Protein AF-0000000066910713 (afdb_homodimer)

Secondary structure (DSSP, 8-state):
---SS---HHHHHHHHHHHHHHHT--HHHHHHHHT--HHHHHHHHTTSSPPPHHHHHHHHHHH---HHHHHH-SHHHHHHHHHHHTT-HHHHHH-THHHHHHHHHHHHSSS--GGGB-TTSSB-HHHHHHHHHHHHHHHHHHHHHHHHHHHHHH-STTTTS-HHHHHHHHHHHHHHHHHHHHHH----TT-HHHHHHHHHHHHHHHHHH-------SSHHHHHHHHTTSHHHHHHHHHHHHHHHHS----STTS-HHHHHHHHTTHHHHHHHHHHS-HHHHHHHHS-TT---/---SS---HHHHHHHHHHHHHHHT--HHHHHHHHT--HHHHHHHHTTSSPPPHHHHHHHHHHH---HHHHHH-SHHHHHHHHHHHTT-HHHHHH-THHHHHHHHHHHHSS---GGGB-TTSSB-HHHHHHHHHHHHHHHHHHHHHHHHHHHHHH-STTTTS-HHHHHHHHHHHHHHHHHHHHHH----TT-HHHHHHHHHHHHHHHHHH-------SSHHHHHHHHTT-HHHHHHHHHHHHHHHHS----STTS-HHHHHHHHTTHHHHHHHHHHS-HHHHHHHHSGGG---

InterPro domains:
  IPR001387 Cro/C1-type, helix-turn-helix domain [PF01381] (16-70)
  IPR001387 Cro/C1-type, helix-turn-helix domain [PS50943] (16-70)
  IPR001387 Cro/C1-type, helix-turn-helix domain [SM00530] (15-70)
  IPR001387 Cro/C1-type, helix-turn-helix domain [cd00093] (13-70)
  IPR010982 Lambda repressor-like, DNA-binding domain superfamily [G3DSA:1.10.260.40] (12-111)
  IPR010982 Lambda repressor-like, DNA-binding domain superfamily [SSF47413] (9-76)

Organism: Trichuris trichiura (NCBI:txid36087)

Sequence (584 aa):
MFGLLQPNKEKVGARLKQIKDEMNISFTEFGSRLGLKKPTISSYVQGYNLAPIEVIEKIAKISGRSVGWFYFGDIEEYITDYLKLKGQGELIKAYPEVVNQIKEEFFTGDFKNPGWENEVGYPMEEFIDDYFADILPEIMIRYVSDIVDEQVASSAKLKELTDKEKEEAAVIITSDTNDFIEMSGEIKFGEKEKIVKMVDAEIDNLERKGTIEFSEEYLIGKLINVLDDDEATEKMISILSQGMTDKSFSTSFGGKELVEIFQTMRPALMKLYAEKTPDEIYEWFGSYEGGIMFGLLQPNKEKVGARLKQIKDEMNISFTEFGSRLGLKKPTISSYVQGYNLAPIEVIEKIAKISGRSVGWFYFGDIEEYITDYLKLKGQGELIKAYPEVVNQIKEEFFTGDFKNPGWENEVGYPMEEFIDDYFADILPEIMIRYVSDIVDEQVASSAKLKELTDKEKEEAAVIITSDTNDFIEMSGEIKFGEKEKIVKMVDAEIDNLERKGTIEFSEEYLIGKLINVLDDDEATEKMISILSQGMTDKSFSTSFGGKELVEIFQTMRPALMKLYAEKTPDEIYEWFGSYEGGI

Nearest PDB structures (foldseek):
  3jxc-assembly1_L  TM=9.144E-01  e=2.468E-02  Lederbergvirus P22
  2b5a-assembly1_A  TM=8.335E-01  e=2.834E-02  [Bacillus] caldolyticus
  3f52-assembly1_A  TM=8.575E-01  e=4.929E-02  Corynebacterium glutamicum
  1y7y-assembly1_B  TM=8.617E-01  e=1.031E-01  Aeromonas hydrophila
  3f51-assembly1_A  TM=6.652E-01  e=5.162E-02  Corynebacterium glutamicum

Foldseek 3Di:
DDDPDFFQQQQLLCVLVVLCVVVPHDLCVLQVQQVHHSVVSVCSNRSVDPDDLSSLVSVCVVRVHFSCCSRQNDLLRVLQVLCVVVVCNVVCVVVVCLSVVLVCCCPPPDDVPVVQADPRGHGDPVSSVVVCVVCVLQSVLVVLLVLLLVCLVPPPLNVPPDPVLSLLLSLQLLQVLSQVCVVVVPDDPPVSVVSNVSSVVSSVVCSVVVDRAFDVPDPLRVLLRQLVDLVSLQQVVQVVCCVPPVGGGDCPVHDSVVSVVSSVCNVVSSVVSSSDHPVRRCVVPPPPPDDD/DDDPDFFQQQQLLCVLVVLCVVVPHDLCVLQVQQVHHSVVSVCSNRSVDPDDLSSLVSVCVVRVHFSCCSRQNDLLRVLQVLCVVVVCNVVCVVVVCLSVVLVCCCPPPPPVPCVQADPRGHGDPVSSVVVCVVCVLQSVLVVLLVLLLVCLVPPPLNVPPDPVLSVLLSLQLLQVLSQVCVVVVPDDPPVSVVSNVSSVVSSVVCSVVVDRAFDVPDPLRVLLRQLVDLVSLQQVVQVVCCVPPVGGGDCPVHDSVVSVVSSVCNVVSSVVSSSDHPVRRCVVPPPPVDDD

pLDDT: mean 92.23, std 10.09, range [21.88, 98.69]

Radius of gyration: 36.47 Å; Cα contacts (8 Å, |Δi|>4): 644; chains: 2; bounding box: 65×105×93 Å

Structure (mmCIF, N/CA/C/O backbone):
data_AF-0000000066910713-model_v1
#
loop_
_entity.id
_entity.type
_entity.pdbx_description
1 polymer 'HTH 3 domain containing protein'
#
loop_
_atom_site.group_PDB
_atom_site.id
_atom_site.type_symbol
_atom_site.label_atom_id
_atom_site.label_alt_id
_atom_site.label_comp_id
_atom_site.label_asym_id
_atom_site.label_entity_id
_atom_site.label_seq_id
_atom_site.pdbx_PDB_ins_code
_atom_site.Cartn_x
_atom_site.Cartn_y
_atom_site.Cartn_z
_atom_site.occupancy
_atom_site.B_iso_or_equiv
_atom_site.auth_seq_id
_atom_site.auth_comp_id
_atom_site.auth_asym_id
_atom_site.auth_atom_id
_atom_site.pdbx_PDB_model_num
ATOM 1 N N . MET A 1 1 ? 8.828 41.094 27.734 1 75.12 1 MET A N 1
ATOM 2 C CA . MET A 1 1 ? 9.555 39.812 27.719 1 75.12 1 MET A CA 1
ATOM 3 C C . MET A 1 1 ? 8.625 38.656 27.422 1 75.12 1 MET A C 1
ATOM 5 O O . MET A 1 1 ? 8.945 37.812 26.594 1 75.12 1 MET A O 1
ATOM 9 N N . PHE A 1 2 ? 7.492 38.781 27.906 1 87.62 2 PHE A N 1
ATOM 10 C CA . PHE A 1 2 ? 6.523 37.688 27.75 1 87.62 2 PHE A CA 1
ATOM 11 C C . PHE A 1 2 ? 5.371 38.125 26.859 1 87.62 2 PHE A C 1
ATOM 13 O O . PHE A 1 2 ? 5.074 39.312 26.75 1 87.62 2 PHE A O 1
ATOM 20 N N . GLY A 1 3 ? 4.883 37.219 26.141 1 92.31 3 GLY A N 1
ATOM 21 C CA . GLY A 1 3 ? 3.725 37.5 25.297 1 92.31 3 GLY A CA 1
ATOM 22 C C . GLY A 1 3 ? 2.41 37.375 26.047 1 92.31 3 GLY A C 1
ATOM 23 O O . GLY A 1 3 ? 2.295 37.812 27.188 1 92.31 3 GLY A O 1
ATOM 24 N N . LEU A 1 4 ? 1.439 36.938 25.438 1 94.69 4 LEU A N 1
ATOM 25 C CA . LEU A 1 4 ? 0.118 36.75 26.031 1 94.69 4 LEU A CA 1
ATOM 26 C C . LEU A 1 4 ? 0.181 35.75 27.203 1 94.69 4 LEU A C 1
ATOM 28 O O . LEU A 1 4 ? -0.438 35.969 28.234 1 94.69 4 LEU A O 1
ATOM 32 N N . LEU A 1 5 ? 0.938 34.688 26.938 1 96.19 5 LEU A N 1
ATOM 33 C CA . LEU A 1 5 ? 1.109 33.719 28 1 96.19 5 LEU A CA 1
ATOM 34 C C . LEU A 1 5 ? 2.119 34.188 29.031 1 96.19 5 LEU A C 1
ATOM 36 O O . LEU A 1 5 ? 3.262 34.5 28.688 1 96.19 5 LEU A O 1
ATOM 40 N N . GLN A 1 6 ? 1.661 34.219 30.234 1 96.5 6 GLN A N 1
ATOM 41 C CA . GLN A 1 6 ? 2.516 34.688 31.344 1 96.5 6 GLN A CA 1
ATOM 42 C C . GLN A 1 6 ? 2.951 33.5 32.188 1 96.5 6 GLN A C 1
ATOM 44 O O . GLN A 1 6 ? 2.199 32.531 32.375 1 96.5 6 GLN A O 1
ATOM 49 N N . PRO A 1 7 ? 4.133 33.656 32.719 1 97 7 PRO A N 1
ATOM 50 C CA . PRO A 1 7 ? 4.566 32.562 33.625 1 97 7 PRO A CA 1
ATOM 51 C C . PRO A 1 7 ? 3.748 32.531 34.906 1 97 7 PRO A C 1
ATOM 53 O O . PRO A 1 7 ? 3.305 33.562 35.406 1 97 7 PRO A O 1
ATOM 56 N N . ASN A 1 8 ? 3.557 31.312 35.406 1 96.56 8 ASN A N 1
ATOM 57 C CA . ASN A 1 8 ? 2.914 31.094 36.688 1 96.56 8 ASN A CA 1
ATOM 58 C C . ASN A 1 8 ? 3.934 31.016 37.812 1 96.56 8 ASN A C 1
ATOM 60 O O . ASN A 1 8 ? 4.789 30.141 37.844 1 96.56 8 ASN A O 1
ATOM 64 N N . LYS A 1 9 ? 3.805 31.906 38.75 1 96.88 9 LYS A N 1
ATOM 65 C CA . LYS A 1 9 ? 4.824 32.031 39.781 1 96.88 9 LYS A CA 1
ATOM 66 C C . LYS A 1 9 ? 4.93 30.766 40.594 1 96.88 9 LYS A C 1
ATOM 68 O O . LYS A 1 9 ? 6.023 30.391 41.031 1 96.88 9 LYS A O 1
ATOM 73 N N . GLU A 1 10 ? 3.803 30.141 40.844 1 97.19 10 GLU A N 1
ATOM 74 C CA . GLU A 1 10 ? 3.824 28.906 41.625 1 97.19 10 GLU A CA 1
ATOM 75 C C . GLU A 1 10 ? 4.52 27.781 40.875 1 97.19 10 GLU A C 1
ATOM 77 O O . GLU A 1 10 ? 5.297 27.016 41.469 1 97.19 10 GLU A O 1
ATOM 82 N N . LYS A 1 11 ? 4.246 27.688 39.594 1 97.62 11 LYS A N 1
ATOM 83 C CA . LYS A 1 11 ? 4.883 26.656 38.812 1 97.62 11 LYS A CA 1
ATOM 84 C C . LYS A 1 11 ? 6.379 26.922 38.656 1 97.62 11 LYS A C 1
ATOM 86 O O . LYS A 1 11 ? 7.184 25.984 38.688 1 97.62 11 LYS A O 1
ATOM 91 N N . VAL A 1 12 ? 6.73 28.156 38.438 1 97.69 12 VAL A N 1
ATOM 92 C CA . VAL A 1 12 ? 8.141 28.531 38.375 1 97.69 12 VAL A CA 1
ATOM 93 C C . VAL A 1 12 ? 8.844 28.172 39.688 1 97.69 12 VAL A C 1
ATOM 95 O O . VAL A 1 12 ? 9.93 27.594 39.656 1 97.69 12 VAL A O 1
ATOM 98 N N . GLY A 1 13 ? 8.188 28.516 40.75 1 97.75 13 GLY A N 1
ATOM 99 C CA . GLY A 1 13 ? 8.734 28.172 42.062 1 97.75 13 GLY A CA 1
ATOM 100 C C . GLY A 1 13 ? 8.961 26.688 42.25 1 97.75 13 GLY A C 1
ATOM 101 O O . GLY A 1 13 ? 9.992 26.266 42.781 1 97.75 13 GLY A O 1
ATOM 102 N N . ALA A 1 14 ? 8.023 25.938 41.812 1 97.38 14 ALA A N 1
ATOM 103 C CA . ALA A 1 14 ? 8.117 24.484 41.938 1 97.38 14 ALA A CA 1
ATOM 104 C C . ALA A 1 14 ? 9.32 23.953 41.156 1 97.38 14 ALA A C 1
ATOM 106 O O . ALA A 1 14 ? 10 23.031 41.625 1 97.38 14 ALA A O 1
ATOM 107 N N . ARG A 1 15 ? 9.602 24.516 39.969 1 97.31 15 ARG A N 1
ATOM 108 C CA . ARG A 1 15 ? 10.742 24.062 39.188 1 97.31 15 ARG A CA 1
ATOM 109 C C . ARG A 1 15 ? 12.055 24.516 39.812 1 97.31 15 ARG A C 1
ATOM 111 O O . ARG A 1 15 ? 13.062 23.797 39.719 1 97.31 15 ARG A O 1
ATOM 118 N N . LEU A 1 16 ? 12.062 25.641 40.469 1 96.44 16 LEU A N 1
ATOM 119 C CA . LEU A 1 16 ? 13.227 26.094 41.219 1 96.44 16 LEU A CA 1
ATOM 120 C C . LEU A 1 16 ? 13.5 25.141 42.406 1 96.44 16 LEU A C 1
ATOM 122 O O . LEU A 1 16 ? 14.648 24.766 42.656 1 96.44 16 LEU A O 1
ATOM 126 N N . LYS A 1 17 ? 12.445 24.766 43.031 1 96.19 17 LYS A N 1
ATOM 127 C CA . LYS A 1 17 ? 12.578 23.828 44.125 1 96.19 17 LYS A CA 1
ATOM 128 C C . LYS A 1 17 ? 13.141 22.5 43.656 1 96.19 17 LYS A C 1
ATOM 130 O O . LYS A 1 17 ? 13.969 21.891 44.344 1 96.19 17 LYS A O 1
ATOM 135 N N . GLN A 1 18 ? 12.648 22.078 42.594 1 96.44 18 GLN A N 1
ATOM 136 C CA . GLN A 1 18 ? 13.125 20.828 42 1 96.44 18 GLN A CA 1
ATOM 137 C C . GLN A 1 18 ? 14.641 20.859 41.781 1 96.44 18 GLN A C 1
ATOM 139 O O . GLN A 1 18 ? 15.336 19.906 42.125 1 96.44 18 GLN A O 1
ATOM 144 N N . ILE A 1 19 ? 15.125 21.922 41.188 1 95.06 19 ILE A N 1
ATOM 145 C CA . ILE A 1 19 ? 16.547 22.062 40.938 1 95.06 19 ILE A CA 1
ATOM 146 C C . ILE A 1 19 ? 17.312 22.109 42.25 1 95.06 19 ILE A C 1
ATOM 148 O O . ILE A 1 19 ? 18.344 21.453 42.406 1 95.06 19 ILE A O 1
ATOM 152 N N . LYS A 1 20 ? 16.812 22.922 43.188 1 93.69 20 LYS A N 1
ATOM 153 C CA . LYS A 1 20 ? 17.438 23 44.531 1 93.69 20 LYS A CA 1
ATOM 154 C C . LYS A 1 20 ? 17.562 21.625 45.156 1 93.69 20 LYS A C 1
ATOM 156 O O . LYS A 1 20 ? 18.625 21.266 45.688 1 93.69 20 LYS A O 1
ATOM 161 N N . ASP A 1 21 ? 16.5 20.859 45.062 1 94.94 21 ASP A N 1
ATOM 162 C CA . ASP A 1 21 ? 16.484 19.531 45.656 1 94.94 21 ASP A CA 1
ATOM 163 C C . ASP A 1 21 ? 17.422 18.578 44.906 1 94.94 21 ASP A C 1
ATOM 165 O O . ASP A 1 21 ? 18.094 17.75 45.531 1 94.94 21 ASP A O 1
ATOM 169 N N . GLU A 1 22 ? 17.484 18.688 43.656 1 93.94 22 GLU A N 1
ATOM 170 C CA . GLU A 1 22 ? 18.391 17.875 42.844 1 93.94 22 GLU A CA 1
ATOM 171 C C . GLU A 1 22 ? 19.844 18.156 43.188 1 93.94 22 GLU A C 1
ATOM 173 O O . GLU A 1 22 ? 20.672 17.25 43.156 1 93.94 22 GLU A O 1
ATOM 178 N N . MET A 1 23 ? 20.109 19.391 43.5 1 90.94 23 MET A N 1
ATOM 179 C CA . MET A 1 23 ? 21.469 19.781 43.844 1 90.94 23 MET A CA 1
ATOM 180 C C . MET A 1 23 ? 21.766 19.453 45.312 1 90.94 23 MET A C 1
ATOM 182 O O . MET A 1 23 ? 22.906 19.562 45.75 1 90.94 23 MET A O 1
ATOM 186 N N . ASN A 1 24 ? 20.734 19.125 46.031 1 93.5 24 ASN A N 1
ATOM 187 C CA . ASN A 1 24 ? 20.828 18.75 47.438 1 93.5 24 ASN A CA 1
ATOM 188 C C . ASN A 1 24 ? 21.422 19.859 48.281 1 93.5 24 ASN A C 1
ATOM 190 O O . ASN A 1 24 ? 22.359 19.641 49.062 1 93.5 24 ASN A O 1
ATOM 194 N N . ILE A 1 25 ? 20.922 21.031 48.156 1 91.81 25 ILE A N 1
ATOM 195 C CA . ILE A 1 25 ? 21.438 22.172 48.906 1 91.81 25 ILE A CA 1
ATOM 196 C C . ILE A 1 25 ? 20.281 22.844 49.656 1 91.81 25 ILE A C 1
ATOM 198 O O . ILE A 1 25 ? 19.109 22.609 49.344 1 91.81 25 ILE A O 1
ATOM 202 N N . SER A 1 26 ? 20.672 23.672 50.625 1 91.94 26 SER A N 1
ATOM 203 C CA . SER A 1 26 ? 19.688 24.422 51.406 1 91.94 26 SER A CA 1
ATOM 204 C C . SER A 1 26 ? 19.266 25.703 50.688 1 91.94 26 SER A C 1
ATOM 206 O O . SER A 1 26 ? 19.875 26.094 49.688 1 91.94 26 SER A O 1
ATOM 208 N N . PHE A 1 27 ? 18.219 26.297 51.25 1 92.06 27 PHE A N 1
ATOM 209 C CA . PHE A 1 27 ? 17.781 27.578 50.688 1 92.06 27 PHE A CA 1
ATOM 210 C C . PHE A 1 27 ? 18.875 28.625 50.844 1 92.06 27 PHE A C 1
ATOM 212 O O . PHE A 1 27 ? 19.078 29.438 49.938 1 92.06 27 PHE A O 1
ATOM 219 N N . THR A 1 28 ? 19.562 28.547 51.938 1 92.94 28 THR A N 1
ATOM 220 C CA . THR A 1 28 ? 20.625 29.484 52.219 1 92.94 28 THR A CA 1
ATOM 221 C C . THR A 1 28 ? 21.766 29.328 51.188 1 92.94 28 THR A C 1
ATOM 223 O O . THR A 1 28 ? 22.234 30.312 50.625 1 92.94 28 THR A O 1
ATOM 226 N N . GLU A 1 29 ? 22.078 28.109 50.938 1 93.56 29 GLU A N 1
ATOM 227 C CA . GLU A 1 29 ? 23.141 27.828 49.969 1 93.56 29 GLU A CA 1
ATOM 228 C C 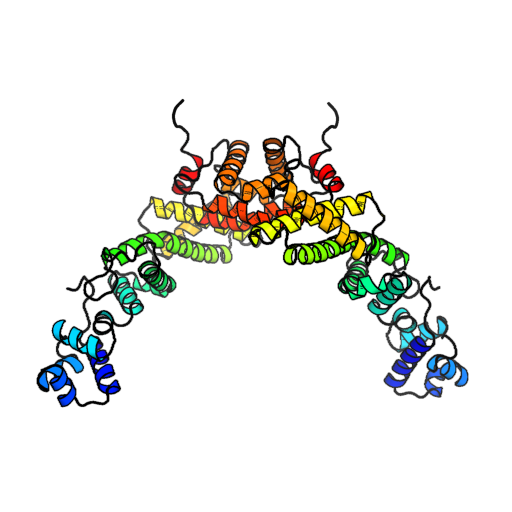. GLU A 1 29 ? 22.703 28.203 48.562 1 93.56 29 GLU A C 1
ATOM 230 O O . GLU A 1 29 ? 23.5 28.734 47.781 1 93.56 29 GLU A O 1
ATOM 235 N N . PHE A 1 30 ? 21.5 27.875 48.281 1 93.38 30 PHE A N 1
ATOM 236 C CA . PHE A 1 30 ? 20.938 28.188 46.969 1 93.38 30 PHE A CA 1
ATOM 237 C C . PHE A 1 30 ? 20.969 29.688 46.719 1 93.38 30 PHE A C 1
ATOM 239 O O . PHE A 1 30 ? 21.391 30.125 45.656 1 93.38 30 PHE A O 1
ATOM 246 N N . GLY A 1 31 ? 20.547 30.469 47.625 1 93.56 31 GLY A N 1
ATOM 247 C CA . GLY A 1 31 ? 20.578 31.922 47.562 1 93.56 31 GLY A CA 1
ATOM 248 C C . GLY A 1 31 ? 21.984 32.5 47.406 1 93.56 31 GLY A C 1
ATOM 249 O O . GLY A 1 31 ? 22.219 33.375 46.594 1 93.56 31 GLY A O 1
ATOM 250 N N . SER A 1 32 ? 22.891 31.891 48.219 1 92.5 32 SER A N 1
ATOM 251 C CA . SER A 1 32 ? 24.281 32.344 48.188 1 92.5 32 SER A CA 1
ATOM 252 C C . SER A 1 32 ? 24.906 32.188 46.812 1 92.5 32 SER A C 1
ATOM 254 O O . SER A 1 32 ? 25.625 33.062 46.312 1 92.5 32 SER A O 1
ATOM 256 N N . ARG A 1 33 ? 24.547 31.156 46.188 1 90 33 ARG A N 1
ATOM 257 C CA . ARG A 1 33 ? 25.078 30.859 44.875 1 90 33 ARG A CA 1
ATOM 258 C C . ARG A 1 33 ? 24.547 31.844 43.844 1 90 33 ARG A C 1
ATOM 260 O O . ARG A 1 33 ? 25.203 32.094 42.812 1 90 33 ARG A O 1
ATOM 267 N N . LEU A 1 34 ? 23.406 32.469 44.125 1 92.25 34 LEU A N 1
ATOM 268 C CA . LEU A 1 34 ? 22.75 33.375 43.188 1 92.25 34 LEU A CA 1
ATOM 269 C C . LEU A 1 34 ? 22.938 34.812 43.594 1 92.25 34 LEU A C 1
ATOM 271 O O . LEU A 1 34 ? 22.453 35.719 42.938 1 92.25 34 LEU A O 1
ATOM 275 N N . GLY A 1 35 ? 23.594 34.938 44.75 1 92.69 35 GLY A N 1
ATOM 276 C CA . GLY A 1 35 ? 23.812 36.281 45.312 1 92.69 35 GLY A CA 1
ATOM 277 C C . GLY A 1 35 ? 22.562 36.875 45.938 1 92.69 35 GLY A C 1
ATOM 278 O O . GLY A 1 35 ? 22.359 38.094 45.906 1 92.69 35 GLY A O 1
ATOM 279 N N . LEU A 1 36 ? 21.75 36.031 46.406 1 94.25 36 LEU A N 1
ATOM 280 C CA . LEU A 1 36 ? 20.484 36.469 47 1 94.25 36 LEU A CA 1
ATOM 281 C C . LEU A 1 36 ? 20.422 36.125 48.469 1 94.25 36 LEU A C 1
ATOM 283 O O . LEU A 1 36 ? 21.062 35.156 48.906 1 94.25 36 LEU A O 1
ATOM 287 N N . LYS A 1 37 ? 19.641 36.875 49.156 1 93.81 37 LYS A N 1
ATOM 288 C CA . LYS A 1 37 ? 19.375 36.562 50.562 1 93.81 37 LYS A CA 1
ATOM 289 C C . LYS A 1 37 ? 18.344 35.438 50.688 1 93.81 37 LYS A C 1
ATOM 291 O O . LYS A 1 37 ? 17.531 35.25 49.781 1 93.81 37 LYS A O 1
ATOM 296 N N . LYS A 1 38 ? 18.375 34.781 51.719 1 92.12 38 LYS A N 1
ATOM 297 C CA . LYS A 1 38 ? 17.531 33.625 52 1 92.12 38 LYS A CA 1
ATOM 298 C C . LYS A 1 38 ? 16.062 33.969 51.812 1 92.12 38 LYS A C 1
ATOM 300 O O . LYS A 1 38 ? 15.312 33.25 51.156 1 92.12 38 LYS A O 1
ATOM 305 N N . PRO A 1 39 ? 15.586 35.125 52.312 1 93.62 39 PRO A N 1
ATOM 306 C CA . PRO A 1 39 ? 14.164 35.438 52.188 1 93.62 39 PRO A CA 1
ATOM 307 C C . PRO A 1 39 ? 13.75 35.625 50.719 1 93.62 39 PRO A C 1
ATOM 309 O O . PRO A 1 39 ? 12.633 35.25 50.344 1 93.62 39 PRO A O 1
ATOM 312 N N . THR A 1 40 ? 14.633 36.156 49.938 1 95.56 40 THR A N 1
ATOM 313 C CA . THR A 1 40 ? 14.344 36.406 48.531 1 95.56 40 THR A CA 1
ATOM 314 C C . THR A 1 40 ? 14.211 35.094 47.781 1 95.56 40 THR A C 1
ATOM 316 O O . THR A 1 40 ? 13.227 34.875 47.062 1 95.56 40 THR A O 1
ATOM 319 N N . ILE A 1 41 ? 15.172 34.219 47.938 1 95.31 41 ILE A N 1
ATOM 320 C CA . ILE A 1 41 ? 15.133 32.938 47.25 1 95.31 41 ILE A CA 1
ATOM 321 C C . ILE A 1 41 ? 13.953 32.094 47.75 1 95.31 41 ILE A C 1
ATOM 323 O O . ILE A 1 41 ? 13.305 31.391 46.969 1 95.31 41 ILE A O 1
ATOM 327 N N . SER A 1 42 ? 13.695 32.156 48.969 1 94.5 42 SER A N 1
ATOM 328 C CA . SER A 1 42 ? 12.547 31.453 49.531 1 94.5 42 SER A CA 1
ATOM 329 C C . SER A 1 42 ? 11.242 31.953 48.938 1 94.5 42 SER A C 1
ATOM 331 O O . SER A 1 42 ? 10.359 31.156 48.594 1 94.5 42 SER A O 1
ATOM 333 N N . SER A 1 43 ? 11.109 33.219 48.719 1 96.44 43 SER A N 1
ATOM 334 C CA . SER A 1 43 ? 9.922 33.812 48.125 1 96.44 43 SER A CA 1
ATOM 335 C C . SER A 1 43 ? 9.719 33.312 46.688 1 96.44 43 SER A C 1
ATOM 337 O O . SER A 1 43 ? 8.586 33.094 46.25 1 96.44 43 SER A O 1
ATOM 339 N N . TYR A 1 44 ? 10.742 33.25 45.969 1 96.81 44 TYR A N 1
ATOM 340 C CA . TYR A 1 44 ? 10.664 32.75 44.594 1 96.81 44 TYR A CA 1
ATOM 341 C C . TYR A 1 44 ? 10.273 31.281 44.562 1 96.81 44 TYR A C 1
ATOM 343 O O . TYR A 1 44 ? 9.367 30.891 43.844 1 96.81 44 TYR A O 1
ATOM 351 N N . VAL A 1 45 ? 10.883 30.422 45.406 1 95.88 45 VAL A N 1
ATOM 352 C CA . VAL A 1 45 ? 10.719 28.984 45.438 1 95.88 45 VAL A CA 1
ATOM 353 C C . VAL A 1 45 ? 9.312 28.625 45.906 1 95.88 45 VAL A C 1
ATOM 355 O O . VAL A 1 45 ? 8.703 27.672 45.406 1 95.88 45 VAL A O 1
ATOM 358 N N . GLN A 1 46 ? 8.789 29.375 46.75 1 94.25 46 GLN A N 1
ATOM 359 C CA . GLN A 1 46 ? 7.457 29.125 47.312 1 94.25 46 GLN A CA 1
ATOM 360 C C . GLN A 1 46 ? 6.375 29.719 46.406 1 94.25 46 GLN A C 1
ATOM 362 O O . GLN A 1 46 ? 5.184 29.516 46.656 1 94.25 46 GLN A O 1
ATOM 367 N N . GLY A 1 47 ? 6.719 30.547 45.406 1 95.25 47 GLY A N 1
ATOM 368 C CA . GLY A 1 47 ? 5.773 31.094 44.469 1 95.25 47 GLY A CA 1
ATOM 369 C C . GLY A 1 47 ? 5.105 32.375 44.938 1 95.25 47 GLY A C 1
ATOM 370 O O . GLY A 1 47 ? 4.023 32.719 44.469 1 95.25 47 GLY A O 1
ATOM 371 N N . TYR A 1 48 ? 5.68 32.969 45.906 1 96.06 48 TYR A N 1
ATOM 372 C CA . TYR A 1 48 ? 5.133 34.25 46.375 1 96.06 48 TYR A CA 1
ATOM 373 C C . TYR A 1 48 ? 5.422 35.344 45.406 1 96.06 48 TYR A C 1
ATOM 375 O O . TYR A 1 48 ? 4.582 36.219 45.188 1 96.06 48 TYR A O 1
ATOM 383 N N . ASN A 1 49 ? 6.578 35.375 44.844 1 96.38 49 ASN A N 1
ATOM 384 C CA . ASN A 1 49 ? 6.984 36.281 43.781 1 96.38 49 ASN A CA 1
ATOM 385 C C . ASN A 1 49 ? 7.586 35.531 42.594 1 96.38 49 ASN A C 1
ATOM 387 O O . ASN A 1 49 ? 8.211 34.5 42.781 1 96.38 49 ASN A O 1
ATOM 391 N N . LEU A 1 50 ? 7.371 36.094 41.438 1 96.88 50 LEU A N 1
ATOM 392 C CA . LEU A 1 50 ? 7.965 35.531 40.25 1 96.88 50 LEU A CA 1
ATOM 393 C C . LEU A 1 50 ? 9.453 35.844 40.156 1 96.88 50 LEU A C 1
ATOM 395 O O . LEU A 1 50 ? 9.844 37 40.281 1 96.88 50 LEU A O 1
ATOM 399 N N . ALA A 1 51 ? 10.273 34.844 40 1 96.12 51 ALA A N 1
ATOM 400 C CA . ALA A 1 51 ? 11.711 35.094 39.844 1 96.12 51 ALA A CA 1
ATOM 401 C C . ALA A 1 51 ? 12 35.844 38.562 1 96.12 51 ALA A C 1
ATOM 403 O O . ALA A 1 51 ? 11.5 35.5 37.469 1 96.12 51 ALA A O 1
ATOM 404 N N . PRO A 1 52 ? 12.758 36.906 38.656 1 94.62 52 PRO A N 1
ATOM 405 C CA . PRO A 1 52 ? 13.062 37.688 37.469 1 94.62 52 PRO A CA 1
ATOM 406 C C . PRO A 1 52 ? 14.062 37 36.531 1 94.62 52 PRO A C 1
ATOM 408 O O . PRO A 1 52 ? 14.68 36 36.938 1 94.62 52 PRO A O 1
ATOM 411 N N . ILE A 1 53 ? 14.188 37.469 35.344 1 94.94 53 ILE A N 1
ATOM 412 C CA . ILE A 1 53 ? 14.945 36.844 34.281 1 94.94 53 ILE A CA 1
ATOM 413 C C . ILE A 1 53 ? 16.406 36.688 34.719 1 94.94 53 ILE A C 1
ATOM 415 O O . ILE A 1 53 ? 17.062 35.719 34.375 1 94.94 53 ILE A O 1
ATOM 419 N N . GLU A 1 54 ? 16.938 37.688 35.438 1 93.75 54 GLU A N 1
ATOM 420 C CA . GLU A 1 54 ? 18.328 37.656 35.875 1 93.75 54 GLU A CA 1
ATOM 421 C C . GLU A 1 54 ? 18.625 36.469 36.781 1 93.75 54 GLU A C 1
ATOM 423 O O . GLU A 1 54 ? 19.688 35.844 36.656 1 93.75 54 GLU A O 1
ATOM 428 N N . VAL A 1 55 ? 17.719 36.25 37.625 1 95 55 VAL A N 1
ATOM 429 C CA . VAL A 1 55 ? 17.859 35.125 38.562 1 95 55 VAL A CA 1
ATOM 430 C C . VAL A 1 55 ? 17.734 33.812 37.812 1 95 55 VAL A C 1
ATOM 432 O O . VAL A 1 55 ? 18.531 32.875 38 1 95 55 VAL A O 1
ATOM 435 N N . ILE A 1 56 ? 16.828 33.75 36.875 1 96.44 56 ILE A N 1
ATOM 436 C CA . ILE A 1 56 ? 16.547 32.531 36.125 1 96.44 56 ILE A CA 1
ATOM 437 C C . ILE A 1 56 ? 17.719 32.188 35.219 1 96.44 56 ILE A C 1
ATOM 439 O O . ILE A 1 56 ? 18.094 31.031 35.062 1 96.44 56 ILE A O 1
ATOM 443 N N . GLU A 1 57 ? 18.312 33.156 34.625 1 95.25 57 GLU A N 1
ATOM 444 C CA . GLU A 1 57 ? 19.469 32.938 33.781 1 95.25 57 GLU A CA 1
ATOM 445 C C . GLU A 1 57 ? 20.625 32.312 34.562 1 95.25 57 GLU A C 1
ATOM 447 O O . GLU A 1 57 ? 21.312 31.422 34.031 1 95.25 57 GLU A O 1
ATOM 452 N N . LYS A 1 58 ? 20.844 32.781 35.719 1 94.25 58 LYS A N 1
ATOM 453 C CA . LYS A 1 58 ? 21.906 32.25 36.562 1 94.25 58 LYS A CA 1
ATOM 454 C C . LYS A 1 58 ? 21.656 30.781 36.906 1 94.25 58 LYS A C 1
ATOM 456 O O . LYS A 1 58 ? 22.547 29.938 36.781 1 94.25 58 LYS A O 1
ATOM 461 N N . ILE A 1 59 ? 20.5 30.531 37.219 1 95 59 ILE A N 1
ATOM 462 C CA . ILE A 1 59 ? 20.156 29.188 37.625 1 95 59 ILE A CA 1
ATOM 463 C C . ILE A 1 59 ? 20.203 28.25 36.438 1 95 59 ILE A C 1
ATOM 465 O O . ILE A 1 59 ? 20.594 27.078 36.562 1 95 59 ILE A O 1
ATOM 469 N N . ALA A 1 60 ? 19.734 28.703 35.281 1 95.12 60 ALA A N 1
ATOM 470 C CA . ALA A 1 60 ? 19.781 27.938 34.031 1 95.12 60 ALA A CA 1
ATOM 471 C C . ALA A 1 60 ? 21.219 27.5 33.719 1 95.12 60 ALA A C 1
ATOM 473 O O . ALA A 1 60 ? 21.438 26.344 33.344 1 95.12 60 ALA A O 1
ATOM 474 N N . LYS A 1 61 ? 22.109 28.297 33.938 1 92.88 61 LYS A N 1
ATOM 475 C CA . LYS A 1 61 ? 23.516 28 33.688 1 92.88 61 LYS A CA 1
ATOM 476 C C . LYS A 1 61 ? 24.031 26.922 34.656 1 92.88 61 LYS A C 1
ATOM 478 O O . LYS A 1 61 ? 24.766 26.031 34.25 1 92.88 61 LYS A O 1
ATOM 483 N N . ILE A 1 62 ? 23.547 27.016 35.844 1 88.44 62 ILE A N 1
ATOM 484 C CA . ILE A 1 62 ? 24 26.109 36.875 1 88.44 62 ILE A CA 1
ATOM 485 C C . ILE A 1 62 ? 23.375 24.734 36.688 1 88.44 62 ILE A C 1
ATOM 487 O O . ILE A 1 62 ? 24.047 23.703 36.875 1 88.44 62 ILE A O 1
ATOM 491 N N . SER A 1 63 ? 22.188 24.734 36.344 1 92 63 SER A N 1
ATOM 492 C CA . SER A 1 63 ? 21.422 23.484 36.344 1 92 63 SER A CA 1
ATOM 493 C C . SER A 1 63 ? 21.484 22.812 34.969 1 92 63 SER A C 1
ATOM 495 O O . SER A 1 63 ? 21.172 21.641 34.844 1 92 63 SER A O 1
ATOM 497 N N . GLY A 1 64 ? 21.688 23.609 33.906 1 91.94 64 GLY A N 1
ATOM 498 C CA . GLY A 1 64 ? 21.719 23.078 32.531 1 91.94 64 GLY A CA 1
ATOM 499 C C . GLY A 1 64 ? 20.359 23.062 31.875 1 91.94 64 GLY A C 1
ATOM 500 O O . GLY A 1 64 ? 20.219 22.594 30.75 1 91.94 64 GLY A O 1
ATOM 501 N N . ARG A 1 65 ? 19.438 23.594 32.5 1 93.69 65 ARG A N 1
ATOM 502 C CA . ARG A 1 65 ? 18.109 23.703 31.938 1 93.69 65 ARG A CA 1
ATOM 503 C C . ARG A 1 65 ? 17.922 25.047 31.219 1 93.69 65 ARG A C 1
ATOM 505 O O . ARG A 1 65 ? 18.641 26 31.5 1 93.69 65 ARG A O 1
ATOM 512 N N . SER A 1 66 ? 17.062 25.109 30.359 1 93.62 66 SER A N 1
ATOM 513 C CA . SER A 1 66 ? 16.859 26.344 29.609 1 93.62 66 SER A CA 1
ATOM 514 C C . SER A 1 66 ? 16.016 27.328 30.391 1 93.62 66 SER A C 1
ATOM 516 O O . SER A 1 66 ? 15.258 26.938 31.297 1 93.62 66 SER A O 1
ATOM 518 N N . VAL A 1 67 ? 16.141 28.594 30.078 1 96.06 67 VAL A N 1
ATOM 519 C CA . VAL A 1 67 ? 15.344 29.656 30.688 1 96.06 67 VAL A CA 1
ATOM 520 C C . VAL A 1 67 ? 13.859 29.391 30.469 1 96.06 67 VAL A C 1
ATOM 522 O O . VAL A 1 67 ? 13.047 29.547 31.375 1 96.06 67 VAL A O 1
ATOM 525 N N . GLY A 1 68 ? 13.5 28.922 29.297 1 96.31 68 GLY A N 1
ATOM 526 C CA . GLY A 1 68 ? 12.125 28.609 28.953 1 96.31 68 GLY A CA 1
ATOM 527 C C . GLY A 1 68 ? 11.523 27.531 29.828 1 96.31 68 GLY A C 1
ATOM 528 O O . GLY A 1 68 ? 10.352 27.609 30.219 1 96.31 68 GLY A O 1
ATOM 529 N N . TRP A 1 69 ? 12.367 26.641 30.141 1 97.06 69 TRP A N 1
ATOM 530 C CA . TRP A 1 69 ? 11.898 25.531 30.969 1 97.06 69 TRP A CA 1
ATOM 531 C C . TRP A 1 69 ? 11.484 26.031 32.344 1 97.06 69 TRP A C 1
ATOM 533 O O . TRP A 1 69 ? 10.492 25.578 32.906 1 97.06 69 TRP A O 1
ATOM 543 N N . PHE A 1 70 ? 12.242 26.906 32.844 1 97.38 70 PHE A N 1
ATOM 544 C CA . PHE A 1 70 ? 11.938 27.422 34.188 1 97.38 70 PHE A CA 1
ATOM 545 C C . PHE A 1 70 ? 10.625 28.203 34.188 1 97.38 70 PHE A C 1
ATOM 547 O O . PHE A 1 70 ? 9.797 28.016 35.094 1 97.38 70 PHE A O 1
ATOM 554 N N . TYR A 1 71 ? 10.422 28.969 33.188 1 97.5 71 TYR A N 1
ATOM 555 C CA . TYR A 1 71 ? 9.25 29.828 33.188 1 97.5 71 TYR A CA 1
ATOM 556 C C . TYR A 1 71 ? 8 29.062 32.75 1 97.5 71 TYR A C 1
ATOM 558 O O . TYR A 1 71 ? 6.91 29.297 33.281 1 97.5 71 TYR A O 1
ATOM 566 N N . PHE A 1 72 ? 8.148 28.094 31.844 1 97.5 72 PHE A N 1
ATOM 567 C CA . PHE A 1 72 ? 6.941 27.562 31.234 1 97.5 72 PHE A CA 1
ATOM 568 C C . PHE A 1 72 ? 6.961 26.031 31.203 1 97.5 72 PHE A C 1
ATOM 570 O O . PHE A 1 72 ? 5.988 25.406 30.797 1 97.5 72 PHE A O 1
ATOM 577 N N . GLY A 1 73 ? 8.008 25.422 31.641 1 96.75 73 GLY A N 1
ATOM 578 C CA . GLY A 1 73 ? 8.141 23.969 31.547 1 96.75 73 GLY A CA 1
ATOM 579 C C . GLY A 1 73 ? 8.578 23.5 30.172 1 96.75 73 GLY A C 1
ATOM 580 O O . GLY A 1 73 ? 9.266 24.234 29.453 1 96.75 73 GLY A O 1
ATOM 581 N N . ASP A 1 74 ? 8.242 22.297 29.828 1 96.19 74 ASP A N 1
ATOM 582 C CA . ASP A 1 74 ? 8.641 21.766 28.516 1 96.19 74 ASP A CA 1
ATOM 583 C C . ASP A 1 74 ? 7.941 22.5 27.391 1 96.19 74 ASP A C 1
ATOM 585 O O . ASP A 1 74 ? 6.883 23.109 27.594 1 96.19 74 ASP A O 1
ATOM 589 N N . ILE A 1 75 ? 8.547 22.453 26.312 1 95.5 75 ILE A N 1
ATOM 590 C CA . ILE A 1 75 ? 8.055 23.203 25.156 1 95.5 75 ILE A CA 1
ATOM 591 C C . ILE A 1 75 ? 6.633 22.766 24.828 1 95.5 75 ILE A C 1
ATOM 593 O O . ILE A 1 75 ? 5.805 23.578 24.422 1 95.5 75 ILE A O 1
ATOM 597 N N . GLU A 1 76 ? 6.309 21.5 25.031 1 96.69 76 GLU A N 1
ATOM 598 C CA . GLU A 1 76 ? 4.961 21 24.797 1 96.69 76 GLU A CA 1
ATOM 599 C C . GLU A 1 76 ? 3.949 21.672 25.719 1 96.69 76 GLU A C 1
ATOM 601 O O . GLU A 1 76 ? 2.844 22.016 25.297 1 96.69 76 GLU A O 1
ATOM 606 N N . GLU A 1 77 ? 4.402 21.812 26.922 1 96.5 77 GLU A N 1
ATOM 607 C CA . GLU A 1 77 ? 3.545 22.469 27.906 1 96.5 77 GLU A CA 1
ATOM 608 C C . GLU A 1 77 ? 3.299 23.938 27.516 1 96.5 77 GLU A C 1
ATOM 610 O O . GLU A 1 77 ? 2.174 24.422 27.625 1 96.5 77 GLU A O 1
ATOM 615 N N . TYR A 1 78 ? 4.328 24.531 27.109 1 96.94 78 TYR A N 1
ATOM 616 C CA . TYR A 1 78 ? 4.254 25.922 26.688 1 96.94 78 TYR A CA 1
ATOM 617 C C . TYR A 1 78 ? 3.258 26.094 25.547 1 96.94 78 TYR A C 1
ATOM 619 O O . TYR A 1 78 ? 2.357 26.938 25.625 1 96.94 78 TYR A O 1
ATOM 627 N N . ILE A 1 79 ? 3.34 25.25 24.547 1 97.62 79 ILE A N 1
ATOM 628 C CA . ILE A 1 79 ? 2.484 25.312 23.359 1 97.62 79 ILE A CA 1
ATOM 629 C C . ILE A 1 79 ? 1.041 25 23.75 1 97.62 79 ILE A C 1
ATOM 631 O O . ILE A 1 79 ? 0.117 25.719 23.344 1 97.62 79 ILE A O 1
ATOM 635 N N . THR A 1 80 ? 0.929 24 24.562 1 9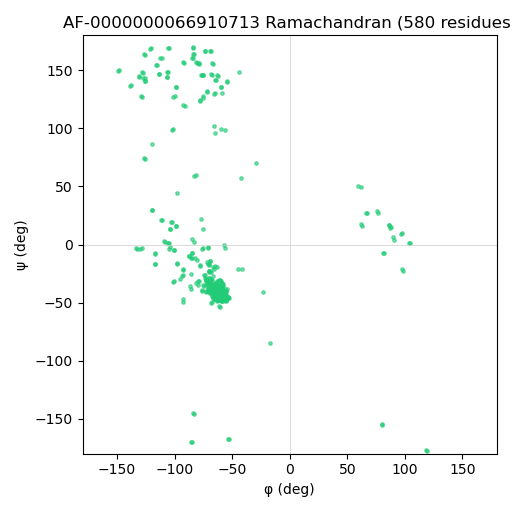7.75 80 THR A N 1
ATOM 636 C CA . THR A 1 80 ? -0.395 23.594 25.016 1 97.75 80 THR A CA 1
ATOM 637 C C . THR A 1 80 ? -1.073 24.719 25.797 1 97.75 80 THR A C 1
ATOM 639 O O . THR A 1 80 ? -2.223 25.062 25.516 1 97.75 80 THR A O 1
ATOM 642 N N . ASP A 1 81 ? -0.359 25.281 26.688 1 97.38 81 ASP A N 1
ATOM 643 C CA . ASP A 1 81 ? -0.917 26.344 27.531 1 97.38 81 ASP A CA 1
ATOM 644 C C . ASP A 1 81 ? -1.3 27.562 26.688 1 97.38 81 ASP A C 1
ATOM 646 O O . ASP A 1 81 ? -2.342 28.172 26.922 1 97.38 81 ASP A O 1
ATOM 650 N N . TYR A 1 82 ? -0.506 27.875 25.734 1 97.75 82 TYR A N 1
ATOM 651 C CA . TYR A 1 82 ? -0.791 29.016 24.875 1 97.75 82 TYR A CA 1
ATOM 652 C C . TYR A 1 82 ? -2.055 28.781 24.047 1 97.75 82 TYR A C 1
ATOM 654 O O . TYR A 1 82 ? -2.934 29.641 24 1 97.75 82 TYR A O 1
ATOM 662 N N . LEU A 1 83 ? -2.135 27.625 23.484 1 97.5 83 LEU A N 1
ATOM 663 C CA . LEU A 1 83 ? -3.285 27.297 22.656 1 97.5 83 LEU A CA 1
ATOM 664 C C . LEU A 1 83 ? -4.559 27.203 23.484 1 97.5 83 LEU A C 1
ATOM 666 O O . LEU A 1 83 ? -5.637 27.578 23.016 1 97.5 83 LEU A O 1
ATOM 670 N N . LYS A 1 84 ? -4.449 26.734 24.719 1 96.75 84 LYS A N 1
ATOM 671 C CA . LYS A 1 84 ? -5.594 26.734 25.625 1 96.75 84 LYS A CA 1
ATOM 672 C C . LYS A 1 84 ? -6.059 28.156 25.922 1 96.75 84 LYS A C 1
ATOM 674 O O . LYS A 1 84 ? -7.258 28.438 25.906 1 96.75 84 LYS A O 1
ATOM 679 N N . LEU A 1 85 ? -5.066 28.953 26.125 1 96.81 85 LEU A N 1
ATOM 680 C CA . LEU A 1 85 ? -5.355 30.359 26.375 1 96.81 85 LEU A CA 1
ATOM 681 C C . LEU A 1 85 ? -6.074 30.984 25.188 1 96.81 85 LEU A C 1
ATOM 683 O O . LEU A 1 85 ? -6.93 31.844 25.344 1 96.81 85 LEU A O 1
ATOM 687 N N . LYS A 1 86 ? -5.781 30.516 24.031 1 96.44 86 LYS A N 1
ATOM 688 C CA . LYS A 1 86 ? -6.355 31.016 22.781 1 96.44 86 LYS A CA 1
ATOM 689 C C . LYS A 1 86 ? -7.715 30.375 22.516 1 96.44 86 LYS A C 1
ATOM 691 O O . LYS A 1 86 ? -8.312 30.594 21.453 1 96.44 86 LYS A O 1
ATOM 696 N N . GLY A 1 87 ? -8.164 29.547 23.438 1 94.75 87 GLY A N 1
ATOM 697 C CA . GLY A 1 87 ? -9.492 28.969 23.328 1 94.75 87 GLY A CA 1
ATOM 698 C C . GLY A 1 87 ? -9.516 27.672 22.531 1 94.75 87 GLY A C 1
ATOM 699 O O . GLY A 1 87 ? -10.578 27.219 22.109 1 94.75 87 GLY A O 1
ATOM 700 N N . GLN A 1 88 ? -8.32 27.047 22.297 1 95.44 88 GLN A N 1
ATOM 701 C CA . GLN A 1 88 ? -8.234 25.844 21.469 1 95.44 88 GLN A CA 1
ATOM 702 C C . GLN A 1 88 ? -8.07 24.609 22.344 1 95.44 88 GLN A C 1
ATOM 704 O O . GLN A 1 88 ? -7.555 23.578 21.891 1 95.44 88 GLN A O 1
ATOM 709 N N . GLY A 1 89 ? -8.422 24.719 23.625 1 95.12 89 GLY A N 1
ATOM 710 C CA . GLY A 1 89 ? -8.219 23.625 24.578 1 95.12 89 GLY A CA 1
ATOM 711 C C . GLY A 1 89 ? -8.875 22.328 24.141 1 95.12 89 GLY A C 1
ATOM 712 O O . GLY A 1 89 ? -8.234 21.266 2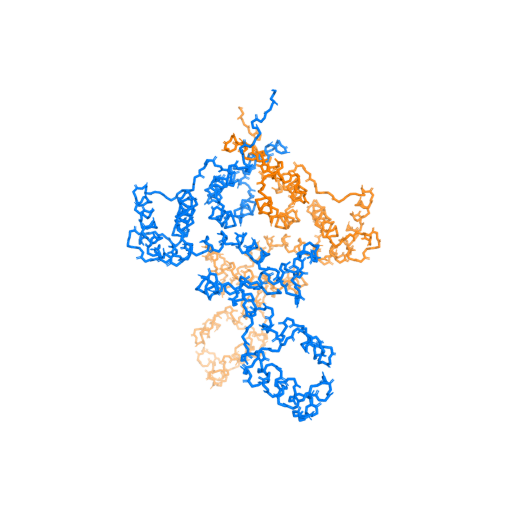4.172 1 95.12 89 GLY A O 1
ATOM 713 N N . GLU A 1 90 ? -10.078 22.344 23.703 1 94.38 90 GLU A N 1
ATOM 714 C CA . GLU A 1 90 ? -10.812 21.156 23.297 1 94.38 90 GLU A CA 1
ATOM 715 C C . GLU A 1 90 ? -10.203 20.531 22.047 1 94.38 90 GLU A C 1
ATOM 717 O O . GLU A 1 90 ? -10.156 19.297 21.906 1 94.38 90 GLU A O 1
ATOM 722 N N . LEU A 1 91 ? -9.758 21.359 21.156 1 95 91 LEU A N 1
ATOM 723 C CA . LEU A 1 91 ? -9.156 20.891 19.922 1 95 91 LEU A CA 1
ATOM 724 C C . LEU A 1 91 ? -7.859 20.125 20.188 1 95 91 LEU A C 1
ATOM 726 O O . LEU A 1 91 ? -7.648 19.031 19.656 1 95 91 LEU A O 1
ATOM 730 N N . ILE A 1 92 ? -7.043 20.625 21.016 1 95.06 92 ILE A N 1
ATOM 731 C CA . ILE A 1 92 ? -5.746 20.016 21.266 1 95.06 92 ILE A CA 1
ATOM 732 C C . ILE A 1 92 ? -5.934 18.734 22.078 1 95.06 92 ILE A C 1
ATOM 734 O O . ILE A 1 92 ? -5.109 17.828 22.016 1 95.06 92 ILE A O 1
ATOM 738 N N . LYS A 1 93 ? -7.012 18.75 22.906 1 94.56 93 LYS A N 1
ATOM 739 C CA . LYS A 1 93 ? -7.336 17.516 23.625 1 94.56 93 LYS A CA 1
ATOM 740 C C . LYS A 1 93 ? -7.73 16.406 22.656 1 94.56 93 LYS A C 1
ATOM 742 O O . LYS A 1 93 ? -7.289 15.258 22.797 1 94.56 93 LYS A O 1
ATOM 747 N N . ALA A 1 94 ? -8.469 16.75 21.703 1 93.56 94 ALA A N 1
ATOM 748 C CA . ALA A 1 94 ? -8.945 15.781 20.719 1 93.56 94 ALA A CA 1
ATOM 749 C C . ALA A 1 94 ? -7.832 15.391 19.75 1 93.56 94 ALA A C 1
ATOM 751 O O . ALA A 1 94 ? -7.781 14.258 19.281 1 93.56 94 ALA A O 1
ATOM 752 N N . TYR A 1 95 ? -6.992 16.328 19.438 1 94.5 95 TYR A N 1
ATOM 753 C CA . TYR A 1 95 ? -5.91 16.109 18.484 1 94.5 95 TYR A CA 1
ATOM 754 C C . TYR A 1 95 ? -4.566 16.5 19.094 1 94.5 95 TYR A C 1
ATOM 756 O O . TYR A 1 95 ? -3.941 17.469 18.672 1 94.5 95 TYR A O 1
ATOM 764 N N . PRO A 1 96 ? -4.102 15.695 19.938 1 94.44 96 PRO A N 1
ATOM 765 C CA . PRO A 1 96 ? -2.891 16.047 20.688 1 94.44 96 PRO A CA 1
ATOM 766 C C . PRO A 1 96 ? -1.652 16.125 19.797 1 94.44 96 PRO A C 1
ATOM 768 O O . PRO A 1 96 ? -0.654 16.734 20.188 1 94.44 96 PRO A O 1
ATOM 771 N N . GLU A 1 97 ? -1.721 15.5 18.625 1 95.06 97 GLU A N 1
ATOM 772 C CA . GLU A 1 97 ? -0.574 15.508 17.734 1 95.06 97 GLU A CA 1
ATOM 773 C C . GLU A 1 97 ? -0.261 16.922 17.25 1 95.06 97 GLU A C 1
ATOM 775 O O . GLU A 1 97 ? 0.836 17.188 16.766 1 95.06 97 GLU A O 1
ATOM 780 N N . VAL A 1 98 ? -1.191 17.859 17.344 1 95.62 98 VAL A N 1
ATOM 781 C CA . VAL A 1 98 ? -1.031 19.234 16.906 1 95.62 98 VAL A CA 1
ATOM 782 C C . VAL A 1 98 ? 0.159 19.875 17.625 1 95.62 98 VAL A C 1
ATOM 784 O O . VAL A 1 98 ? 0.997 20.516 16.984 1 95.62 98 VAL A O 1
ATOM 787 N N . VAL A 1 99 ? 0.229 19.625 18.859 1 96.44 99 VAL A N 1
ATOM 788 C CA . VAL A 1 99 ? 1.297 20.203 19.672 1 96.44 99 VAL A CA 1
ATOM 789 C C . VAL A 1 99 ? 2.65 19.688 19.172 1 96.44 99 VAL A C 1
ATOM 791 O O . VAL A 1 99 ? 3.584 20.484 18.984 1 96.44 99 VAL A O 1
ATOM 794 N N . ASN A 1 100 ? 2.672 18.484 18.953 1 95.38 100 ASN A N 1
ATOM 795 C CA . ASN A 1 100 ? 3.91 17.891 18.469 1 95.38 100 ASN A CA 1
ATOM 796 C C . ASN A 1 100 ? 4.273 18.406 17.078 1 95.38 100 ASN A C 1
ATOM 798 O O . ASN A 1 100 ? 5.453 18.578 16.766 1 95.38 100 ASN A O 1
ATOM 802 N N . GLN A 1 101 ? 3.338 18.578 16.281 1 93.94 101 GLN A N 1
ATOM 803 C CA . GLN A 1 101 ? 3.588 19.109 14.938 1 93.94 101 GLN A CA 1
ATOM 804 C C . GLN A 1 101 ? 4.195 20.516 15 1 93.94 101 GLN A C 1
ATOM 806 O O . GLN A 1 101 ? 5.152 20.812 14.281 1 93.94 101 GLN A O 1
ATOM 811 N N . ILE A 1 102 ? 3.717 21.266 15.867 1 94.56 102 ILE A N 1
ATOM 812 C CA . ILE A 1 102 ? 4.227 22.625 16.031 1 94.56 102 ILE A CA 1
ATOM 813 C C . ILE A 1 102 ? 5.66 22.578 16.562 1 94.56 102 ILE A C 1
ATOM 815 O O . ILE A 1 102 ? 6.535 23.266 16.047 1 94.56 102 ILE A O 1
ATOM 819 N N . LYS A 1 103 ? 5.852 21.734 17.516 1 93.5 103 LYS A N 1
ATOM 820 C CA . LYS A 1 103 ? 7.184 21.547 18.078 1 93.5 103 LYS A CA 1
ATOM 821 C C . LYS A 1 103 ? 8.18 21.109 17.016 1 93.5 103 LYS A C 1
ATOM 823 O O . LYS A 1 103 ? 9.266 21.672 16.891 1 93.5 103 LYS A O 1
ATOM 828 N N . GLU A 1 104 ? 7.754 20.141 16.266 1 91.94 104 GLU A N 1
ATOM 829 C CA . GLU A 1 104 ? 8.633 19.594 15.234 1 91.94 104 GLU A CA 1
ATOM 830 C C . GLU A 1 104 ? 8.945 20.656 14.172 1 91.94 104 GLU A C 1
ATOM 832 O O . GLU A 1 104 ? 10.086 20.75 13.711 1 91.94 104 GLU A O 1
ATOM 837 N N . GLU A 1 105 ? 7.914 21.359 13.766 1 90.75 105 GLU A N 1
ATOM 838 C CA . GLU A 1 105 ? 8.141 22.422 12.789 1 90.75 105 GLU A CA 1
ATOM 839 C C . GLU A 1 105 ? 9.125 23.469 13.32 1 90.75 105 GLU A C 1
ATOM 841 O O . GLU A 1 105 ? 9.969 23.969 12.578 1 90.75 105 GLU A O 1
ATOM 846 N N . PHE A 1 106 ? 9.078 23.766 14.539 1 90.56 106 PHE A N 1
ATOM 847 C CA . PHE A 1 106 ? 9.969 24.719 15.18 1 90.56 106 PHE A CA 1
ATOM 848 C C . PHE A 1 106 ? 11.414 24.234 15.141 1 90.56 106 PHE A C 1
ATOM 850 O O . PHE A 1 106 ? 12.336 25.016 14.898 1 90.56 106 PHE A O 1
ATOM 857 N N . PHE A 1 107 ? 11.586 22.906 15.242 1 86.06 107 PHE A N 1
ATOM 858 C CA . PHE A 1 107 ? 12.938 22.375 15.32 1 86.06 107 PHE A CA 1
ATOM 859 C C . PHE A 1 107 ? 13.461 22 13.938 1 86.06 107 PHE A C 1
ATOM 861 O O . PHE A 1 107 ? 14.672 21.984 13.711 1 86.06 107 PHE A O 1
ATOM 868 N N . THR A 1 108 ? 12.633 21.234 13.055 1 74.69 108 THR A N 1
ATOM 869 C CA . THR A 1 108 ? 13.109 20.641 11.812 1 74.69 108 THR A CA 1
ATOM 870 C C . THR A 1 108 ? 12.82 21.547 10.625 1 74.69 108 THR A C 1
ATOM 872 O O . THR A 1 108 ? 13.375 21.359 9.539 1 74.69 108 THR A O 1
ATOM 875 N N . GLY A 1 109 ? 11.812 22.312 10.648 1 57.69 109 GLY A N 1
ATOM 876 C CA . GLY A 1 109 ? 11.469 23.094 9.477 1 57.69 109 GLY A CA 1
ATOM 877 C C . GLY A 1 109 ? 12.664 23.766 8.828 1 57.69 109 GLY A C 1
ATOM 878 O O . GLY A 1 109 ? 13.789 23.641 9.328 1 57.69 109 GLY A O 1
ATOM 879 N N . ASP A 1 110 ? 12.57 23.922 7.492 1 55.72 110 ASP A N 1
ATOM 880 C CA . ASP A 1 110 ? 13.688 24.469 6.715 1 55.72 110 ASP A CA 1
ATOM 881 C C . ASP A 1 110 ? 14.688 25.172 7.621 1 55.72 110 ASP A C 1
ATOM 883 O O . ASP A 1 110 ? 15.891 25.156 7.355 1 55.72 110 ASP A O 1
ATOM 887 N N . PHE A 1 111 ? 14.883 26.359 8.188 1 52.97 111 PHE A N 1
ATOM 888 C CA . PHE A 1 111 ? 15.805 27.281 8.82 1 52.97 111 PHE A CA 1
ATOM 889 C C . PHE A 1 111 ? 15.359 27.609 10.242 1 52.97 111 PHE A C 1
ATOM 891 O O . PHE A 1 111 ? 14.273 28.156 10.445 1 52.97 111 PHE A O 1
ATOM 898 N N . LYS A 1 112 ? 15.773 26.734 11.273 1 61.53 112 LYS A N 1
ATOM 899 C CA . LYS A 1 112 ? 15.609 27.344 12.594 1 61.53 112 LYS A CA 1
ATOM 900 C C . LYS A 1 112 ? 15.758 28.859 12.523 1 61.53 112 LYS A C 1
ATOM 902 O O . LYS A 1 112 ? 16.859 29.375 12.305 1 61.53 112 LYS A O 1
ATOM 907 N N . ASN A 1 113 ? 14.727 29.312 11.914 1 66 113 ASN A N 1
ATOM 908 C CA . ASN A 1 113 ? 14.711 30.766 11.836 1 66 113 ASN A CA 1
ATOM 909 C C . ASN A 1 113 ? 14.797 31.406 13.219 1 66 113 ASN A C 1
ATOM 911 O O . ASN A 1 113 ? 13.867 31.297 14.016 1 66 113 ASN A O 1
ATOM 915 N N . PRO A 1 114 ? 15.961 31.781 13.539 1 73.88 114 PRO A N 1
ATOM 916 C CA . PRO A 1 114 ? 16.125 32.406 14.852 1 73.88 114 PRO A CA 1
ATOM 917 C C . PRO A 1 114 ? 15.047 33.438 15.148 1 73.88 114 PRO A C 1
ATOM 919 O O . PRO A 1 114 ? 14.758 33.719 16.312 1 73.88 114 PRO A O 1
ATOM 922 N N . GLY A 1 115 ? 14.453 33.906 14 1 81 115 GLY A N 1
ATOM 923 C CA . GLY A 1 115 ? 13.406 34.906 14.164 1 81 115 GLY A CA 1
ATOM 924 C C . GLY A 1 115 ? 12.133 34.344 14.766 1 81 115 GLY A C 1
ATOM 925 O O . GLY A 1 115 ? 11.258 35.094 15.195 1 81 115 GLY A O 1
ATOM 926 N N . TRP A 1 116 ? 12.188 33.031 14.992 1 86.19 116 TRP A N 1
ATOM 927 C CA . TRP A 1 116 ? 10.977 32.406 15.508 1 86.19 116 TRP A CA 1
ATOM 928 C C . TRP A 1 116 ? 11.125 32.062 16.984 1 86.19 116 TRP A C 1
ATOM 930 O O . TRP A 1 116 ? 10.203 31.516 17.594 1 86.19 116 TRP A O 1
ATOM 940 N N . GLU A 1 117 ? 12.18 32.375 17.516 1 89.62 117 GLU A N 1
ATOM 941 C CA . GLU A 1 117 ? 12.43 32.125 18.938 1 89.62 117 GLU A CA 1
ATOM 942 C C . GLU A 1 117 ? 12.188 33.375 19.781 1 89.62 117 GLU A C 1
ATOM 944 O O . GLU A 1 117 ? 12.562 34.469 19.391 1 89.62 117 GLU A O 1
ATOM 949 N N . ASN A 1 118 ? 11.562 33.188 20.812 1 92.12 118 ASN A N 1
ATOM 950 C CA . ASN A 1 118 ? 11.375 34.312 21.719 1 92.12 118 ASN A CA 1
ATOM 951 C C . ASN A 1 118 ? 12.562 34.469 22.672 1 92.12 118 ASN A C 1
ATOM 953 O O . ASN A 1 118 ? 13.578 33.781 22.531 1 92.12 118 ASN A O 1
ATOM 957 N N . GLU A 1 119 ? 12.461 35.281 23.641 1 89.69 119 GLU A N 1
ATOM 958 C CA . GLU A 1 119 ? 13.578 35.656 24.5 1 89.69 119 GLU A CA 1
ATOM 959 C C . GLU A 1 119 ? 13.992 34.5 25.422 1 89.69 119 GLU A C 1
ATOM 961 O O . GLU A 1 119 ? 15.109 34.5 25.938 1 89.69 119 GLU A O 1
ATOM 966 N N . VAL A 1 120 ? 13.109 33.531 25.547 1 92.75 120 VAL A N 1
ATOM 967 C CA . VAL A 1 120 ? 13.438 32.469 26.484 1 92.75 120 VAL A CA 1
ATOM 968 C C . VAL A 1 120 ? 13.781 31.188 25.703 1 92.75 120 VAL A C 1
ATOM 970 O O . VAL A 1 120 ? 13.859 30.094 26.297 1 92.75 120 VAL A O 1
ATOM 973 N N . GLY A 1 121 ? 13.773 31.25 24.406 1 90 121 GLY A N 1
ATOM 974 C CA . GLY A 1 121 ? 14.219 30.125 23.594 1 90 121 GLY A CA 1
ATOM 975 C C . GLY A 1 121 ? 13.078 29.266 23.109 1 90 121 GLY A C 1
ATOM 976 O O . GLY A 1 121 ? 13.305 28.156 22.594 1 90 121 GLY A O 1
ATOM 977 N N . TYR A 1 122 ? 11.93 29.688 23.281 1 93.62 122 TYR A N 1
ATOM 978 C CA . TYR A 1 122 ? 10.742 28.969 22.828 1 93.62 122 TYR A CA 1
ATOM 979 C C . TYR A 1 122 ? 10.133 29.625 21.594 1 93.62 122 TYR A C 1
ATOM 981 O O . TYR A 1 122 ? 10.539 30.734 21.203 1 93.62 122 TYR A O 1
ATOM 989 N N . PRO A 1 123 ? 9.211 28.984 20.969 1 93.62 123 PRO A N 1
ATOM 990 C CA . PRO A 1 123 ? 8.609 29.594 19.781 1 93.62 123 PRO A CA 1
ATOM 991 C C . PRO A 1 123 ? 7.84 30.875 20.125 1 93.62 123 PRO A C 1
ATOM 993 O O . PRO A 1 123 ? 7.137 30.938 21.125 1 93.62 123 PRO A O 1
ATOM 996 N N . MET A 1 124 ? 7.961 31.812 19.25 1 94.5 124 MET A N 1
ATOM 997 C CA . MET A 1 124 ? 7.129 33 19.359 1 94.5 124 MET A CA 1
ATOM 998 C C . MET A 1 124 ? 5.652 32.656 19.234 1 94.5 124 MET A C 1
ATOM 1000 O O . MET A 1 124 ? 5.293 31.766 18.469 1 94.5 124 MET A O 1
ATOM 1004 N N . GLU A 1 125 ? 4.906 33.375 19.953 1 95.88 125 GLU A N 1
ATOM 1005 C CA . GLU A 1 125 ? 3.465 33.125 19.906 1 95.88 125 GLU A CA 1
ATOM 1006 C C . GLU A 1 125 ? 2.926 33.312 18.484 1 95.88 125 GLU A C 1
ATOM 1008 O O . GLU A 1 125 ? 2.041 32.594 18.047 1 95.88 125 GLU A O 1
ATOM 1013 N N . GLU A 1 126 ? 3.502 34.281 17.781 1 93.81 126 GLU A N 1
ATOM 1014 C CA . GLU A 1 126 ? 3.09 34.5 16.406 1 93.81 126 GLU A CA 1
ATOM 1015 C C . GLU A 1 126 ? 3.383 33.281 15.523 1 93.81 126 GLU A C 1
ATOM 1017 O O . GLU A 1 126 ? 2.607 32.969 14.625 1 93.81 126 GLU A O 1
ATOM 1022 N N . PHE A 1 127 ? 4.5 32.719 15.789 1 93.81 127 PHE A N 1
ATOM 1023 C CA . PHE A 1 127 ? 4.852 31.484 15.07 1 93.81 127 PHE A CA 1
ATOM 1024 C C . PHE A 1 127 ? 3.828 30.391 15.336 1 93.81 127 PHE A C 1
ATOM 1026 O O . PHE A 1 127 ? 3.375 29.719 14.406 1 93.81 127 PHE A O 1
ATOM 1033 N N . ILE A 1 128 ? 3.49 30.203 16.594 1 96.12 128 ILE A N 1
ATOM 1034 C CA . ILE A 1 128 ? 2.52 29.188 16.969 1 96.12 128 ILE A CA 1
ATOM 1035 C C . ILE A 1 128 ? 1.186 29.453 16.281 1 96.12 128 ILE A C 1
ATOM 1037 O O . ILE A 1 128 ? 0.581 28.547 15.711 1 96.12 128 ILE A O 1
ATOM 1041 N N . ASP A 1 129 ? 0.799 30.703 16.297 1 95.88 129 ASP A N 1
ATOM 1042 C CA . ASP A 1 129 ? -0.459 31.094 15.672 1 95.88 129 ASP A CA 1
ATOM 1043 C C . ASP A 1 129 ? -0.452 30.781 14.18 1 95.88 129 ASP A C 1
ATOM 1045 O O . ASP A 1 129 ? -1.414 30.203 13.656 1 95.88 129 ASP A O 1
ATOM 1049 N N . ASP A 1 130 ? 0.631 31.188 13.586 1 93.94 130 ASP A N 1
ATOM 1050 C CA . ASP A 1 130 ? 0.74 31.031 12.141 1 93.94 130 ASP A CA 1
ATOM 1051 C C . ASP A 1 130 ? 0.712 29.562 11.742 1 93.94 130 ASP A C 1
ATOM 1053 O O . ASP A 1 130 ? -0.031 29.156 10.844 1 93.94 130 ASP A O 1
ATOM 1057 N N . TYR A 1 131 ? 1.479 28.781 12.445 1 93.75 131 TYR A N 1
ATOM 1058 C CA . TYR A 1 131 ? 1.546 27.375 12.094 1 93.75 131 TYR A CA 1
ATOM 1059 C C . TYR A 1 131 ? 0.236 26.656 12.43 1 93.75 131 TYR A C 1
ATOM 1061 O O . TYR A 1 131 ? -0.217 25.797 11.68 1 93.75 131 TYR A O 1
ATOM 1069 N N . PHE A 1 132 ? -0.321 26.984 13.508 1 95.19 132 PHE A N 1
ATOM 1070 C CA . PHE A 1 132 ? -1.614 26.422 13.875 1 95.19 132 PHE A CA 1
ATOM 1071 C C . PHE A 1 132 ? -2.658 26.719 12.805 1 95.19 132 PHE A C 1
ATOM 1073 O O . PHE A 1 132 ? -3.443 25.844 12.438 1 95.19 132 PHE A O 1
ATOM 1080 N N . ALA A 1 133 ? -2.662 27.953 12.359 1 92.5 133 ALA A N 1
ATOM 1081 C CA . ALA A 1 133 ? -3.6 28.344 11.312 1 92.5 133 ALA A CA 1
ATOM 1082 C C . ALA A 1 133 ? -3.393 27.5 10.055 1 92.5 133 ALA A C 1
ATOM 1084 O O . ALA A 1 133 ? -4.355 27.141 9.367 1 92.5 133 ALA A O 1
ATOM 1085 N N . ASP A 1 134 ? -2.162 27.172 9.844 1 90.94 134 ASP A N 1
ATOM 1086 C CA . ASP A 1 134 ? -1.806 26.406 8.656 1 90.94 134 ASP A CA 1
ATOM 1087 C C . ASP A 1 134 ? -2.316 24.969 8.758 1 90.94 134 ASP A C 1
ATOM 1089 O O . ASP A 1 134 ? -2.691 24.359 7.746 1 90.94 134 ASP A O 1
ATOM 1093 N N . ILE A 1 135 ? -2.355 24.406 9.93 1 92.12 135 ILE A N 1
ATOM 1094 C CA . ILE A 1 135 ? -2.686 22.984 10.047 1 92.12 135 ILE A CA 1
ATOM 1095 C C . ILE A 1 135 ? -4.164 22.828 10.391 1 92.12 135 ILE A C 1
ATOM 1097 O O . ILE A 1 135 ? -4.719 21.734 10.289 1 92.12 135 ILE A O 1
ATOM 1101 N N . LEU A 1 136 ? -4.785 23.906 10.844 1 91.19 136 LEU A N 1
ATOM 1102 C CA . LEU A 1 136 ? -6.168 23.875 11.312 1 91.19 136 LEU A CA 1
ATOM 1103 C C . LEU A 1 136 ? -7.098 23.328 10.242 1 91.19 136 LEU A C 1
ATOM 1105 O O . LEU A 1 136 ? -7.961 22.5 10.531 1 91.19 136 LEU A O 1
ATOM 1109 N N . PRO A 1 137 ? -6.934 23.719 8.945 1 87.06 137 PRO A N 1
ATOM 1110 C CA . PRO A 1 137 ? -7.836 23.188 7.918 1 87.06 137 PRO A CA 1
ATOM 1111 C C . PRO A 1 137 ? -7.816 21.656 7.852 1 87.06 137 PRO A C 1
ATOM 1113 O O . PRO A 1 137 ? -8.867 21.031 7.742 1 87.06 137 PRO A O 1
ATOM 1116 N N . GLU A 1 138 ? -6.656 21.125 7.945 1 88.62 138 GLU A N 1
ATOM 1117 C CA . GLU A 1 138 ? -6.531 19.672 7.906 1 88.62 138 GLU A CA 1
ATOM 1118 C C . GLU A 1 138 ? -7.207 19.016 9.117 1 88.62 138 GLU A C 1
ATOM 1120 O O . GLU A 1 138 ? -7.84 17.969 8.992 1 88.62 138 GLU A O 1
ATOM 1125 N N . ILE A 1 139 ? -7.059 19.578 10.203 1 92.19 139 ILE A N 1
ATOM 1126 C CA . ILE A 1 139 ? -7.676 19.078 11.43 1 92.19 139 ILE A CA 1
ATOM 1127 C C . ILE A 1 139 ? -9.195 19.141 11.305 1 92.19 139 ILE A C 1
ATOM 1129 O O . ILE A 1 139 ? -9.898 18.203 11.688 1 92.19 139 ILE A O 1
ATOM 1133 N N . MET A 1 140 ? -9.672 20.25 10.797 1 91.69 140 MET A N 1
ATOM 1134 C CA . MET A 1 140 ? -11.109 20.422 10.625 1 91.69 140 MET A CA 1
ATOM 1135 C C . MET A 1 140 ? -11.68 19.375 9.672 1 91.69 140 MET A C 1
ATOM 1137 O O . MET A 1 140 ? -12.789 18.875 9.875 1 91.69 140 MET A O 1
ATOM 1141 N N . ILE A 1 141 ? -10.977 19.078 8.648 1 92.19 141 ILE A N 1
ATOM 1142 C CA . ILE A 1 141 ? -11.414 18.062 7.691 1 92.19 141 ILE A CA 1
ATOM 1143 C C . ILE A 1 141 ? -11.57 16.719 8.398 1 92.19 141 ILE A C 1
ATOM 1145 O O . ILE A 1 141 ? -12.57 16.031 8.211 1 92.19 141 ILE A O 1
ATOM 1149 N N . ARG A 1 142 ? -10.633 16.422 9.18 1 91.69 142 ARG A N 1
ATOM 1150 C CA . ARG A 1 142 ? -10.703 15.172 9.938 1 91.69 142 ARG A CA 1
ATOM 1151 C C . ARG A 1 142 ? -11.883 15.172 10.898 1 91.69 142 ARG A C 1
ATOM 1153 O O . ARG A 1 142 ? -12.578 14.164 11.039 1 91.69 142 ARG A O 1
ATOM 1160 N N . TYR A 1 143 ? -11.984 16.297 11.562 1 94.38 143 TYR A N 1
ATOM 1161 C CA . TYR A 1 143 ? -13.086 16.484 12.492 1 94.38 143 TYR A CA 1
ATOM 1162 C C . TYR A 1 143 ? -14.43 16.266 11.805 1 94.38 143 TYR A C 1
ATOM 1164 O O . TYR A 1 143 ? -15.273 15.508 12.297 1 94.38 143 TYR A O 1
ATOM 1172 N N . VAL A 1 144 ? -14.602 16.844 10.711 1 95.69 144 VAL A N 1
ATOM 1173 C CA . VAL A 1 144 ? -15.828 16.703 9.93 1 95.69 144 VAL A CA 1
ATOM 1174 C C . VAL A 1 144 ? -15.992 15.266 9.461 1 95.69 144 VAL A C 1
ATOM 1176 O O . VAL A 1 144 ? -17.094 14.703 9.539 1 95.69 144 VAL A O 1
ATOM 1179 N N . SER A 1 145 ? -14.945 14.664 8.969 1 96 145 SER A N 1
ATOM 1180 C CA . SER A 1 145 ? -14.977 13.281 8.508 1 96 145 SER A CA 1
ATOM 1181 C C . SER A 1 145 ? -15.469 12.344 9.602 1 96 145 SER A C 1
ATOM 1183 O O . SER A 1 145 ? -16.281 11.453 9.352 1 96 145 SER A O 1
ATOM 1185 N N . ASP A 1 146 ? -14.961 12.555 10.797 1 94.81 146 ASP A N 1
ATOM 1186 C CA . ASP A 1 146 ? -15.367 11.734 11.93 1 94.81 146 ASP A CA 1
ATOM 1187 C C . ASP A 1 146 ? -16.875 11.836 12.172 1 94.81 146 ASP A C 1
ATOM 1189 O O . ASP A 1 146 ? -17.547 10.828 12.398 1 94.81 146 ASP A O 1
ATOM 1193 N N . ILE A 1 147 ? -17.297 13.008 12.156 1 96.5 147 ILE A N 1
ATOM 1194 C CA . ILE A 1 147 ? -18.719 13.258 12.375 1 96.5 147 ILE A CA 1
ATOM 1195 C C . ILE A 1 147 ? -19.531 12.609 11.258 1 96.5 147 ILE A C 1
ATOM 1197 O O . ILE A 1 147 ? -20.562 11.969 11.516 1 96.5 147 ILE A O 1
ATOM 1201 N N . VAL A 1 148 ? -19.094 12.758 10.047 1 97.88 148 VAL A N 1
ATOM 1202 C CA . VAL A 1 148 ? -19.766 12.18 8.891 1 97.88 148 VAL A CA 1
ATOM 1203 C C . VAL A 1 148 ? -19.844 10.664 9.031 1 97.88 148 VAL A C 1
ATOM 1205 O O . VAL A 1 148 ? -20.891 10.062 8.82 1 97.88 148 VAL A O 1
ATOM 1208 N N . ASP A 1 149 ? -18.766 10.062 9.367 1 97 149 ASP A N 1
ATOM 1209 C CA . ASP A 1 149 ? -18.719 8.609 9.516 1 97 149 ASP A CA 1
ATOM 1210 C C . ASP A 1 149 ? -19.734 8.133 10.539 1 97 149 ASP A C 1
ATOM 1212 O O . ASP A 1 149 ? -20.453 7.148 10.305 1 97 149 ASP A O 1
ATOM 1216 N N . GLU A 1 150 ? -19.797 8.836 11.594 1 96.69 150 GLU A N 1
ATOM 1217 C CA . GLU A 1 150 ? -20.75 8.5 12.641 1 96.69 150 GLU A CA 1
ATOM 1218 C C . GLU A 1 150 ? -22.188 8.617 12.133 1 96.69 150 GLU A C 1
ATOM 1220 O O . GLU A 1 150 ? -23 7.723 12.352 1 96.69 150 GLU A O 1
ATOM 1225 N N . GLN A 1 151 ? -22.469 9.703 11.5 1 97.12 151 GLN A N 1
ATOM 1226 C CA . GLN A 1 151 ? -23.828 9.969 11.008 1 97.12 151 GLN A CA 1
ATOM 1227 C C . GLN A 1 151 ? -24.203 8.977 9.914 1 97.12 151 GLN A C 1
ATOM 1229 O O . GLN A 1 151 ? -25.344 8.516 9.867 1 97.12 151 GLN A O 1
ATOM 1234 N N . VAL A 1 152 ? -23.297 8.648 9.07 1 97.12 152 VAL A N 1
ATOM 1235 C CA . VAL A 1 152 ? -23.562 7.711 7.98 1 97.12 152 VAL A CA 1
ATOM 1236 C C . VAL A 1 152 ? -23.828 6.32 8.539 1 97.12 152 VAL A C 1
ATOM 1238 O O . VAL A 1 152 ? -24.75 5.637 8.109 1 97.12 152 VAL A O 1
ATOM 1241 N N . ALA A 1 153 ? -23.047 5.898 9.477 1 95.25 153 ALA A N 1
ATOM 1242 C CA . ALA A 1 153 ? -23.172 4.578 10.086 1 95.25 153 ALA A CA 1
ATOM 1243 C C . ALA A 1 153 ? -24.516 4.434 10.805 1 95.25 153 ALA A C 1
ATOM 1245 O O . ALA A 1 153 ? -25.109 3.352 10.812 1 95.25 153 ALA A O 1
ATOM 1246 N N . SER A 1 154 ? -25.016 5.504 11.32 1 94.5 154 SER A N 1
ATOM 1247 C CA . SER A 1 154 ? -26.219 5.422 12.148 1 94.5 154 SER A CA 1
ATOM 1248 C C . SER A 1 154 ? -27.453 5.832 11.367 1 94.5 154 SER A C 1
ATOM 1250 O O . SER A 1 154 ? -28.578 5.746 11.875 1 94.5 154 SER A O 1
ATOM 1252 N N . SER A 1 155 ? -27.266 6.266 10.195 1 94.62 155 SER A N 1
ATOM 1253 C CA . SER A 1 155 ? -28.391 6.824 9.438 1 94.62 155 SER A CA 1
ATOM 1254 C C . SER A 1 155 ? -29.359 5.734 8.984 1 94.62 155 SER A C 1
ATOM 1256 O O . SER A 1 155 ? -28.938 4.758 8.359 1 94.62 155 SER A O 1
ATOM 1258 N N . ALA A 1 156 ? -30.609 5.922 9.188 1 93.69 156 ALA A N 1
ATOM 1259 C CA . ALA A 1 156 ? -31.656 5.02 8.719 1 93.69 156 ALA A CA 1
ATOM 1260 C C . ALA A 1 156 ? -31.844 5.141 7.207 1 93.69 156 ALA A C 1
ATOM 1262 O O . ALA A 1 156 ? -32.188 4.168 6.539 1 93.69 156 ALA A O 1
ATOM 1263 N N . LYS A 1 157 ? -31.609 6.293 6.711 1 93.62 157 LYS A N 1
ATOM 1264 C CA . LYS A 1 157 ? -31.812 6.578 5.293 1 93.62 157 LYS A CA 1
ATOM 1265 C C . LYS A 1 157 ? -30.781 5.852 4.434 1 93.62 157 LYS A C 1
ATOM 1267 O O . LYS A 1 157 ? -31.016 5.613 3.244 1 93.62 157 LYS A O 1
ATOM 1272 N N . LEU A 1 158 ? -29.656 5.512 5.047 1 93.75 158 LEU A N 1
ATOM 1273 C CA . LEU A 1 158 ? -28.578 4.879 4.293 1 93.75 158 LEU A CA 1
ATOM 1274 C C . LEU A 1 158 ? -28.391 3.428 4.719 1 93.75 158 LEU A C 1
ATOM 1276 O O . LEU A 1 158 ? -27.375 2.811 4.418 1 93.75 158 LEU A O 1
ATOM 1280 N N . LYS A 1 159 ? -29.359 2.848 5.297 1 92.06 159 LYS A N 1
ATOM 1281 C CA . LYS A 1 159 ? -29.266 1.519 5.891 1 92.06 159 LYS A CA 1
ATOM 1282 C C . LYS A 1 159 ? -29.125 0.443 4.816 1 92.06 159 LYS A C 1
ATOM 1284 O O . LYS A 1 159 ? -28.484 -0.589 5.047 1 92.06 159 LYS A O 1
ATOM 1289 N N . GLU A 1 160 ? -29.656 0.681 3.658 1 92.56 160 GLU A N 1
ATOM 1290 C CA . GLU A 1 160 ? -29.703 -0.33 2.605 1 92.56 160 GLU A CA 1
ATOM 1291 C C . GLU A 1 160 ? -28.391 -0.337 1.806 1 92.56 160 GLU A C 1
ATOM 1293 O O . GLU A 1 160 ? -28.172 -1.228 0.983 1 92.56 160 GLU A O 1
ATOM 1298 N N . LEU A 1 161 ? -27.531 0.649 2.094 1 94.19 161 LEU A N 1
ATOM 1299 C CA . LEU A 1 161 ? -26.266 0.736 1.359 1 94.19 161 LEU A CA 1
ATOM 1300 C C . LEU A 1 161 ? -25.281 -0.327 1.839 1 94.19 161 LEU A C 1
ATOM 1302 O O . LEU A 1 161 ? -25.281 -0.686 3.018 1 94.19 161 LEU A O 1
ATOM 1306 N N . THR A 1 162 ? -24.484 -0.815 0.874 1 94.94 162 THR A N 1
ATOM 1307 C CA . THR A 1 162 ? -23.391 -1.711 1.233 1 94.94 162 THR A CA 1
ATOM 1308 C C . THR A 1 162 ? -22.312 -0.96 2 1 94.94 162 THR A C 1
ATOM 1310 O O . THR A 1 162 ? -22.297 0.272 2.027 1 94.94 162 THR A O 1
ATOM 1313 N N . ASP A 1 163 ? -21.375 -1.619 2.646 1 95.19 163 ASP A N 1
ATOM 1314 C CA . ASP A 1 163 ? -20.266 -0.983 3.354 1 95.19 163 ASP A CA 1
ATOM 1315 C C . ASP A 1 163 ? -19.422 -0.129 2.406 1 95.19 163 ASP A C 1
ATOM 1317 O O . ASP A 1 163 ? -19 0.973 2.766 1 95.19 163 ASP A O 1
ATOM 1321 N N . LYS A 1 164 ? -19.234 -0.668 1.238 1 95.56 164 LYS A N 1
ATOM 1322 C CA . LYS A 1 164 ? -18.484 0.079 0.231 1 95.56 164 LYS A CA 1
ATOM 1323 C C . LYS A 1 164 ? -19.203 1.371 -0.142 1 95.56 164 LYS A C 1
ATOM 1325 O O . LYS A 1 164 ? -18.594 2.436 -0.215 1 95.56 164 LYS A O 1
ATOM 1330 N N . GLU A 1 165 ? -20.469 1.281 -0.369 1 95.5 165 GLU A N 1
ATOM 1331 C CA . GLU A 1 165 ? -21.266 2.447 -0.735 1 95.5 165 GLU A CA 1
ATOM 1332 C C . GLU A 1 165 ? -21.281 3.48 0.389 1 95.5 165 GLU A C 1
ATOM 1334 O O . GLU A 1 165 ? -21.25 4.684 0.133 1 95.5 165 GLU A O 1
ATOM 1339 N N . LYS A 1 166 ? -21.359 3.039 1.568 1 96.25 166 LYS A N 1
ATOM 1340 C CA . LYS A 1 166 ? -21.344 3.938 2.719 1 96.25 166 LYS A CA 1
ATOM 1341 C C . LYS A 1 166 ? -20.016 4.688 2.807 1 96.25 166 LYS A C 1
ATOM 1343 O O . LYS A 1 166 ? -19.984 5.879 3.123 1 96.25 166 LYS A O 1
ATOM 1348 N N . GLU A 1 167 ? -18.969 4 2.564 1 96.94 167 GLU A N 1
ATOM 1349 C CA . GLU A 1 167 ? -17.656 4.641 2.545 1 96.94 167 GLU A CA 1
ATOM 1350 C C . GLU A 1 167 ? -17.594 5.734 1.48 1 96.94 167 GLU A C 1
ATOM 1352 O O . GLU A 1 167 ? -17.094 6.828 1.738 1 96.94 167 GLU A O 1
ATOM 1357 N N . GLU A 1 168 ? -18.094 5.41 0.321 1 97.56 168 GLU A N 1
ATOM 1358 C CA . GLU A 1 168 ? -18.109 6.379 -0.771 1 97.56 168 GLU A CA 1
ATOM 1359 C C . GLU A 1 168 ? -18.984 7.578 -0.429 1 97.56 168 GLU A C 1
ATOM 1361 O O . GLU A 1 168 ? -18.594 8.727 -0.658 1 97.56 168 GLU A O 1
ATOM 1366 N N . ALA A 1 169 ? -20.156 7.27 0.118 1 97 169 ALA A N 1
ATOM 1367 C CA . ALA A 1 169 ? -21.062 8.336 0.553 1 97 169 ALA A CA 1
ATOM 1368 C C . ALA A 1 169 ? -20.391 9.242 1.572 1 97 169 ALA A C 1
ATOM 1370 O O . ALA A 1 169 ? -20.484 10.469 1.484 1 97 169 ALA A O 1
ATOM 1371 N N . ALA A 1 170 ? -19.703 8.617 2.475 1 97.44 170 ALA A N 1
ATOM 1372 C CA . ALA A 1 170 ? -19.016 9.383 3.514 1 97.44 170 ALA A CA 1
ATOM 1373 C C . ALA A 1 170 ? -17.984 10.328 2.908 1 97.44 170 ALA A C 1
ATOM 1375 O O . ALA A 1 170 ? -17.859 11.477 3.346 1 97.44 170 ALA A O 1
ATOM 1376 N N . VAL A 1 171 ? -17.281 9.914 1.914 1 97.56 171 VAL A N 1
ATOM 1377 C CA . VAL A 1 171 ? -16.266 10.734 1.252 1 97.56 171 VAL A CA 1
ATOM 1378 C C . VAL A 1 171 ? -16.938 11.922 0.568 1 97.56 171 VAL A C 1
ATOM 1380 O O . VAL A 1 171 ? -16.5 13.062 0.724 1 97.56 171 VAL A O 1
ATOM 1383 N N . ILE A 1 172 ? -17.969 11.68 -0.133 1 96.88 172 ILE A N 1
ATOM 1384 C CA . ILE A 1 172 ? -18.688 12.711 -0.865 1 96.88 172 ILE A CA 1
ATOM 1385 C C . ILE A 1 172 ? -19.25 13.734 0.115 1 96.88 172 ILE A C 1
ATOM 1387 O O . ILE A 1 172 ? -19.078 14.945 -0.063 1 96.88 172 ILE A O 1
ATOM 1391 N N . ILE A 1 173 ? -19.906 13.266 1.174 1 96.94 173 ILE A N 1
ATOM 1392 C CA . ILE A 1 173 ? -20.531 14.125 2.168 1 96.94 173 ILE A CA 1
ATOM 1393 C C . ILE A 1 173 ? -19.469 14.961 2.877 1 96.94 173 ILE A C 1
ATOM 1395 O O . ILE A 1 173 ? -19.672 16.141 3.135 1 96.94 173 ILE A O 1
ATOM 1399 N N . THR A 1 174 ? -18.375 14.336 3.203 1 96.81 174 THR A N 1
ATOM 1400 C CA . THR A 1 174 ? -17.281 15.07 3.822 1 96.81 174 THR A CA 1
ATOM 1401 C C . THR A 1 174 ? -16.797 16.203 2.92 1 96.81 174 THR A C 1
ATOM 1403 O O . THR A 1 174 ? -16.656 17.344 3.373 1 96.81 174 THR A O 1
ATOM 1406 N N . SER A 1 175 ? -16.594 15.898 1.689 1 95.19 175 SER A N 1
ATOM 1407 C CA . SER A 1 175 ? -16.141 16.906 0.729 1 95.19 175 SER A CA 1
ATOM 1408 C C . SER A 1 175 ? -17.125 18.062 0.63 1 95.19 175 SER A C 1
ATOM 1410 O O . SER A 1 175 ? -16.75 19.219 0.738 1 95.19 175 SER A O 1
ATOM 1412 N N . ASP A 1 176 ? -18.375 17.766 0.503 1 93.56 176 ASP A N 1
ATOM 1413 C CA . ASP A 1 176 ? -19.406 18.781 0.351 1 93.56 176 ASP A CA 1
ATOM 1414 C C . ASP A 1 176 ? -19.547 19.625 1.617 1 93.56 176 ASP A C 1
ATOM 1416 O O . ASP A 1 176 ? -19.672 20.844 1.544 1 93.56 176 ASP A O 1
ATOM 1420 N N . THR A 1 177 ? -19.531 18.938 2.719 1 94.38 177 THR A N 1
ATOM 1421 C CA . THR A 1 177 ? -19.641 19.641 3.992 1 94.38 177 THR A CA 1
ATOM 1422 C C . THR A 1 177 ? -18.469 20.594 4.195 1 94.38 177 THR A C 1
ATOM 1424 O O . THR A 1 177 ? -18.656 21.75 4.59 1 94.38 177 THR A O 1
ATOM 1427 N N . ASN A 1 178 ? -17.312 20.109 3.895 1 92.5 178 ASN A N 1
ATOM 1428 C CA . ASN A 1 178 ? -16.125 20.953 4.023 1 92.5 178 ASN A CA 1
ATOM 1429 C C . ASN A 1 178 ? -16.188 22.141 3.084 1 92.5 178 ASN A C 1
ATOM 1431 O O . ASN A 1 178 ? -15.727 23.234 3.434 1 92.5 178 ASN A O 1
ATOM 1435 N N . ASP A 1 179 ? -16.656 21.984 1.927 1 90.19 179 ASP A N 1
ATOM 1436 C CA . ASP A 1 179 ? -16.844 23.078 0.988 1 90.19 179 ASP A CA 1
ATOM 1437 C C . ASP A 1 179 ? -17.75 24.156 1.577 1 90.19 179 ASP A C 1
ATOM 1439 O O . ASP A 1 179 ? -17.438 25.344 1.496 1 90.19 179 ASP A O 1
ATOM 1443 N N . PHE A 1 180 ? -18.781 23.703 2.182 1 89.06 180 PHE A N 1
ATOM 1444 C CA . PHE A 1 180 ? -19.719 24.625 2.805 1 89.06 180 PHE A CA 1
ATOM 1445 C C . PHE A 1 180 ? -19.062 25.375 3.965 1 89.06 180 PHE A C 1
ATOM 1447 O O . PHE A 1 180 ? -19.25 26.578 4.125 1 89.06 180 PHE A O 1
ATOM 1454 N N . ILE A 1 181 ? -18.328 24.672 4.727 1 89.5 181 ILE A N 1
ATOM 1455 C CA . ILE A 1 181 ? -17.656 25.266 5.879 1 89.5 181 ILE A CA 1
ATOM 1456 C C . ILE A 1 181 ? -16.656 26.312 5.41 1 89.5 181 ILE A C 1
ATOM 1458 O O . ILE A 1 181 ? -16.594 27.406 5.973 1 89.5 181 ILE A O 1
ATOM 1462 N N . GLU A 1 182 ? -15.93 26.047 4.438 1 84.56 182 GLU A N 1
ATOM 1463 C CA . GLU A 1 182 ? -14.945 26.984 3.902 1 84.56 182 GLU A CA 1
ATOM 1464 C C . GLU A 1 182 ? -15.625 28.234 3.348 1 84.56 182 GLU A C 1
ATOM 1466 O O . GLU A 1 182 ? -15.164 29.359 3.58 1 84.56 182 GLU A O 1
ATOM 1471 N N . MET A 1 183 ? -16.688 28.078 2.686 1 84.44 183 MET A N 1
ATOM 1472 C CA . MET A 1 183 ? -17.391 29.188 2.053 1 84.44 183 MET A CA 1
ATOM 1473 C C . MET A 1 183 ? -18.062 30.078 3.098 1 84.44 183 MET A C 1
ATOM 1475 O O . MET A 1 183 ? -18.094 31.297 2.951 1 84.44 183 MET A O 1
ATOM 1479 N N . SER A 1 184 ? -18.562 29.375 4.129 1 82.31 184 SER A N 1
ATOM 1480 C CA . SER A 1 184 ? -19.266 30.141 5.152 1 82.31 184 SER A CA 1
ATOM 1481 C C . SER A 1 184 ? -18.297 30.828 6.098 1 82.31 184 SER A C 1
ATOM 1483 O O . SER A 1 184 ? -18.578 31.922 6.602 1 82.31 184 SER A O 1
ATOM 1485 N N . GLY A 1 185 ? -17.141 30.234 6.344 1 75.44 185 GLY A N 1
ATOM 1486 C CA . GLY A 1 185 ? -16.141 30.766 7.258 1 75.44 185 GLY A CA 1
ATOM 1487 C C . GLY A 1 185 ? -16.641 30.844 8.695 1 75.44 185 GLY A C 1
ATOM 1488 O O . GLY A 1 185 ? -16.016 31.531 9.523 1 75.44 185 GLY A O 1
ATOM 1489 N N . GLU A 1 186 ? -17.688 30.203 9.094 1 79.94 186 GLU A N 1
ATOM 1490 C CA . GLU A 1 186 ? -18.359 30.484 10.352 1 79.94 186 GLU A CA 1
ATOM 1491 C C . GLU A 1 186 ? -18.312 29.281 11.289 1 79.94 186 GLU A C 1
ATOM 1493 O O . GLU A 1 186 ? -18.656 29.391 12.469 1 79.94 186 GLU A O 1
ATOM 1498 N N . ILE A 1 187 ? -17.844 28.203 10.727 1 88.38 187 ILE A N 1
ATOM 1499 C CA . ILE A 1 187 ? -17.938 27.031 11.586 1 88.38 187 ILE A CA 1
ATOM 1500 C C . ILE A 1 187 ? -16.594 26.766 12.25 1 88.38 187 ILE A C 1
ATOM 1502 O O . ILE A 1 187 ? -15.562 26.672 11.57 1 88.38 187 ILE A O 1
ATOM 1506 N N . LYS A 1 188 ? -16.609 26.641 13.516 1 88.19 188 LYS A N 1
ATOM 1507 C CA . LYS A 1 188 ? -15.406 26.406 14.297 1 88.19 188 LYS A CA 1
ATOM 1508 C C . LYS A 1 188 ? -15.422 25.016 14.922 1 88.19 188 LYS A C 1
ATOM 1510 O O . LYS A 1 188 ? -16.469 24.375 14.992 1 88.19 188 LYS A O 1
ATOM 1515 N N . PHE A 1 189 ? -14.266 24.609 15.281 1 91.62 189 PHE A N 1
ATOM 1516 C CA . PHE A 1 189 ? -14.172 23.344 16.016 1 91.62 189 PHE A CA 1
ATOM 1517 C C . PHE A 1 189 ? -15.07 23.391 17.25 1 91.62 189 PHE A C 1
ATOM 1519 O O . PHE A 1 189 ? -15.141 24.406 17.953 1 91.62 189 PHE A O 1
ATOM 1526 N N . GLY A 1 190 ? -15.758 22.281 17.578 1 91.31 190 GLY A N 1
ATOM 1527 C CA . GLY A 1 190 ? -16.641 22.219 18.734 1 91.31 190 GLY A CA 1
ATOM 1528 C C . GLY A 1 190 ? -18.094 22.438 18.391 1 91.31 190 GLY A C 1
ATOM 1529 O O . GLY A 1 190 ? -18.984 22.109 19.172 1 91.31 190 GLY A O 1
ATOM 1530 N N . GLU A 1 191 ? -18.359 23.047 17.297 1 92.94 191 GLU A N 1
ATOM 1531 C CA . GLU A 1 191 ? -19.734 23.266 16.859 1 92.94 191 GLU A CA 1
ATOM 1532 C C . GLU A 1 191 ? -20.281 22.047 16.156 1 92.94 191 GLU A C 1
ATOM 1534 O O . GLU A 1 191 ? -20.766 22.141 15.023 1 92.94 191 GLU A O 1
ATOM 1539 N N . LYS A 1 192 ? -20.281 21.016 16.859 1 94.69 192 LYS A N 1
ATOM 1540 C CA . LYS A 1 192 ? -20.625 19.703 16.297 1 94.69 192 LYS A CA 1
ATOM 1541 C C . LYS A 1 192 ? -22.062 19.688 15.805 1 94.69 192 LYS A C 1
ATOM 1543 O O . LYS A 1 192 ? -22.359 19.109 14.758 1 94.69 192 LYS A O 1
ATOM 1548 N N . GLU A 1 193 ? -22.922 20.281 16.578 1 95.31 193 GLU A N 1
ATOM 1549 C CA . GLU A 1 193 ? -24.344 20.266 16.234 1 95.31 193 GLU A CA 1
ATOM 1550 C C . GLU A 1 193 ? -24.594 20.922 14.875 1 95.31 193 GLU A C 1
ATOM 1552 O O . GLU A 1 193 ? -25.422 20.438 14.102 1 95.31 193 GLU A O 1
ATOM 1557 N N . LYS A 1 194 ? -23.953 21.984 14.609 1 95.25 194 LYS A N 1
ATOM 1558 C CA . LYS A 1 194 ? -24.078 22.641 13.32 1 95.25 194 LYS A CA 1
ATOM 1559 C C . LYS A 1 194 ? -23.609 21.75 12.188 1 95.25 194 LYS A C 1
ATOM 1561 O O . LYS A 1 194 ? -24.234 21.672 11.133 1 95.25 194 LYS A O 1
ATOM 1566 N N . ILE A 1 195 ? -22.547 21.047 12.406 1 96.12 195 ILE A N 1
ATOM 1567 C CA . ILE A 1 195 ? -21.969 20.141 11.406 1 96.12 195 ILE A CA 1
ATOM 1568 C C . ILE A 1 195 ? -22.922 18.984 11.164 1 96.12 195 ILE A C 1
ATOM 1570 O O . ILE A 1 195 ? -23.172 18.594 10.016 1 96.12 195 ILE A O 1
ATOM 1574 N N . VAL A 1 196 ? -23.469 18.469 12.227 1 97 196 VAL A N 1
ATOM 1575 C CA . VAL A 1 196 ? -24.406 17.344 12.125 1 97 196 VAL A CA 1
ATOM 1576 C C . VAL A 1 196 ? -25.594 17.75 11.266 1 97 196 VAL A C 1
ATOM 1578 O O . VAL A 1 196 ? -26.047 16.984 10.414 1 97 196 VAL A O 1
ATOM 1581 N N . LYS A 1 197 ? -26.047 18.938 11.477 1 95.5 197 LYS A N 1
ATOM 1582 C CA . LYS A 1 197 ? -27.172 19.422 10.68 1 95.5 197 LYS A CA 1
ATOM 1583 C C . LYS A 1 197 ? -26.797 19.484 9.195 1 95.5 197 LYS A C 1
ATOM 1585 O O . LYS A 1 197 ? -27.594 19.078 8.336 1 95.5 197 LYS A O 1
ATOM 1590 N N . MET A 1 198 ? -25.641 20 8.914 1 95.31 198 MET A N 1
ATOM 1591 C CA . MET A 1 198 ? -25.156 20.062 7.535 1 95.31 198 MET A CA 1
ATOM 1592 C C . MET A 1 198 ? -25.047 18.672 6.934 1 95.31 198 MET A C 1
ATOM 1594 O O . MET A 1 198 ? -25.453 18.453 5.789 1 95.31 198 MET A O 1
ATOM 1598 N N . VAL A 1 199 ? -24.516 17.719 7.695 1 97 199 VAL A N 1
ATOM 1599 C CA . VAL A 1 199 ? -24.312 16.344 7.258 1 97 199 VAL A CA 1
ATOM 1600 C C . VAL A 1 199 ? -25.672 15.703 6.969 1 97 199 VAL A C 1
ATOM 1602 O O . VAL A 1 199 ? -25.828 15.023 5.953 1 97 199 VAL A O 1
ATOM 1605 N N . ASP A 1 200 ? -26.594 15.984 7.82 1 96.06 200 ASP A N 1
ATOM 1606 C CA . ASP A 1 200 ? -27.922 15.43 7.621 1 96.06 200 ASP A CA 1
ATOM 1607 C C . ASP A 1 200 ? -28.547 15.953 6.328 1 96.06 200 ASP A C 1
ATOM 1609 O O . ASP A 1 200 ? -29.219 15.203 5.609 1 96.06 200 ASP A O 1
ATOM 1613 N N . ALA A 1 201 ? -28.359 17.188 6.117 1 95.44 201 ALA A N 1
ATOM 1614 C CA . ALA A 1 201 ? -28.859 17.781 4.875 1 95.44 201 ALA A CA 1
ATOM 1615 C C . ALA A 1 201 ? -28.219 17.109 3.662 1 95.44 201 ALA A C 1
ATOM 1617 O O . ALA A 1 201 ? -28.906 16.844 2.664 1 95.44 201 ALA A O 1
ATOM 1618 N N . GLU A 1 202 ? -26.938 16.828 3.721 1 95.31 202 GLU A N 1
ATOM 1619 C CA . GLU A 1 202 ? -26.234 16.156 2.633 1 95.31 202 GLU A CA 1
ATOM 1620 C C . GLU A 1 202 ? -26.719 14.719 2.455 1 95.31 202 GLU A C 1
ATOM 1622 O O . GLU A 1 202 ? -26.797 14.219 1.331 1 95.31 202 GLU A O 1
ATOM 1627 N N . ILE A 1 203 ? -27.016 14.055 3.551 1 96.38 203 ILE A N 1
ATOM 1628 C CA . ILE A 1 203 ? -27.547 12.695 3.496 1 96.38 203 ILE A CA 1
ATOM 1629 C C . ILE A 1 203 ? -28.906 12.711 2.787 1 96.38 203 ILE A C 1
ATOM 1631 O O . ILE A 1 203 ? -29.172 11.852 1.944 1 96.38 203 ILE A O 1
ATOM 1635 N N . ASP A 1 204 ? -29.703 13.711 3.107 1 95.31 204 ASP A N 1
ATOM 1636 C CA . ASP A 1 204 ? -30.984 13.875 2.439 1 95.31 204 ASP A CA 1
ATOM 1637 C C . ASP A 1 204 ? -30.812 14.062 0.936 1 95.31 204 ASP A C 1
ATOM 1639 O O . ASP A 1 204 ? -31.547 13.477 0.136 1 95.31 204 ASP A O 1
ATOM 1643 N N . ASN A 1 205 ? -29.859 14.898 0.59 1 93.5 205 ASN A N 1
ATOM 1644 C CA . ASN A 1 205 ? -29.578 15.156 -0.815 1 93.5 205 ASN A CA 1
ATOM 1645 C C . ASN A 1 205 ? -29.141 13.891 -1.545 1 93.5 205 ASN A C 1
ATOM 1647 O O . ASN A 1 205 ? -29.562 13.641 -2.674 1 93.5 205 ASN A O 1
ATOM 1651 N N . LEU A 1 206 ? -28.266 13.102 -0.9 1 91.88 206 LEU A N 1
ATOM 1652 C CA . LEU A 1 206 ? -27.766 11.867 -1.495 1 91.88 206 LEU A CA 1
ATOM 1653 C C . LEU A 1 206 ? -28.891 10.852 -1.677 1 91.88 206 LEU A C 1
ATOM 1655 O O . LEU A 1 206 ? -28.938 10.156 -2.689 1 91.88 206 LEU A O 1
ATOM 1659 N N . GLU A 1 207 ? -29.734 10.797 -0.699 1 90 207 GLU A N 1
ATOM 1660 C CA . GLU A 1 207 ? -30.891 9.898 -0.785 1 90 207 GLU A CA 1
ATOM 1661 C C . GLU A 1 207 ? -31.797 10.273 -1.951 1 90 207 GLU A C 1
ATOM 1663 O O . GLU A 1 207 ? -32.25 9.398 -2.691 1 90 207 GLU A O 1
ATOM 1668 N N . ARG A 1 208 ? -31.984 11.555 -2.148 1 90.75 208 ARG A N 1
ATOM 1669 C CA . ARG A 1 208 ? -32.844 12.039 -3.227 1 90.75 208 ARG A CA 1
ATOM 1670 C C . ARG A 1 208 ? -32.219 11.742 -4.59 1 90.75 208 ARG A C 1
ATOM 1672 O O . ARG A 1 208 ? -32.938 11.375 -5.527 1 90.75 208 ARG A O 1
ATOM 1679 N N . LYS A 1 209 ? -30.875 11.883 -4.703 1 89.19 209 LYS A N 1
ATOM 1680 C CA . LYS A 1 209 ? -30.172 11.625 -5.953 1 89.19 209 LYS A CA 1
ATOM 1681 C C . LYS A 1 209 ? -30.25 10.148 -6.332 1 89.19 209 LYS A C 1
ATOM 1683 O O . LYS A 1 209 ? -30.344 9.812 -7.512 1 89.19 209 LYS A O 1
ATOM 1688 N N . GLY A 1 210 ? -30.188 9.281 -5.344 1 87.25 210 GLY A N 1
ATOM 1689 C CA . GLY A 1 210 ? -30.391 7.852 -5.559 1 87.25 210 GLY A CA 1
ATOM 1690 C C . GLY A 1 210 ? -29.141 7.152 -6.062 1 87.25 210 GLY A C 1
ATOM 1691 O O . GLY A 1 210 ? -29.172 5.961 -6.379 1 87.25 210 GLY A O 1
ATOM 1692 N N . THR A 1 211 ? -28.094 7.961 -6.379 1 89.69 211 THR A N 1
ATOM 1693 C CA . THR A 1 211 ? -26.844 7.352 -6.816 1 89.69 211 THR A CA 1
ATOM 1694 C C . THR A 1 211 ? -25.656 7.934 -6.051 1 89.69 211 THR A C 1
ATOM 1696 O O . THR A 1 211 ? -25.672 9.094 -5.645 1 89.69 211 THR A O 1
ATOM 1699 N N . ILE A 1 212 ? -24.734 7.109 -5.82 1 93.62 212 ILE A N 1
ATOM 1700 C CA . ILE A 1 212 ? -23.469 7.527 -5.195 1 93.62 212 ILE A CA 1
ATOM 1701 C C . ILE A 1 212 ? -22.375 7.637 -6.254 1 93.62 212 ILE A C 1
ATOM 1703 O O . ILE A 1 212 ? -21.812 6.625 -6.68 1 93.62 212 ILE A O 1
ATOM 1707 N N . GLU A 1 213 ? -22.172 8.859 -6.668 1 94.69 213 GLU A N 1
ATOM 1708 C CA . GLU A 1 213 ? -21.188 9.117 -7.723 1 94.69 213 GLU A CA 1
ATOM 1709 C C . GLU A 1 213 ? -20.359 10.359 -7.41 1 94.69 213 GLU A C 1
ATOM 1711 O O . GLU A 1 213 ? -20.891 11.375 -6.957 1 94.69 213 GLU A O 1
ATOM 1716 N N . PHE A 1 214 ? -19.109 10.281 -7.625 1 96.94 214 PHE A N 1
ATOM 1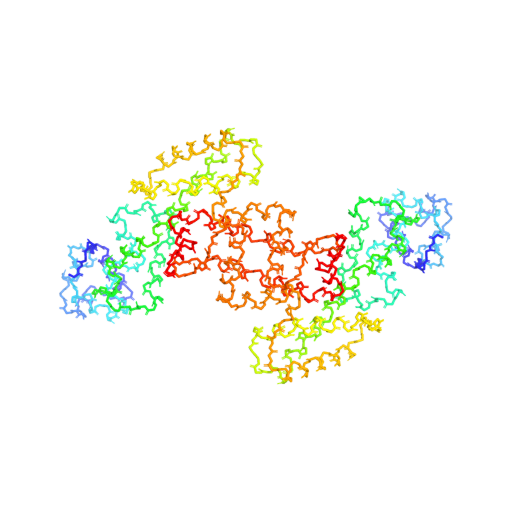717 C CA . PHE A 1 214 ? -18.219 11.43 -7.449 1 96.94 214 PHE A CA 1
ATOM 1718 C C . PHE A 1 214 ? -18.344 12.398 -8.617 1 96.94 214 PHE A C 1
ATOM 1720 O O . PHE A 1 214 ? -18.609 11.984 -9.75 1 96.94 214 PHE A O 1
ATOM 1727 N N . SER A 1 215 ? -18.203 13.688 -8.312 1 94.81 215 SER A N 1
ATOM 1728 C CA . SER A 1 215 ? -18.266 14.688 -9.375 1 94.81 215 SER A CA 1
ATOM 1729 C C . SER A 1 215 ? -17.188 14.453 -10.422 1 94.81 215 SER A C 1
ATOM 1731 O O . SER A 1 215 ? -16 14.312 -10.078 1 94.81 215 SER A O 1
ATOM 1733 N N . GLU A 1 216 ? -17.516 14.531 -11.68 1 95.56 216 GLU A N 1
ATOM 1734 C CA . GLU A 1 216 ? -16.578 14.25 -12.758 1 95.56 216 GLU A CA 1
ATOM 1735 C C . GLU A 1 216 ? -16.094 15.539 -13.414 1 95.56 216 GLU A C 1
ATOM 1737 O O . GLU A 1 216 ? -15.508 15.516 -14.5 1 95.56 216 GLU A O 1
ATOM 1742 N N . GLU A 1 217 ? -16.375 16.609 -12.727 1 94.25 217 GLU A N 1
ATOM 1743 C CA . GLU A 1 217 ? -15.93 17.891 -13.25 1 94.25 217 GLU A CA 1
ATOM 1744 C C . GLU A 1 217 ? -14.414 17.922 -13.422 1 94.25 217 GLU A C 1
ATOM 1746 O O . GLU A 1 217 ? -13.906 18.5 -14.391 1 94.25 217 GLU A O 1
ATOM 1751 N N . TYR A 1 218 ? -13.742 17.359 -12.5 1 95.31 218 TYR A N 1
ATOM 1752 C CA . TYR A 1 218 ? -12.289 17.266 -12.57 1 95.31 218 TYR A CA 1
ATOM 1753 C C . TYR A 1 218 ? -11.836 15.805 -12.547 1 95.31 218 TYR A C 1
ATOM 1755 O O . TYR A 1 218 ? -12.617 14.914 -12.227 1 95.31 218 TYR A O 1
ATOM 1763 N N . LEU A 1 219 ? -10.594 15.586 -12.828 1 96.44 219 LEU A N 1
ATOM 1764 C CA . LEU A 1 219 ? -10.047 14.258 -13.086 1 96.44 219 LEU A CA 1
ATOM 1765 C C . LEU A 1 219 ? -10.211 13.359 -11.867 1 96.44 219 LEU A C 1
ATOM 1767 O O . LEU A 1 219 ? -10.516 12.172 -12 1 96.44 219 LEU A O 1
ATOM 1771 N N . ILE A 1 220 ? -10.047 13.898 -10.672 1 97.88 220 ILE A N 1
ATOM 1772 C CA . ILE A 1 220 ? -9.992 13.094 -9.461 1 97.88 220 ILE A CA 1
ATOM 1773 C C . ILE A 1 220 ? -11.297 12.328 -9.281 1 97.88 220 ILE A C 1
ATOM 1775 O O . ILE A 1 220 ? -11.297 11.102 -9.148 1 97.88 220 ILE A O 1
ATOM 1779 N N . GLY A 1 221 ? -12.438 13.062 -9.305 1 97.62 221 GLY A N 1
ATOM 1780 C CA . GLY A 1 221 ? -13.719 12.391 -9.172 1 97.62 221 GLY A CA 1
ATOM 1781 C C . GLY A 1 221 ? -14 11.398 -10.289 1 97.62 221 GLY A C 1
ATOM 1782 O O . GLY A 1 221 ? -14.531 10.312 -10.047 1 97.62 221 GLY A O 1
ATOM 1783 N N . LYS A 1 222 ? -13.602 11.797 -11.492 1 97.5 222 LYS A N 1
ATOM 1784 C CA . LYS A 1 222 ? -13.766 10.914 -12.641 1 97.5 222 LYS A CA 1
ATOM 1785 C C . LYS A 1 222 ? -12.969 9.625 -12.461 1 97.5 222 LYS A C 1
ATOM 1787 O O . LYS A 1 222 ? -13.492 8.531 -12.703 1 97.5 222 LYS A O 1
ATOM 1792 N N . LEU A 1 223 ? -11.742 9.703 -12.023 1 98.38 223 LEU A N 1
ATOM 1793 C CA . LEU A 1 223 ? -10.898 8.531 -11.805 1 98.38 223 LEU A CA 1
ATOM 1794 C C . LEU A 1 223 ? -11.508 7.613 -10.75 1 98.38 223 LEU A C 1
ATOM 1796 O O . LEU A 1 223 ? -11.516 6.391 -10.914 1 98.38 223 LEU A O 1
ATOM 1800 N N . ILE A 1 224 ? -11.984 8.211 -9.641 1 98.44 224 ILE A N 1
ATOM 1801 C CA . ILE A 1 224 ? -12.562 7.398 -8.578 1 98.44 224 ILE A CA 1
ATOM 1802 C C . ILE A 1 224 ? -13.703 6.551 -9.141 1 98.44 224 ILE A C 1
ATOM 1804 O O . ILE A 1 224 ? -13.797 5.355 -8.844 1 98.44 224 ILE A O 1
ATOM 1808 N N . ASN A 1 225 ? -14.523 7.18 -9.945 1 98.19 225 ASN A N 1
ATOM 1809 C CA . ASN A 1 225 ? -15.633 6.457 -10.555 1 98.19 225 ASN A CA 1
ATOM 1810 C C . ASN A 1 225 ? -15.141 5.379 -11.516 1 98.19 225 ASN A C 1
ATOM 1812 O O . ASN A 1 225 ? -15.594 4.238 -11.469 1 98.19 225 ASN A O 1
ATOM 1816 N N . VAL A 1 226 ? -14.203 5.699 -12.367 1 98.38 226 VAL A N 1
ATOM 1817 C CA . VAL A 1 226 ? -13.695 4.816 -13.414 1 98.38 226 VAL A CA 1
ATOM 1818 C C . VAL A 1 226 ? -12.992 3.619 -12.781 1 98.38 226 VAL A C 1
ATOM 1820 O O . VAL A 1 226 ? -13.195 2.479 -13.203 1 98.38 226 VAL A O 1
ATOM 1823 N N . LEU A 1 227 ? -12.211 3.783 -11.75 1 98.44 227 LEU A N 1
ATOM 1824 C CA . LEU A 1 227 ? -11.367 2.752 -11.156 1 98.44 227 LEU A CA 1
ATOM 1825 C C . LEU A 1 227 ? -12.203 1.78 -10.328 1 98.44 227 LEU A C 1
ATOM 1827 O O . LEU A 1 227 ? -11.68 0.788 -9.812 1 98.44 227 LEU A O 1
ATOM 1831 N N . ASP A 1 228 ? -13.5 2.1 -10.25 1 97.44 228 ASP A N 1
ATOM 1832 C CA . ASP A 1 228 ? -14.406 1.202 -9.539 1 97.44 228 ASP A CA 1
ATOM 1833 C C . ASP A 1 228 ? -14.938 0.113 -10.477 1 97.44 228 ASP A C 1
ATOM 1835 O O . ASP A 1 228 ? -15.602 -0.821 -10.023 1 97.44 228 ASP A O 1
ATOM 1839 N N . ASP A 1 229 ? -14.672 0.282 -11.742 1 97.5 229 ASP A N 1
ATOM 1840 C CA . ASP A 1 229 ? -15.227 -0.588 -12.773 1 97.5 229 ASP A CA 1
ATOM 1841 C C . ASP A 1 229 ? -14.133 -1.118 -13.695 1 97.5 229 ASP A C 1
ATOM 1843 O O . ASP A 1 229 ? -13.367 -0.341 -14.266 1 97.5 229 ASP A O 1
ATOM 1847 N N . ASP A 1 230 ? -14.055 -2.443 -13.898 1 97.94 230 ASP A N 1
ATOM 1848 C CA . ASP A 1 230 ? -13 -3.078 -14.688 1 97.94 230 ASP A CA 1
ATOM 1849 C C . ASP A 1 230 ? -13.023 -2.586 -16.125 1 97.94 230 ASP A C 1
ATOM 1851 O O . ASP A 1 230 ? -11.977 -2.271 -16.703 1 97.94 230 ASP A O 1
ATOM 1855 N N . GLU A 1 231 ? -14.164 -2.557 -16.688 1 97.56 231 GLU A N 1
ATOM 1856 C CA . GLU A 1 231 ? -14.297 -2.17 -18.094 1 97.56 231 GLU A CA 1
ATOM 1857 C C . GLU A 1 231 ? -13.914 -0.707 -18.297 1 97.56 231 GLU A C 1
ATOM 1859 O O . GLU A 1 231 ? -13.203 -0.374 -19.25 1 97.56 231 GLU A O 1
ATOM 1864 N N . ALA A 1 232 ? -14.414 0.141 -17.391 1 97.69 232 ALA A N 1
ATOM 1865 C CA . ALA A 1 232 ? -14.078 1.559 -17.484 1 97.69 232 ALA A CA 1
ATOM 1866 C C . ALA A 1 232 ? -12.578 1.782 -17.297 1 97.69 232 ALA A C 1
ATOM 1868 O O . ALA A 1 232 ? -11.977 2.621 -17.969 1 97.69 232 ALA A O 1
ATOM 1869 N N . THR A 1 233 ? -12.008 1.066 -16.359 1 98.31 233 THR A N 1
ATOM 1870 C CA . THR A 1 233 ? -10.578 1.166 -16.109 1 98.31 233 THR A CA 1
ATOM 1871 C C . THR A 1 233 ? -9.789 0.738 -17.344 1 98.31 233 THR A C 1
ATOM 1873 O O . THR A 1 233 ? -8.82 1.396 -17.734 1 98.31 233 THR A O 1
ATOM 1876 N N . GLU A 1 234 ? -10.203 -0.361 -17.938 1 97.75 234 GLU A N 1
ATOM 1877 C CA . GLU A 1 234 ? -9.57 -0.833 -19.172 1 97.75 234 GLU A CA 1
ATOM 1878 C C . GLU A 1 234 ? -9.586 0.248 -20.25 1 97.75 234 GLU A C 1
ATOM 1880 O O . GLU A 1 234 ? -8.562 0.502 -20.891 1 97.75 234 GLU A O 1
ATOM 1885 N N . LYS A 1 235 ? -10.734 0.872 -20.453 1 96.06 235 LYS A N 1
ATOM 1886 C CA . LYS A 1 235 ? -10.875 1.921 -21.453 1 96.06 235 LYS A CA 1
ATOM 1887 C C . LYS A 1 235 ? -9.945 3.094 -21.156 1 96.06 235 LYS A C 1
ATOM 1889 O O . LYS A 1 235 ? -9.32 3.643 -22.062 1 96.06 235 LYS A O 1
ATOM 1894 N N . MET A 1 236 ? -9.883 3.439 -19.906 1 96.44 236 MET A N 1
ATOM 1895 C CA . MET A 1 236 ? -8.984 4.523 -19.516 1 96.44 236 MET A CA 1
ATOM 1896 C C . MET A 1 236 ? -7.535 4.184 -19.828 1 96.44 236 MET A C 1
ATOM 1898 O O . MET A 1 236 ? -6.805 5.012 -20.391 1 96.44 236 MET A O 1
ATOM 1902 N N . ILE A 1 237 ? -7.109 2.963 -19.453 1 97.12 237 ILE A N 1
ATOM 1903 C CA . ILE A 1 237 ? -5.746 2.52 -19.719 1 97.12 237 ILE A CA 1
ATOM 1904 C C . ILE A 1 237 ? -5.48 2.541 -21.219 1 97.12 237 ILE A C 1
ATOM 1906 O O . ILE A 1 237 ? -4.395 2.932 -21.672 1 97.12 237 ILE A O 1
ATOM 1910 N N . SER A 1 238 ? -6.434 2.17 -22 1 94.56 238 SER A N 1
ATOM 1911 C CA . SER A 1 238 ? -6.281 2.17 -23.453 1 94.56 238 SER A CA 1
ATOM 1912 C C . SER A 1 238 ? -6.102 3.584 -23.984 1 94.56 238 SER A C 1
ATOM 1914 O O . SER A 1 238 ? -5.293 3.812 -24.891 1 94.56 238 SER A O 1
ATOM 1916 N N . ILE A 1 239 ? -6.836 4.531 -23.469 1 91.25 239 ILE A N 1
ATOM 1917 C CA . ILE A 1 239 ? -6.688 5.934 -23.859 1 91.25 239 ILE A CA 1
ATOM 1918 C C . ILE A 1 239 ? -5.266 6.402 -23.547 1 91.25 239 ILE A C 1
ATOM 1920 O O . ILE A 1 239 ? -4.605 7.004 -24.391 1 91.25 239 ILE A O 1
ATOM 1924 N N . LEU A 1 240 ? -4.871 6.102 -22.391 1 93.5 240 LEU A N 1
ATOM 1925 C CA . LEU A 1 240 ? -3.525 6.48 -21.969 1 93.5 240 LEU A CA 1
ATOM 1926 C C . LEU A 1 240 ? -2.473 5.832 -22.859 1 93.5 240 LEU A C 1
ATOM 1928 O O . LEU A 1 240 ? -1.533 6.496 -23.297 1 93.5 240 LEU A O 1
ATOM 1932 N N . SER A 1 241 ? -2.6 4.516 -23.109 1 94.81 241 SER A N 1
ATOM 1933 C CA . SER A 1 241 ? -1.658 3.77 -23.938 1 94.81 241 SER A CA 1
ATOM 1934 C C . SER A 1 241 ? -1.611 4.324 -25.359 1 94.81 241 SER A C 1
ATOM 1936 O O . SER A 1 241 ? -0.531 4.492 -25.922 1 94.81 241 SER A O 1
ATOM 1938 N N . GLN A 1 242 ? -2.783 4.578 -25.891 1 91.31 242 GLN A N 1
ATOM 1939 C CA . GLN A 1 242 ? -2.852 5.156 -27.234 1 91.31 242 GLN A CA 1
ATOM 1940 C C . GLN A 1 242 ? -2.119 6.492 -27.297 1 91.31 242 GLN A C 1
ATOM 1942 O O . GLN A 1 242 ? -1.387 6.762 -28.25 1 91.31 242 GLN A O 1
ATOM 1947 N N . GLY A 1 243 ? -2.312 7.293 -26.344 1 89.44 243 GLY A N 1
ATOM 1948 C CA . GLY A 1 243 ? -1.695 8.609 -26.297 1 89.44 243 GLY A CA 1
ATOM 1949 C C . GLY A 1 243 ? -0.192 8.562 -26.109 1 89.44 243 GLY A C 1
ATOM 1950 O O . GLY A 1 243 ? 0.537 9.414 -26.609 1 89.44 243 GLY A O 1
ATOM 1951 N N . MET A 1 244 ? 0.226 7.539 -25.422 1 92.94 244 MET A N 1
ATOM 1952 C CA . MET A 1 244 ? 1.629 7.539 -25.016 1 92.94 244 MET A CA 1
ATOM 1953 C C . MET A 1 244 ? 2.457 6.641 -25.922 1 92.94 244 MET A C 1
ATOM 1955 O O . MET A 1 244 ? 3.652 6.875 -26.109 1 92.94 244 MET A O 1
ATOM 1959 N N . THR A 1 245 ? 1.905 5.492 -26.484 1 94.25 245 THR A N 1
ATOM 1960 C CA . THR A 1 245 ? 2.693 4.523 -27.25 1 94.25 245 THR A CA 1
ATOM 1961 C C . THR A 1 245 ? 2.047 4.234 -28.594 1 94.25 245 THR A C 1
ATOM 1963 O O . THR A 1 245 ? 2.578 3.455 -29.391 1 94.25 245 THR A O 1
ATOM 1966 N N . ASP A 1 246 ? 0.9 4.816 -28.859 1 93.12 246 ASP A N 1
ATOM 1967 C CA . ASP A 1 246 ? 0.157 4.621 -30.094 1 93.12 246 ASP A CA 1
ATOM 1968 C C . ASP A 1 246 ? -0.353 3.188 -30.219 1 93.12 246 ASP A C 1
ATOM 1970 O O . ASP A 1 246 ? -0.435 2.639 -31.312 1 93.12 246 ASP A O 1
ATOM 1974 N N . LYS A 1 247 ? -0.577 2.506 -29.094 1 94.69 247 LYS A N 1
ATOM 1975 C CA . LYS A 1 247 ? -1.121 1.15 -29.047 1 94.69 247 LYS A CA 1
ATOM 1976 C C . LYS A 1 247 ? -2.35 1.087 -28.141 1 94.69 247 LYS A C 1
ATOM 1978 O O . LYS A 1 247 ? -2.402 1.752 -27.109 1 94.69 247 LYS A O 1
ATOM 1983 N N . SER A 1 248 ? -3.309 0.288 -28.531 1 94.44 248 SER A N 1
ATOM 1984 C CA . SER A 1 248 ? -4.484 0.084 -27.688 1 94.44 248 SER A CA 1
ATOM 1985 C C . SER A 1 248 ? -4.234 -0.988 -26.625 1 94.44 248 SER A C 1
ATOM 1987 O O . SER A 1 248 ? -3.25 -1.726 -26.719 1 94.44 248 SER A O 1
ATOM 1989 N N . PHE A 1 249 ? -5.047 -1.012 -25.688 1 96.31 249 PHE A N 1
ATOM 1990 C CA . PHE A 1 249 ? -4.988 -1.999 -24.609 1 96.31 249 PHE A CA 1
ATOM 1991 C C . PHE A 1 249 ? -6.324 -2.723 -24.469 1 96.31 249 PHE A C 1
ATOM 1993 O O . PHE A 1 249 ? -7.387 -2.104 -24.578 1 96.31 249 PHE A O 1
ATOM 2000 N N . SER A 1 250 ? -6.25 -4 -24.219 1 95.69 250 SER A N 1
ATOM 2001 C CA . SER A 1 250 ? -7.434 -4.816 -23.969 1 95.69 250 SER A CA 1
ATOM 2002 C C . SER A 1 250 ? -7.125 -5.961 -23.016 1 95.69 250 SER A C 1
ATOM 2004 O O . SER A 1 250 ? -6.004 -6.477 -22.984 1 95.69 250 SER A O 1
ATOM 2006 N N . THR A 1 251 ? -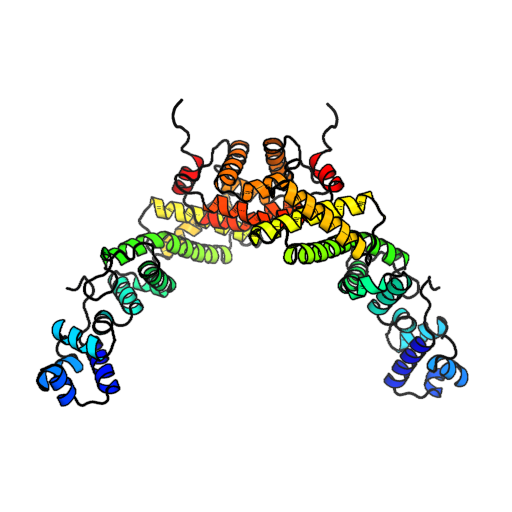8.109 -6.348 -22.266 1 95.69 251 THR A N 1
ATOM 2007 C CA . THR A 1 251 ? -7.926 -7.445 -21.328 1 95.69 251 THR A CA 1
ATOM 2008 C C . THR A 1 251 ? -8.461 -8.75 -21.906 1 95.69 251 THR A C 1
ATOM 2010 O O . THR A 1 251 ? -8.672 -9.727 -21.172 1 95.69 251 THR A O 1
ATOM 2013 N N . SER A 1 252 ? -8.688 -8.828 -23.156 1 92.56 252 SER A N 1
ATOM 2014 C CA . SER A 1 252 ? -9.258 -10 -23.812 1 92.56 252 SER A CA 1
ATOM 2015 C C . SER A 1 252 ? -8.328 -11.203 -23.688 1 92.56 252 SER A C 1
ATOM 2017 O O . SER A 1 252 ? -8.797 -12.344 -23.594 1 92.56 252 SER A O 1
ATOM 2019 N N . PHE A 1 253 ? -7.043 -11.016 -23.781 1 91 253 PHE A N 1
ATOM 2020 C CA . PHE A 1 253 ? -6.066 -12.102 -23.734 1 91 253 PHE A CA 1
ATOM 2021 C C . PHE A 1 253 ? -5.109 -11.914 -22.562 1 91 253 PHE A C 1
ATOM 2023 O O . PHE A 1 253 ? -3.922 -12.219 -22.656 1 91 253 PHE A O 1
ATOM 2030 N N . GLY A 1 254 ? -5.676 -11.266 -21.516 1 92.94 254 GLY A N 1
ATOM 2031 C CA . GLY A 1 254 ? -4.887 -10.953 -20.328 1 92.94 254 GLY A CA 1
ATOM 2032 C C . GLY A 1 254 ? -4.789 -9.461 -20.062 1 92.94 254 GLY A C 1
ATOM 2033 O O . GLY A 1 254 ? -5.527 -8.672 -20.641 1 92.94 254 GLY A O 1
ATOM 2034 N N . GLY A 1 255 ? -4.047 -9.141 -19.047 1 95.19 255 GLY A N 1
ATOM 2035 C CA . GLY A 1 255 ? -3.857 -7.727 -18.766 1 95.19 255 GLY A CA 1
ATOM 2036 C C . GLY A 1 255 ? -4.676 -7.246 -17.578 1 95.19 255 GLY A C 1
ATOM 2037 O O . GLY A 1 255 ? -4.586 -6.078 -17.188 1 95.19 255 GLY A O 1
ATOM 2038 N N . LYS A 1 256 ? -5.383 -8.172 -17 1 96.94 256 LYS A N 1
ATOM 2039 C CA . LYS A 1 256 ? -6.195 -7.812 -15.852 1 96.94 256 LYS A CA 1
ATOM 2040 C C . LYS A 1 256 ? -5.328 -7.293 -14.703 1 96.94 256 LYS A C 1
ATOM 2042 O O . LYS A 1 256 ? -5.762 -6.445 -13.922 1 96.94 256 LYS A O 1
ATOM 2047 N N . GLU A 1 257 ? -4.117 -7.801 -14.641 1 96.88 257 GLU A N 1
ATOM 2048 C CA . GLU A 1 257 ? -3.195 -7.363 -13.594 1 96.88 257 GLU A CA 1
ATOM 2049 C C . GLU A 1 257 ? -2.92 -5.867 -13.688 1 96.88 257 GLU A C 1
ATOM 2051 O O . GLU A 1 257 ? -2.801 -5.188 -12.664 1 96.88 257 GLU A O 1
ATOM 2056 N N . LEU A 1 258 ? -2.818 -5.395 -14.922 1 98.25 258 LEU A N 1
ATOM 2057 C CA . LEU A 1 258 ? -2.574 -3.971 -15.117 1 98.25 258 LEU A CA 1
ATOM 2058 C C . LEU A 1 258 ? -3.77 -3.145 -14.648 1 98.25 258 LEU A C 1
ATOM 2060 O O . LEU A 1 258 ? -3.6 -2.105 -14.008 1 98.25 258 LEU A O 1
ATOM 2064 N N . VAL A 1 259 ? -4.957 -3.602 -14.977 1 98.5 259 VAL A N 1
ATOM 2065 C CA . VAL A 1 259 ? -6.188 -2.961 -14.523 1 98.5 259 VAL A CA 1
ATOM 2066 C C . VAL A 1 259 ? -6.199 -2.879 -13 1 98.5 259 VAL A C 1
ATOM 2068 O O . VAL A 1 259 ? -6.453 -1.814 -12.43 1 98.5 259 VAL A O 1
ATOM 2071 N N . GLU A 1 260 ? -5.828 -3.961 -12.391 1 98.38 260 GLU A N 1
ATOM 2072 C CA . GLU A 1 260 ? -5.812 -4.023 -10.938 1 98.38 260 GLU A CA 1
ATOM 2073 C C . GLU A 1 260 ? -4.801 -3.045 -10.352 1 98.38 260 GLU A C 1
ATOM 2075 O O . GLU A 1 260 ? -5.055 -2.43 -9.312 1 98.38 260 GLU A O 1
ATOM 2080 N N . ILE A 1 261 ? -3.693 -2.93 -10.961 1 98.69 261 ILE A N 1
ATOM 2081 C CA . ILE A 1 261 ? -2.664 -2.012 -10.484 1 98.69 261 ILE A CA 1
ATOM 2082 C C . ILE A 1 261 ? -3.211 -0.586 -10.469 1 98.69 261 ILE A C 1
ATOM 2084 O O . ILE A 1 261 ? -3.061 0.132 -9.477 1 98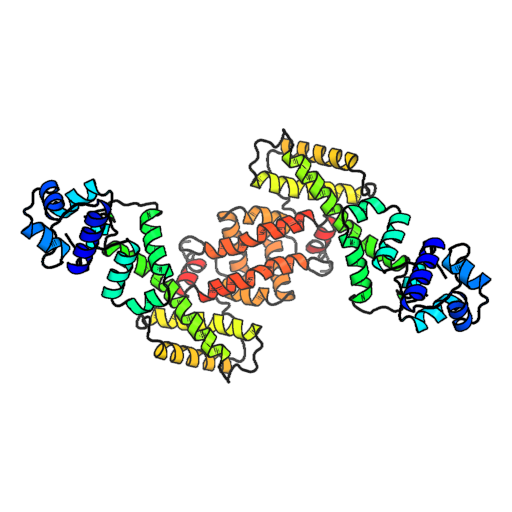.69 261 ILE A O 1
ATOM 2088 N N . PHE A 1 262 ? -3.893 -0.17 -11.5 1 98.69 262 PHE A N 1
ATOM 2089 C CA . PHE A 1 262 ? -4.469 1.168 -11.547 1 98.69 262 PHE A CA 1
ATOM 2090 C C . PHE A 1 262 ? -5.531 1.337 -10.469 1 98.69 262 PHE A C 1
ATOM 2092 O O . PHE A 1 262 ? -5.625 2.395 -9.844 1 98.69 262 PHE A O 1
ATOM 2099 N N . GLN A 1 263 ? -6.258 0.303 -10.273 1 98.62 263 GLN A N 1
ATOM 2100 C CA . GLN A 1 263 ? -7.398 0.381 -9.359 1 98.62 263 GLN A CA 1
ATOM 2101 C C . GLN A 1 263 ? -6.934 0.506 -7.914 1 98.62 263 GLN A C 1
ATOM 2103 O O . GLN A 1 263 ? -7.691 0.949 -7.051 1 98.62 263 GLN A O 1
ATOM 2108 N N . THR A 1 264 ? -5.691 0.195 -7.633 1 98.31 264 THR A N 1
ATOM 2109 C CA . THR A 1 264 ? -5.156 0.307 -6.281 1 98.31 264 THR A CA 1
ATOM 2110 C C . THR A 1 264 ? -5.039 1.771 -5.867 1 98.31 264 THR A C 1
ATOM 2112 O O . THR A 1 264 ? -4.871 2.074 -4.684 1 98.31 264 THR A O 1
ATOM 2115 N N . MET A 1 265 ? -5.125 2.682 -6.742 1 98.31 265 MET A N 1
ATOM 2116 C CA . MET A 1 265 ? -5.016 4.105 -6.445 1 98.31 265 MET A CA 1
ATOM 2117 C C . MET A 1 265 ? -6.312 4.637 -5.848 1 98.31 265 MET A C 1
ATOM 2119 O O . MET A 1 265 ? -6.336 5.719 -5.258 1 98.31 265 MET A O 1
ATOM 2123 N N . ARG A 1 266 ? -7.348 3.93 -6.02 1 98.44 266 ARG A N 1
ATOM 2124 C CA . ARG A 1 266 ? -8.688 4.457 -5.789 1 98.44 266 ARG A CA 1
ATOM 2125 C C . ARG A 1 266 ? -8.852 4.926 -4.348 1 98.44 266 ARG A C 1
ATOM 2127 O O . ARG A 1 266 ? -9.32 6.039 -4.098 1 98.44 266 ARG A O 1
ATOM 2134 N N . PRO A 1 267 ? -8.398 4.16 -3.318 1 97.88 267 PRO A N 1
ATOM 2135 C CA . PRO A 1 267 ? -8.555 4.633 -1.94 1 97.88 267 PRO A CA 1
ATOM 2136 C C . PRO A 1 267 ? -7.812 5.945 -1.68 1 97.88 267 PRO A C 1
ATOM 2138 O O . PRO A 1 267 ? -8.344 6.832 -1.008 1 97.88 267 PRO A O 1
ATOM 2141 N N . ALA A 1 268 ? -6.637 6.074 -2.211 1 98.38 268 ALA A N 1
ATOM 2142 C CA . ALA A 1 268 ? -5.863 7.301 -2.029 1 98.38 268 ALA A CA 1
ATOM 2143 C C . ALA A 1 268 ? -6.539 8.477 -2.723 1 98.38 268 ALA A C 1
ATOM 2145 O O . ALA A 1 268 ? -6.512 9.602 -2.217 1 98.38 268 ALA A O 1
ATOM 2146 N N . LEU A 1 269 ? -7.086 8.234 -3.865 1 98.38 269 LEU A N 1
ATOM 2147 C CA . LEU A 1 269 ? -7.812 9.273 -4.59 1 98.38 269 LEU A CA 1
ATOM 2148 C C . LEU A 1 269 ? -9.039 9.719 -3.809 1 98.38 269 LEU A C 1
ATOM 2150 O O . LEU A 1 269 ? -9.359 10.914 -3.773 1 98.38 269 LEU A O 1
ATOM 2154 N N . MET A 1 270 ? -9.734 8.773 -3.193 1 97.56 270 MET A N 1
ATOM 2155 C CA . MET A 1 270 ? -10.898 9.102 -2.375 1 97.56 270 MET A CA 1
ATOM 2156 C C . MET A 1 270 ? -10.5 9.969 -1.187 1 97.56 270 MET A C 1
ATOM 2158 O O . MET A 1 270 ? -11.188 10.945 -0.867 1 97.56 270 MET A O 1
ATOM 2162 N N . LYS A 1 271 ? -9.445 9.617 -0.607 1 96.56 271 LYS A N 1
ATOM 2163 C CA . LYS A 1 271 ? -8.938 10.43 0.497 1 96.56 271 LYS A CA 1
ATOM 2164 C C . LYS A 1 271 ? -8.609 11.844 0.032 1 96.56 271 LYS A C 1
ATOM 2166 O O . LYS A 1 271 ? -8.977 12.82 0.684 1 96.56 271 LYS A O 1
ATOM 2171 N N . LEU A 1 272 ? -7.934 11.938 -1.052 1 96.88 272 LEU A N 1
ATOM 2172 C CA . LEU A 1 272 ? -7.574 13.227 -1.628 1 96.88 272 LEU A CA 1
ATOM 2173 C C . LEU A 1 272 ? -8.82 14.055 -1.928 1 96.88 272 LEU A C 1
ATOM 2175 O O . LEU A 1 272 ? -8.844 15.258 -1.665 1 96.88 272 LEU A O 1
ATOM 2179 N N . TYR A 1 273 ? -9.805 13.422 -2.445 1 96.44 273 TYR A N 1
ATOM 2180 C CA . TYR A 1 273 ? -11.07 14.055 -2.793 1 96.44 273 TYR A CA 1
ATOM 2181 C C . TYR A 1 273 ? -11.719 14.688 -1.566 1 96.44 273 TYR A C 1
ATOM 2183 O O . TYR A 1 273 ? -12.25 15.797 -1.641 1 96.44 273 TYR A O 1
ATOM 2191 N N . ALA A 1 274 ? -11.672 14.023 -0.447 1 94 274 ALA A N 1
ATOM 2192 C CA . ALA A 1 274 ? -12.273 14.5 0.794 1 94 274 ALA A CA 1
ATOM 2193 C C . ALA A 1 274 ? -11.453 15.633 1.399 1 94 274 ALA A C 1
ATOM 2195 O O . ALA A 1 274 ? -11.992 16.516 2.064 1 94 274 ALA A O 1
ATOM 2196 N N . GLU A 1 275 ? -10.18 15.641 1.096 1 92.62 275 GLU A N 1
ATOM 2197 C CA . GLU A 1 275 ? -9.25 16.516 1.812 1 92.62 275 GLU A CA 1
ATOM 2198 C C . GLU A 1 275 ? -9.086 17.844 1.092 1 92.62 275 GLU A C 1
ATOM 2200 O O . GLU A 1 275 ? -8.633 18.828 1.688 1 92.62 275 GLU A O 1
ATOM 2205 N N . LYS A 1 276 ? -9.391 17.859 -0.167 1 91.38 276 LYS A N 1
ATOM 2206 C CA . LYS A 1 276 ? -9.117 19.078 -0.918 1 91.38 276 LYS A CA 1
ATOM 2207 C C . LYS A 1 276 ? -10.406 19.828 -1.238 1 91.38 276 LYS A C 1
ATOM 2209 O O . LYS A 1 276 ? -11.422 19.203 -1.56 1 91.38 276 LYS A O 1
ATOM 2214 N N . THR A 1 277 ? -10.305 21.109 -1.205 1 85.25 277 THR A N 1
ATOM 2215 C CA . THR A 1 277 ? -11.453 21.953 -1.495 1 85.25 277 THR A CA 1
ATOM 2216 C C . THR A 1 277 ? -11.602 22.172 -2.998 1 85.25 277 THR A C 1
ATOM 2218 O O . THR A 1 277 ? -10.641 22.016 -3.75 1 85.25 277 THR A O 1
ATOM 2221 N N . PRO A 1 278 ? -12.773 22.562 -3.395 1 83.25 278 PRO A N 1
ATOM 2222 C CA . PRO A 1 278 ? -12.992 22.859 -4.812 1 83.25 278 PRO A CA 1
ATOM 2223 C C . PRO A 1 278 ? -12.062 23.953 -5.336 1 83.25 278 PRO A C 1
ATOM 2225 O O . PRO A 1 278 ? -11.617 23.891 -6.484 1 83.25 278 PRO A O 1
ATOM 2228 N N . ASP A 1 279 ? -11.758 24.922 -4.504 1 84.88 279 ASP A N 1
ATOM 2229 C CA . ASP A 1 279 ? -10.867 26 -4.91 1 84.88 279 ASP A CA 1
ATOM 2230 C C . ASP A 1 279 ? -9.453 25.484 -5.168 1 84.88 279 ASP A C 1
ATOM 2232 O O . ASP A 1 279 ? -8.805 25.891 -6.137 1 84.88 279 ASP A O 1
ATOM 2236 N N . GLU A 1 280 ? -8.984 24.656 -4.293 1 88.5 280 GLU A N 1
ATOM 2237 C CA . GLU A 1 280 ? -7.672 24.047 -4.48 1 88.5 280 GLU A CA 1
ATOM 2238 C C . GLU A 1 280 ? -7.621 23.219 -5.766 1 88.5 280 GLU A C 1
ATOM 2240 O O . GLU A 1 280 ? -6.672 23.328 -6.543 1 88.5 280 GLU A O 1
ATOM 2245 N N . ILE A 1 281 ? -8.656 22.469 -5.969 1 92.44 281 ILE A N 1
ATOM 2246 C CA . ILE A 1 281 ? -8.719 21.594 -7.137 1 92.44 281 ILE A CA 1
ATOM 2247 C C . ILE A 1 281 ? -8.766 22.453 -8.406 1 92.44 281 ILE A C 1
ATOM 2249 O O . ILE A 1 281 ? -8.125 22.109 -9.414 1 92.44 281 ILE A O 1
ATOM 2253 N N . TYR A 1 282 ? -9.555 23.484 -8.297 1 90.69 282 TYR A N 1
ATOM 2254 C CA . TYR A 1 282 ? -9.625 24.406 -9.43 1 90.69 282 TYR A CA 1
ATOM 2255 C C . TYR A 1 282 ? -8.242 24.906 -9.812 1 90.69 282 TYR A C 1
ATOM 2257 O O . TYR A 1 282 ? -7.93 25.031 -11 1 90.69 282 TYR A O 1
ATOM 2265 N N . GLU A 1 283 ? -7.418 25.156 -8.883 1 92.12 283 GLU A N 1
ATOM 2266 C CA . GLU A 1 283 ? -6.074 25.672 -9.133 1 92.12 283 GLU A CA 1
ATOM 2267 C C . GLU A 1 283 ? -5.203 24.641 -9.836 1 92.12 283 GLU A C 1
ATOM 2269 O O . GLU A 1 283 ? -4.297 24.984 -10.586 1 92.12 283 GLU A O 1
ATOM 2274 N N . TRP A 1 284 ? -5.469 23.375 -9.57 1 95.5 284 TRP A N 1
ATOM 2275 C CA . TRP A 1 284 ? -4.691 22.297 -10.172 1 95.5 284 TRP A CA 1
ATOM 2276 C C . TRP A 1 284 ? -5.016 22.141 -11.656 1 95.5 284 TRP A C 1
ATOM 2278 O O . TRP A 1 284 ? -4.141 21.812 -12.453 1 95.5 284 TRP A O 1
ATOM 2288 N N . PHE A 1 285 ? -6.297 22.406 -12.023 1 93.38 285 PHE A N 1
ATOM 2289 C CA . PHE A 1 285 ? -6.781 22.016 -13.344 1 93.38 285 PHE A CA 1
ATOM 2290 C C . PHE A 1 285 ? -7.172 23.25 -14.156 1 93.38 285 PHE A C 1
ATOM 2292 O O . PHE A 1 285 ? -7.473 23.156 -15.344 1 93.38 285 PHE A O 1
ATOM 2299 N N . GLY A 1 286 ? -7.402 24.5 -13.672 1 72.88 286 GLY A N 1
ATOM 2300 C CA . GLY A 1 286 ? -7.973 25.688 -14.273 1 72.88 286 GLY A CA 1
ATOM 2301 C C . GLY A 1 286 ? -6.957 26.516 -15.031 1 72.88 286 GLY A C 1
ATOM 2302 O O . GLY A 1 286 ? -7.316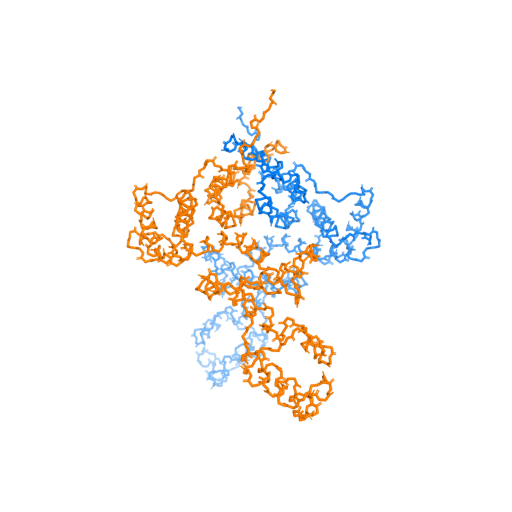 27.266 -15.938 1 72.88 286 GLY A O 1
ATOM 2303 N N . SER A 1 287 ? -5.594 26.734 -14.617 1 58.22 287 SER A N 1
ATOM 2304 C CA . SER A 1 287 ? -4.848 27.953 -14.938 1 58.22 287 SER A CA 1
ATOM 2305 C C . SER A 1 287 ? -4.582 28.062 -16.438 1 58.22 287 SER A C 1
ATOM 2307 O O . SER A 1 287 ? -4.02 29.047 -16.906 1 58.22 287 SER A O 1
ATOM 2309 N N . TYR A 1 288 ? -4.473 27.062 -17.297 1 50.84 288 TYR A N 1
ATOM 2310 C CA . TYR A 1 288 ? -3.795 27.516 -18.516 1 50.84 288 TYR A CA 1
ATOM 2311 C C . TYR A 1 288 ? -4.742 28.312 -19.406 1 50.84 288 TYR A C 1
ATOM 2313 O O . TYR A 1 288 ? -5.148 27.844 -20.469 1 50.84 288 TYR A O 1
ATOM 2321 N N . GLU A 1 289 ? -5.77 28.859 -18.891 1 40.34 289 GLU A N 1
ATOM 2322 C CA . GLU A 1 289 ? -6.312 29.734 -19.922 1 40.34 289 GLU A CA 1
ATOM 2323 C C . GLU A 1 289 ? -5.27 30.75 -20.406 1 40.34 289 GLU A C 1
ATOM 2325 O O . GLU A 1 289 ? -5.605 31.734 -21.062 1 40.34 289 GLU A O 1
ATOM 2330 N N . GLY A 1 290 ? -4.074 30.828 -19.891 1 33.81 290 GLY A N 1
ATOM 2331 C CA . GLY A 1 290 ? -3.363 31.938 -20.516 1 33.81 290 GLY A CA 1
ATOM 2332 C C . GLY A 1 290 ? -3.357 31.859 -22.031 1 33.81 290 GLY A C 1
ATOM 2333 O O . GLY A 1 290 ? -3.754 30.844 -22.609 1 33.81 290 GLY A O 1
ATOM 2334 N N . GLY A 1 291 ? -2.395 32.812 -22.703 1 27.59 291 GLY A N 1
ATOM 2335 C CA . GLY A 1 291 ? -2.166 33.531 -23.953 1 27.59 291 GLY A CA 1
ATOM 2336 C C . GLY A 1 291 ? -1.912 32.625 -25.141 1 27.59 291 GLY A C 1
ATOM 2337 O O . GLY A 1 291 ? -1.039 31.75 -25.078 1 27.59 291 GLY A O 1
ATOM 2338 N N . ILE A 1 292 ? -2.883 32.281 -25.969 1 22 292 ILE A N 1
ATOM 2339 C CA . ILE A 1 292 ? -2.428 32.656 -27.297 1 22 292 ILE A CA 1
ATOM 2340 C C . ILE A 1 292 ? -2.129 34.156 -27.344 1 22 292 ILE A C 1
ATOM 2342 O O . ILE A 1 292 ? -2.943 34.969 -26.906 1 22 292 ILE A O 1
ATOM 2346 N N . MET B 1 1 ? -4.543 -49.5 -11.078 1 75.06 1 MET B N 1
ATOM 2347 C CA . MET B 1 1 ? -5.012 -48.781 -9.891 1 75.06 1 MET B CA 1
ATOM 2348 C C . MET B 1 1 ? -4.082 -47.625 -9.547 1 75.06 1 MET B C 1
ATOM 2350 O O . MET B 1 1 ? -4.539 -46.5 -9.281 1 75.06 1 MET B O 1
ATOM 2354 N N . PHE B 1 2 ? -2.885 -47.844 -9.742 1 87.75 2 PHE B N 1
ATOM 2355 C CA . PHE B 1 2 ? -1.88 -46.844 -9.391 1 87.75 2 PHE B CA 1
ATOM 2356 C C . PHE B 1 2 ? -1.209 -46.312 -10.641 1 87.75 2 PHE B C 1
ATOM 2358 O O . PHE B 1 2 ? -1.165 -46.969 -11.68 1 87.75 2 PHE B O 1
ATOM 2365 N N . GLY B 1 3 ? -0.873 -45.094 -10.555 1 92.31 3 GLY B N 1
ATOM 2366 C CA . GLY B 1 3 ? -0.147 -44.469 -11.648 1 92.31 3 GLY B CA 1
ATOM 2367 C C . GLY B 1 3 ? 1.348 -44.719 -11.594 1 92.31 3 GLY B C 1
ATOM 2368 O O . GLY B 1 3 ? 1.786 -45.812 -11.297 1 92.31 3 GLY B O 1
ATOM 2369 N N . LEU B 1 4 ? 2.109 -43.812 -11.984 1 94.69 4 LEU B N 1
ATOM 2370 C CA . LEU B 1 4 ? 3.566 -43.906 -11.969 1 94.69 4 LEU B CA 1
ATOM 2371 C C . LEU B 1 4 ? 4.082 -44.125 -10.547 1 94.69 4 LEU B C 1
ATOM 2373 O O . LEU B 1 4 ? 4.984 -44.938 -10.32 1 94.69 4 LEU B O 1
ATOM 2377 N N . LEU B 1 5 ? 3.463 -43.344 -9.648 1 96.19 5 LEU B N 1
ATOM 2378 C CA . LEU B 1 5 ? 3.844 -43.5 -8.25 1 96.19 5 LEU B CA 1
ATOM 2379 C C . LEU B 1 5 ? 3.205 -44.719 -7.641 1 96.19 5 LEU B C 1
ATOM 2381 O O . LEU B 1 5 ? 1.98 -44.875 -7.668 1 96.19 5 LEU B O 1
ATOM 2385 N N . GLN B 1 6 ? 4.055 -45.562 -7.137 1 96.5 6 GLN B N 1
ATOM 2386 C CA . GLN B 1 6 ? 3.584 -46.812 -6.516 1 96.5 6 GLN B CA 1
ATOM 2387 C C . GLN B 1 6 ? 3.684 -46.719 -4.996 1 96.5 6 GLN B C 1
ATOM 2389 O O . GLN B 1 6 ? 4.594 -46.094 -4.461 1 96.5 6 GLN B O 1
ATOM 2394 N N . PRO B 1 7 ? 2.76 -47.406 -4.391 1 97 7 PRO B N 1
ATOM 2395 C CA . PRO B 1 7 ? 2.859 -47.438 -2.932 1 97 7 PRO B CA 1
ATOM 2396 C C . PRO B 1 7 ? 4.082 -48.219 -2.438 1 97 7 PRO B C 1
ATOM 2398 O O . PRO B 1 7 ? 4.5 -49.188 -3.072 1 97 7 PRO B O 1
ATOM 2401 N N . ASN B 1 8 ? 4.625 -47.719 -1.322 1 96.62 8 ASN B N 1
ATOM 2402 C CA . ASN B 1 8 ? 5.715 -48.406 -0.636 1 96.62 8 ASN B CA 1
ATOM 2403 C C . ASN B 1 8 ? 5.188 -49.375 0.436 1 96.62 8 ASN B C 1
ATOM 2405 O O . ASN B 1 8 ? 4.555 -48.938 1.399 1 96.62 8 ASN B O 1
ATOM 2409 N N . LYS B 1 9 ? 5.48 -50.594 0.277 1 96.94 9 LYS B N 1
ATOM 2410 C CA . LYS B 1 9 ? 4.887 -51.625 1.146 1 96.94 9 LYS B CA 1
ATOM 2411 C C . LYS B 1 9 ? 5.293 -51.406 2.6 1 96.94 9 LYS B C 1
ATOM 2413 O O . LYS B 1 9 ? 4.5 -51.625 3.514 1 96.94 9 LYS B O 1
ATOM 2418 N N . GLU B 1 10 ? 6.512 -50.969 2.793 1 97.25 10 GLU B N 1
ATOM 2419 C CA . GLU B 1 10 ? 6.977 -50.75 4.16 1 97.25 10 GLU B CA 1
ATOM 2420 C C . GLU B 1 10 ? 6.254 -49.562 4.797 1 97.25 10 GLU B C 1
ATOM 2422 O O . GLU B 1 10 ? 5.871 -49.625 5.969 1 97.25 10 GLU B O 1
ATOM 2427 N N . LYS B 1 11 ? 6.055 -48.531 4.023 1 97.69 11 LYS B N 1
ATOM 2428 C CA . LYS B 1 11 ? 5.352 -47.344 4.535 1 97.69 11 LYS B CA 1
ATOM 2429 C C . LYS B 1 11 ? 3.877 -47.656 4.785 1 97.69 11 LYS B C 1
ATOM 2431 O O . LYS B 1 11 ? 3.301 -47.188 5.773 1 97.69 11 LYS B O 1
ATOM 2436 N N . VAL B 1 12 ? 3.299 -48.375 3.887 1 97.69 12 VAL B N 1
ATOM 2437 C CA . VAL B 1 12 ? 1.914 -48.812 4.062 1 97.69 12 VAL B CA 1
ATOM 2438 C C . VAL B 1 12 ? 1.787 -49.656 5.332 1 97.69 12 VAL B C 1
ATOM 2440 O O . VAL B 1 12 ? 0.875 -49.438 6.133 1 97.69 12 VAL B O 1
ATOM 2443 N N . GLY B 1 13 ? 2.715 -50.562 5.473 1 97.75 13 GLY B N 1
ATOM 2444 C CA . GLY B 1 13 ? 2.729 -51.375 6.676 1 97.75 13 GLY B CA 1
ATOM 2445 C C . GLY B 1 13 ? 2.826 -50.562 7.949 1 97.75 13 GLY B C 1
ATOM 2446 O O . GLY B 1 13 ? 2.139 -50.844 8.93 1 97.75 13 GLY B O 1
ATOM 2447 N N . ALA B 1 14 ? 3.662 -49.594 7.918 1 97.44 14 ALA B N 1
ATOM 2448 C CA . ALA B 1 14 ? 3.852 -48.719 9.078 1 97.44 14 ALA B CA 1
ATOM 2449 C C . ALA B 1 14 ? 2.557 -48 9.445 1 97.44 14 ALA B C 1
ATOM 2451 O O . ALA B 1 14 ? 2.244 -47.844 10.625 1 97.44 14 ALA B O 1
ATOM 2452 N N . ARG B 1 15 ? 1.78 -47.562 8.445 1 97.31 15 ARG B N 1
ATOM 2453 C CA . ARG B 1 15 ? 0.521 -46.875 8.703 1 97.31 15 ARG B CA 1
ATOM 2454 C C . ARG B 1 15 ? -0.538 -47.844 9.219 1 97.31 15 ARG B C 1
ATOM 2456 O O . ARG B 1 15 ? -1.37 -47.469 10.055 1 97.31 15 ARG B O 1
ATOM 2463 N N . LEU B 1 16 ? -0.499 -49.094 8.781 1 96.44 16 LEU B N 1
ATOM 2464 C CA . LEU B 1 16 ? -1.364 -50.125 9.32 1 96.44 16 LEU B CA 1
ATOM 2465 C C . LEU B 1 16 ? -1.051 -50.375 10.789 1 96.44 16 LEU B C 1
ATOM 2467 O O . LEU B 1 16 ? -1.963 -50.531 11.609 1 96.44 16 LEU B O 1
ATOM 2471 N N . LYS B 1 17 ? 0.203 -50.438 11.047 1 96.19 17 LYS B N 1
ATOM 2472 C CA . LYS B 1 17 ? 0.633 -50.656 12.422 1 96.19 17 LYS B CA 1
ATOM 2473 C C . LYS B 1 17 ? 0.161 -49.531 13.328 1 96.19 17 LYS B C 1
ATOM 2475 O O . LYS B 1 17 ? -0.262 -49.75 14.461 1 96.19 17 LYS B O 1
ATOM 2480 N N . GLN B 1 18 ? 0.298 -48.344 12.836 1 96.38 18 GLN B N 1
ATOM 2481 C CA . GLN B 1 18 ? -0.15 -47.188 13.578 1 96.38 18 GLN B CA 1
ATOM 2482 C C . GLN B 1 18 ? -1.62 -47.281 13.961 1 96.38 18 GLN B C 1
ATOM 2484 O O . GLN B 1 18 ? -1.99 -47.031 15.109 1 96.38 18 GLN B O 1
ATOM 2489 N N . ILE B 1 19 ? -2.445 -47.656 13.016 1 95 19 ILE B N 1
ATOM 2490 C CA . ILE B 1 19 ? -3.877 -47.781 13.266 1 95 19 ILE B CA 1
ATOM 2491 C C . ILE B 1 19 ? -4.121 -48.906 14.273 1 95 19 ILE B C 1
ATOM 2493 O O . ILE B 1 19 ? -4.91 -48.75 15.211 1 95 19 ILE B O 1
ATOM 2497 N N . LYS B 1 20 ? -3.459 -50.062 14.039 1 93.62 20 LYS B N 1
ATOM 2498 C CA . LYS B 1 20 ? -3.564 -51.188 14.977 1 93.62 20 LYS B CA 1
ATOM 2499 C C . LYS B 1 20 ? -3.234 -50.75 16.391 1 93.62 20 LYS B C 1
ATOM 2501 O O . LYS B 1 20 ? -3.963 -51.062 17.344 1 93.62 20 LYS B O 1
ATOM 2506 N N . ASP B 1 21 ? -2.166 -50 16.531 1 94.94 21 ASP B N 1
ATOM 2507 C CA . ASP B 1 21 ? -1.716 -49.531 17.844 1 94.94 21 ASP B CA 1
ATOM 2508 C C . ASP B 1 21 ? -2.688 -48.531 18.438 1 94.94 21 ASP B C 1
ATOM 2510 O O . ASP B 1 21 ? -2.949 -48.531 19.641 1 94.94 21 ASP B O 1
ATOM 2514 N N . GLU B 1 22 ? -3.223 -47.688 17.641 1 93.88 22 GLU B N 1
ATOM 2515 C CA . GLU B 1 22 ? -4.207 -46.719 18.078 1 93.88 22 GLU B CA 1
ATOM 2516 C C . GLU B 1 22 ? -5.469 -47.375 18.609 1 93.88 22 GLU B C 1
ATOM 2518 O O . GLU B 1 22 ? -6.105 -46.875 19.547 1 93.88 22 GLU B O 1
ATOM 2523 N N . MET B 1 23 ? -5.809 -48.469 17.969 1 90.88 23 MET B N 1
ATOM 2524 C CA . MET B 1 23 ? -6.992 -49.219 18.375 1 90.88 23 MET B CA 1
ATOM 2525 C C . MET B 1 23 ? -6.691 -50.094 19.578 1 90.88 23 MET B C 1
ATOM 2527 O O . MET B 1 23 ? -7.602 -50.688 20.156 1 90.88 23 MET B O 1
ATOM 2531 N N . ASN B 1 24 ? -5.445 -50.25 19.859 1 93.44 24 ASN B N 1
ATOM 2532 C CA . ASN B 1 24 ? -4.969 -51.031 21 1 93.44 24 ASN B CA 1
ATOM 2533 C C . ASN B 1 24 ? -5.398 -52.5 20.875 1 93.44 24 ASN B C 1
ATOM 2535 O O . ASN B 1 24 ? -5.941 -53.062 21.828 1 93.44 24 ASN B O 1
ATOM 2539 N N . ILE B 1 25 ? -5.172 -53.062 19.781 1 91.88 25 ILE B N 1
ATOM 2540 C CA . ILE B 1 25 ? -5.559 -54.469 19.562 1 91.88 25 ILE B CA 1
ATOM 2541 C C . ILE B 1 25 ? -4.348 -55.281 19.094 1 91.88 25 ILE B C 1
ATOM 2543 O O . ILE B 1 25 ? -3.338 -54.688 18.672 1 91.88 25 ILE B O 1
ATOM 2547 N N . SER B 1 26 ? -4.48 -56.625 19.203 1 91.94 26 SER B N 1
ATOM 2548 C CA . SER B 1 26 ? -3.42 -57.5 18.766 1 91.94 26 SER B CA 1
ATOM 2549 C C . SER B 1 26 ? -3.494 -57.781 17.266 1 91.94 26 SER B C 1
ATOM 2551 O O . SER B 1 26 ? -4.477 -57.406 16.609 1 91.94 26 SER B O 1
ATOM 2553 N N . PHE B 1 27 ? -2.441 -58.406 16.781 1 92.12 27 PHE B N 1
ATOM 2554 C CA . PHE B 1 27 ? -2.436 -58.781 15.367 1 92.12 27 PHE B CA 1
ATOM 2555 C C . PHE B 1 27 ? -3.562 -59.75 15.07 1 92.12 27 PHE B C 1
ATOM 2557 O O . PHE B 1 27 ? -4.203 -59.656 14.016 1 92.12 27 PHE B O 1
ATOM 2564 N N . THR B 1 28 ? -3.795 -60.594 16.016 1 93 28 THR B N 1
ATOM 2565 C CA . THR B 1 28 ? -4.84 -61.594 15.859 1 93 28 THR B CA 1
ATOM 2566 C C . THR B 1 28 ? -6.215 -60.938 15.781 1 93 28 THR B C 1
ATOM 2568 O O . THR B 1 28 ? -7.004 -61.25 14.883 1 93 28 THR B O 1
ATOM 2571 N N . GLU B 1 29 ? -6.395 -60 16.641 1 93.5 29 GLU B N 1
ATOM 2572 C CA . GLU B 1 29 ? -7.672 -59.312 16.641 1 93.5 29 GLU B CA 1
ATOM 2573 C C . GLU B 1 29 ? -7.836 -58.438 15.398 1 93.5 29 GLU B C 1
ATOM 2575 O O . GLU B 1 29 ? -8.93 -58.375 14.828 1 93.5 29 GLU B O 1
ATOM 2580 N N . PHE B 1 30 ? -6.762 -57.812 15.055 1 93.31 30 PHE B N 1
ATOM 2581 C CA . PHE B 1 30 ? -6.766 -56.969 13.859 1 93.31 30 PHE B CA 1
ATOM 2582 C C . PHE B 1 30 ? -7.125 -57.781 12.625 1 93.31 30 PHE B C 1
ATOM 2584 O O . PHE B 1 30 ? -7.984 -57.375 11.836 1 93.31 30 PHE B O 1
ATOM 2591 N N . GLY B 1 31 ? -6.535 -58.906 12.438 1 93.5 31 GLY B N 1
ATOM 2592 C CA . GLY B 1 31 ? -6.824 -59.812 11.336 1 93.5 31 GLY B CA 1
ATOM 2593 C C . GLY B 1 31 ? -8.25 -60.312 11.344 1 93.5 31 GLY B C 1
ATOM 2594 O O . GLY B 1 31 ? -8.914 -60.344 10.305 1 93.5 31 GLY B O 1
ATOM 2595 N N . SER B 1 32 ? -8.719 -60.656 12.562 1 92.44 32 SER B N 1
ATOM 2596 C CA . SER B 1 32 ? -10.07 -61.188 12.711 1 92.44 32 SER B CA 1
ATOM 2597 C C . SER B 1 32 ? -11.109 -60.156 12.25 1 92.44 32 SER B C 1
ATOM 2599 O O . SER B 1 32 ? -12.07 -60.531 11.562 1 92.44 32 SER B O 1
ATOM 2601 N N . ARG B 1 33 ? -10.828 -58.969 12.516 1 90 33 ARG B N 1
ATOM 2602 C CA . ARG B 1 33 ? -11.75 -57.906 12.156 1 90 33 ARG B CA 1
ATOM 2603 C C . ARG B 1 33 ? -11.789 -57.719 10.648 1 90 33 ARG B C 1
ATOM 2605 O O . ARG B 1 33 ? -12.797 -57.25 10.102 1 90 33 ARG B O 1
ATOM 2612 N N . LEU B 1 34 ? -10.734 -58.125 9.953 1 92.25 34 LEU B N 1
ATOM 2613 C CA . LEU B 1 34 ? -10.625 -57.938 8.516 1 92.25 34 LEU B CA 1
ATOM 2614 C C . LEU B 1 34 ? -10.875 -59.25 7.77 1 92.25 34 LEU B C 1
ATOM 2616 O O . LEU B 1 34 ? -10.812 -59.281 6.535 1 92.25 34 LEU B O 1
ATOM 2620 N N . GLY B 1 35 ? -11.086 -60.281 8.57 1 92.62 35 GLY B N 1
ATOM 2621 C CA . GLY B 1 35 ? -11.312 -61.625 7.988 1 92.62 35 GLY B CA 1
ATOM 2622 C C . GLY B 1 35 ? -10.031 -62.281 7.492 1 92.62 35 GLY B C 1
ATOM 2623 O O . GLY B 1 35 ? -10.055 -63.031 6.527 1 92.62 35 GLY B O 1
ATOM 2624 N N . LEU B 1 36 ? -8.977 -61.906 8.078 1 94.19 36 LEU B N 1
ATOM 2625 C CA . LEU B 1 36 ? -7.672 -62.406 7.652 1 94.19 36 LEU B CA 1
ATOM 2626 C C . LEU B 1 36 ? -7.023 -63.25 8.758 1 94.19 36 LEU B C 1
ATOM 2628 O O . LEU B 1 36 ? -7.305 -63.031 9.938 1 94.19 36 LEU B O 1
ATOM 2632 N N . LYS B 1 37 ? -6.184 -64.125 8.328 1 93.75 37 LYS B N 1
ATOM 2633 C CA . LYS B 1 37 ? -5.395 -64.875 9.289 1 93.75 37 LYS B CA 1
ATOM 2634 C C . LYS B 1 37 ? -4.223 -64.062 9.812 1 93.75 37 LYS B C 1
ATOM 2636 O O . LYS B 1 37 ? -3.76 -63.156 9.141 1 93.75 37 LYS B O 1
ATOM 2641 N N . LYS B 1 38 ? -3.771 -64.375 10.898 1 92.12 38 LYS B N 1
ATOM 2642 C CA . LYS B 1 38 ? -2.709 -63.688 11.602 1 92.12 38 LYS B CA 1
ATOM 2643 C C . LYS B 1 38 ? -1.47 -63.531 10.727 1 92.12 38 LYS B C 1
ATOM 2645 O O . LYS B 1 38 ? -0.908 -62.469 10.609 1 92.12 38 LYS B O 1
ATOM 2650 N N . PRO B 1 39 ? -1.039 -64.625 10.016 1 93.62 39 PRO B N 1
ATOM 2651 C CA . PRO B 1 39 ? 0.171 -64.438 9.211 1 93.62 39 PRO B CA 1
ATOM 2652 C C . PRO B 1 39 ? -0.001 -63.438 8.078 1 93.62 39 PRO B C 1
ATOM 2654 O O . PRO B 1 39 ? 0.949 -62.719 7.723 1 93.62 39 PRO B O 1
ATOM 2657 N N . THR B 1 40 ? -1.18 -63.406 7.555 1 95.5 40 THR B N 1
ATOM 2658 C CA . THR B 1 40 ? -1.46 -62.5 6.449 1 95.5 40 THR B CA 1
ATOM 2659 C C . THR B 1 40 ? -1.396 -61.031 6.91 1 95.5 40 THR B C 1
ATOM 2661 O O . THR B 1 40 ? -0.709 -60.219 6.301 1 95.5 40 THR B O 1
ATOM 2664 N N . ILE B 1 41 ? -2.084 -60.719 8 1 95.25 41 ILE B N 1
ATOM 2665 C CA . ILE B 1 41 ? -2.092 -59.375 8.508 1 95.25 41 ILE B CA 1
ATOM 2666 C C . ILE B 1 41 ? -0.692 -58.969 8.984 1 95.25 41 ILE B C 1
ATOM 2668 O O . ILE B 1 41 ? -0.259 -57.844 8.812 1 95.25 41 ILE B O 1
ATOM 2672 N N . SER B 1 42 ? -0.019 -59.875 9.586 1 94.5 42 SER B N 1
ATOM 2673 C CA . SER B 1 42 ? 1.357 -59.625 10.008 1 94.5 42 SER B CA 1
ATOM 2674 C C . SER B 1 42 ? 2.252 -59.281 8.82 1 94.5 42 SER B C 1
ATOM 2676 O O . SER B 1 42 ? 3.072 -58.375 8.891 1 94.5 42 SER B O 1
ATOM 2678 N N . SER B 1 43 ? 2.096 -59.969 7.719 1 96.44 43 SER B N 1
ATOM 2679 C CA . SER B 1 43 ? 2.881 -59.719 6.512 1 96.44 43 SER B CA 1
ATOM 2680 C C . SER B 1 43 ? 2.639 -58.312 5.969 1 96.44 43 SER B C 1
ATOM 2682 O O . SER B 1 43 ? 3.568 -57.656 5.492 1 96.44 43 SER B O 1
ATOM 2684 N N . TYR B 1 44 ? 1.445 -57.938 5.957 1 96.81 44 TYR B N 1
ATOM 2685 C CA . TYR B 1 44 ? 1.109 -56.594 5.488 1 96.81 44 TYR B CA 1
ATOM 2686 C C . TYR B 1 44 ? 1.692 -55.531 6.41 1 96.81 44 TYR B C 1
ATOM 2688 O O . TYR B 1 44 ? 2.33 -54.562 5.949 1 96.81 44 TYR B O 1
ATOM 2696 N N . VAL B 1 45 ? 1.581 -55.656 7.746 1 95.88 45 VAL B N 1
ATOM 2697 C CA . VAL B 1 45 ? 1.978 -54.688 8.75 1 95.88 45 VAL B CA 1
ATOM 2698 C C . VAL B 1 45 ? 3.5 -54.562 8.789 1 95.88 45 VAL B C 1
ATOM 2700 O O . VAL B 1 45 ? 4.039 -53.469 8.977 1 95.88 45 VAL B O 1
ATOM 2703 N N . GLN B 1 46 ? 4.172 -55.594 8.555 1 94.25 46 GLN B N 1
ATOM 2704 C CA . GLN B 1 46 ? 5.633 -55.625 8.578 1 94.25 46 GLN B CA 1
ATOM 2705 C C . GLN B 1 46 ? 6.215 -55.188 7.242 1 94.25 46 GLN B C 1
ATOM 2707 O O . GLN B 1 46 ? 7.43 -55.031 7.109 1 94.25 46 GLN B O 1
ATOM 2712 N N . GLY B 1 47 ? 5.41 -55.062 6.184 1 95.31 47 GLY B N 1
ATOM 2713 C CA . GLY B 1 47 ? 5.848 -54.562 4.891 1 95.31 47 GLY B CA 1
ATOM 2714 C C . GLY B 1 47 ? 6.422 -55.656 3.998 1 95.31 47 GLY B C 1
ATOM 2715 O O . GLY B 1 47 ? 7.188 -55.375 3.076 1 95.31 47 GLY B O 1
ATOM 2716 N N . TYR B 1 48 ? 6.141 -56.844 4.332 1 96.06 48 TYR B N 1
ATOM 2717 C CA . TYR B 1 48 ? 6.609 -57.938 3.49 1 96.06 48 TYR B CA 1
ATOM 2718 C C . TYR B 1 48 ? 5.809 -58 2.195 1 96.06 48 TYR B C 1
ATOM 2720 O O . TYR B 1 48 ? 6.359 -58.281 1.129 1 96.06 48 TYR B O 1
ATOM 2728 N N . ASN B 1 49 ? 4.543 -57.812 2.281 1 96.38 49 ASN B N 1
ATOM 2729 C CA . ASN B 1 49 ? 3.641 -57.719 1.138 1 96.38 49 ASN B CA 1
ATOM 2730 C C . ASN B 1 49 ? 2.787 -56.438 1.198 1 96.38 49 ASN B C 1
ATOM 2732 O O . ASN B 1 49 ? 2.439 -55.969 2.285 1 96.38 49 ASN B O 1
ATOM 2736 N N . LEU B 1 50 ? 2.488 -55.938 0.039 1 96.88 50 LEU B N 1
ATOM 2737 C CA . LEU B 1 50 ? 1.604 -54.781 -0.028 1 96.88 50 LEU B CA 1
ATOM 2738 C C . LEU B 1 50 ? 0.156 -55.188 0.222 1 96.88 50 LEU B C 1
ATOM 2740 O O . LEU B 1 50 ? -0.352 -56.125 -0.414 1 96.88 50 LEU B O 1
ATOM 2744 N N . ALA B 1 51 ? -0.502 -54.531 1.14 1 96.12 51 ALA B N 1
ATOM 2745 C CA . ALA B 1 51 ? -1.915 -54.812 1.392 1 96.12 51 ALA B CA 1
ATOM 2746 C C . ALA B 1 51 ? -2.77 -54.438 0.183 1 96.12 51 ALA B C 1
ATOM 2748 O O . ALA B 1 51 ? -2.639 -53.344 -0.363 1 96.12 51 ALA B O 1
ATOM 2749 N N . PRO B 1 52 ? -3.6 -55.344 -0.259 1 94.56 52 PRO B N 1
ATOM 2750 C CA . PRO B 1 52 ? -4.438 -55.031 -1.421 1 94.56 52 PRO B CA 1
ATOM 2751 C C . PRO B 1 52 ? -5.57 -54.062 -1.092 1 94.56 52 PRO B C 1
ATOM 2753 O O . PRO B 1 52 ? -5.84 -53.812 0.082 1 94.56 52 PRO B O 1
ATOM 2756 N N . ILE B 1 53 ? -6.176 -53.531 -2.09 1 94.88 53 ILE B N 1
ATOM 2757 C CA . ILE B 1 53 ? -7.148 -52.469 -1.974 1 94.88 53 ILE B CA 1
ATOM 2758 C C . ILE B 1 53 ? -8.328 -52.906 -1.116 1 94.88 53 ILE B C 1
ATOM 2760 O O . ILE B 1 53 ? -8.883 -52.125 -0.346 1 94.88 53 ILE B O 1
ATOM 2764 N N . GLU B 1 54 ? -8.711 -54.188 -1.211 1 93.81 54 GLU B N 1
ATOM 2765 C CA . GLU B 1 54 ? -9.852 -54.719 -0.462 1 93.81 54 GLU B CA 1
ATOM 2766 C C . GLU B 1 54 ? -9.609 -54.625 1.042 1 93.81 54 GLU B C 1
ATOM 2768 O O . GLU B 1 54 ? -10.516 -54.312 1.808 1 93.81 54 GLU B O 1
ATOM 2773 N N . VAL B 1 55 ? -8.438 -54.969 1.381 1 95 55 VAL B N 1
ATOM 2774 C CA . VAL B 1 55 ? -8.055 -54.938 2.787 1 95 55 VAL B CA 1
ATOM 2775 C C . VAL B 1 55 ? -7.988 -53.469 3.27 1 95 55 VAL B C 1
ATOM 2777 O O . VAL B 1 55 ? -8.508 -53.156 4.34 1 95 55 VAL B O 1
ATOM 2780 N N . ILE B 1 56 ? -7.469 -52.594 2.455 1 96.5 56 ILE B N 1
ATOM 2781 C CA . ILE B 1 56 ? -7.277 -51.188 2.807 1 96.5 56 ILE B CA 1
ATOM 2782 C C . ILE B 1 56 ? -8.633 -50.5 2.936 1 96.5 56 ILE B C 1
ATOM 2784 O O . ILE B 1 56 ? -8.836 -49.688 3.83 1 96.5 56 ILE B O 1
ATOM 2788 N N . GLU B 1 57 ? -9.531 -50.812 2.115 1 95.19 57 GLU B N 1
ATOM 2789 C CA . GLU B 1 57 ? -10.867 -50.25 2.176 1 95.19 57 GLU B CA 1
ATOM 2790 C C . GLU B 1 57 ? -11.562 -50.594 3.49 1 95.19 57 GLU B C 1
ATOM 2792 O O . GLU B 1 57 ? -12.219 -49.75 4.094 1 95.19 57 GLU B O 1
ATOM 2797 N N . LYS B 1 58 ? -11.422 -51.781 3.898 1 94.31 58 LYS B N 1
ATOM 2798 C CA . LYS B 1 58 ? -12.016 -52.219 5.16 1 94.31 58 LYS B CA 1
ATOM 2799 C C . LYS B 1 58 ? -11.422 -51.469 6.34 1 94.31 58 LYS B C 1
ATOM 2801 O O . LYS B 1 58 ? -12.148 -50.969 7.211 1 94.31 58 LYS B O 1
ATOM 2806 N N . ILE B 1 59 ? -10.211 -51.344 6.293 1 94.94 59 ILE B N 1
ATOM 2807 C CA . ILE B 1 59 ? -9.523 -50.688 7.406 1 94.94 59 ILE B CA 1
ATOM 2808 C C . ILE B 1 59 ? -9.844 -49.188 7.406 1 94.94 59 ILE B C 1
ATOM 2810 O O . ILE B 1 59 ? -9.961 -48.562 8.469 1 94.94 59 ILE B O 1
ATOM 2814 N N . ALA B 1 60 ? -9.891 -48.594 6.227 1 95.06 60 ALA B N 1
ATOM 2815 C CA . ALA B 1 60 ? -10.25 -47.188 6.082 1 95.06 60 ALA B CA 1
ATOM 2816 C C . ALA B 1 60 ? -11.602 -46.906 6.73 1 95.06 60 ALA B C 1
ATOM 2818 O O . ALA B 1 60 ? -11.766 -45.906 7.43 1 95.06 60 ALA B O 1
ATOM 2819 N N . LYS B 1 61 ? -12.477 -47.719 6.598 1 92.88 61 LYS B N 1
ATOM 2820 C CA . LYS B 1 61 ? -13.812 -47.594 7.172 1 92.88 61 LYS B CA 1
ATOM 2821 C C . LYS B 1 61 ? -13.766 -47.688 8.695 1 92.88 61 LYS B C 1
ATOM 2823 O O . LYS B 1 61 ? -14.438 -46.906 9.383 1 92.88 61 LYS B O 1
ATOM 2828 N N . ILE B 1 62 ? -12.922 -48.531 9.148 1 88.31 62 ILE B N 1
ATOM 2829 C CA . ILE B 1 62 ? -12.828 -48.75 10.586 1 88.31 62 ILE B CA 1
ATOM 2830 C C . ILE B 1 62 ? -12.094 -47.594 11.258 1 88.31 62 ILE B C 1
ATOM 2832 O O . ILE B 1 62 ? -12.477 -47.156 12.352 1 88.31 62 ILE B O 1
ATOM 2836 N N . SER B 1 63 ? -11.125 -47.125 10.633 1 91.94 63 SER B N 1
ATOM 2837 C CA . SER B 1 63 ? -10.227 -46.188 11.266 1 91.94 63 SER B CA 1
ATOM 2838 C C . SER B 1 63 ? -10.664 -44.75 10.977 1 91.94 63 SER B C 1
ATOM 2840 O O . SER B 1 63 ? -10.234 -43.812 11.656 1 91.94 63 SER B O 1
ATOM 2842 N N . GLY B 1 64 ? -11.359 -44.531 9.836 1 91.81 64 GLY B N 1
ATOM 2843 C CA . GLY B 1 64 ? -11.781 -43.188 9.453 1 91.81 64 GLY B CA 1
ATOM 2844 C C . GLY B 1 64 ? -10.766 -42.469 8.586 1 91.81 64 GLY B C 1
ATOM 2845 O O . GLY B 1 64 ? -10.961 -41.312 8.219 1 91.81 64 GLY B O 1
ATOM 2846 N N . ARG B 1 65 ? -9.773 -43.125 8.258 1 93.81 65 ARG B N 1
ATOM 2847 C CA . ARG B 1 65 ? -8.773 -42.562 7.363 1 93.81 65 ARG B CA 1
ATOM 2848 C C . ARG B 1 65 ? -9.078 -42.906 5.906 1 93.81 65 ARG B C 1
ATOM 2850 O O . ARG B 1 65 ? -9.789 -43.875 5.621 1 93.81 65 ARG B O 1
ATOM 2857 N N . SER B 1 66 ? -8.609 -42.156 5.047 1 93.56 66 SER B N 1
ATOM 2858 C CA . SER B 1 66 ? -8.883 -42.406 3.631 1 93.56 66 SER B CA 1
ATOM 2859 C C . SER B 1 66 ? -7.98 -43.5 3.068 1 93.56 66 SER B C 1
ATOM 2861 O O . SER B 1 66 ? -6.906 -43.781 3.611 1 93.56 66 SER B O 1
ATOM 2863 N N . VAL B 1 67 ? -8.414 -44.125 2.02 1 95.94 67 VAL B N 1
ATOM 2864 C CA . VAL B 1 67 ? -7.637 -45.156 1.318 1 95.94 67 VAL B CA 1
ATOM 2865 C C . VAL B 1 67 ? -6.309 -44.562 0.854 1 95.94 67 VAL B C 1
ATOM 2867 O O . VAL B 1 67 ? -5.258 -45.188 0.983 1 95.94 67 VAL B O 1
ATOM 2870 N N . GLY B 1 68 ? -6.324 -43.344 0.384 1 96.25 68 GLY B N 1
ATOM 2871 C CA . GLY B 1 68 ? -5.125 -42.656 -0.072 1 96.25 68 GLY B CA 1
ATOM 2872 C C . GLY B 1 68 ? -4.086 -42.469 1.02 1 96.25 68 GLY B C 1
ATOM 2873 O O . GLY B 1 68 ? -2.885 -42.625 0.769 1 96.25 68 GLY B O 1
ATOM 2874 N N . TRP B 1 69 ? -4.605 -42.25 2.152 1 96.94 69 TRP B N 1
ATOM 2875 C CA . TRP B 1 69 ? -3.695 -42.031 3.275 1 96.94 69 TRP B CA 1
ATOM 2876 C C . TRP B 1 69 ? -2.91 -43.312 3.57 1 96.94 69 TRP B C 1
ATOM 2878 O O . TRP B 1 69 ? -1.718 -43.25 3.879 1 96.94 69 TRP B O 1
ATOM 2888 N N . PHE B 1 70 ? -3.566 -44.375 3.486 1 97.31 70 PHE B N 1
ATOM 2889 C CA . PHE B 1 70 ? -2.902 -45.656 3.779 1 97.31 70 PHE B CA 1
ATOM 2890 C C . PHE B 1 70 ? -1.814 -45.938 2.752 1 97.31 70 PHE B C 1
ATOM 2892 O O . PHE B 1 70 ? -0.703 -46.344 3.113 1 97.31 70 PHE B O 1
ATOM 2899 N N . TYR B 1 71 ? -2.102 -45.719 1.539 1 97.5 71 TYR B N 1
ATOM 2900 C CA . TYR B 1 71 ? -1.167 -46.094 0.483 1 97.5 71 TYR B CA 1
ATOM 2901 C C . TYR B 1 71 ? -0.048 -45.062 0.356 1 97.5 71 TYR B C 1
ATOM 2903 O O . TYR B 1 71 ? 1.103 -45.406 0.092 1 97.5 71 TYR B O 1
ATOM 2911 N N . PHE B 1 72 ? -0.357 -43.75 0.589 1 97.44 72 PHE B N 1
ATOM 2912 C CA . PHE B 1 72 ? 0.62 -42.75 0.182 1 97.44 72 PHE B CA 1
ATOM 2913 C C . PHE B 1 72 ? 0.844 -41.75 1.293 1 97.44 72 PHE B C 1
ATOM 2915 O O . PHE B 1 72 ? 1.695 -40.875 1.17 1 97.44 72 PHE B O 1
ATOM 2922 N N . GLY B 1 73 ? 0.14 -41.844 2.377 1 96.75 73 GLY B N 1
ATOM 2923 C CA . GLY B 1 73 ? 0.222 -40.812 3.422 1 96.75 73 GLY B CA 1
ATOM 2924 C C . GLY B 1 73 ? -0.593 -39.594 3.115 1 96.75 73 GLY B C 1
ATOM 2925 O O . GLY B 1 73 ? -1.603 -39.656 2.412 1 96.75 73 GLY B O 1
ATOM 2926 N N . ASP B 1 74 ? -0.213 -38.469 3.676 1 96 74 ASP B N 1
ATOM 2927 C CA . ASP B 1 74 ? -0.949 -37.25 3.453 1 96 74 ASP B CA 1
ATOM 2928 C C . ASP B 1 74 ? -0.832 -36.781 2 1 96 74 ASP B C 1
ATOM 2930 O O . ASP B 1 74 ? 0.118 -37.156 1.305 1 96 74 ASP B O 1
ATOM 2934 N N . ILE B 1 75 ? -1.762 -36.062 1.643 1 95.19 75 ILE B N 1
ATOM 2935 C CA . ILE B 1 75 ? -1.842 -35.625 0.249 1 95.19 75 ILE B CA 1
ATOM 2936 C C . ILE B 1 75 ? -0.582 -34.844 -0.128 1 95.19 75 ILE B C 1
ATOM 2938 O O . ILE B 1 75 ? -0.097 -34.969 -1.258 1 95.19 75 ILE B O 1
ATOM 2942 N N . GLU B 1 76 ? -0.01 -34.125 0.794 1 96.5 76 GLU B N 1
ATOM 2943 C CA . GLU B 1 76 ? 1.227 -33.406 0.543 1 96.5 76 GLU B CA 1
ATOM 2944 C C . GLU B 1 76 ? 2.381 -34.344 0.236 1 96.5 76 GLU B C 1
ATOM 2946 O O . GLU B 1 76 ? 3.195 -34.062 -0.649 1 96.5 76 GLU B O 1
ATOM 2951 N N . GLU B 1 77 ? 2.369 -35.406 0.99 1 96.44 77 GLU B N 1
ATOM 2952 C CA . GLU B 1 77 ? 3.398 -36.406 0.77 1 96.44 77 GLU B CA 1
ATOM 2953 C C . GLU B 1 77 ? 3.252 -37.062 -0.604 1 96.44 77 GLU B C 1
ATOM 2955 O O . GLU B 1 77 ? 4.242 -37.281 -1.305 1 96.44 77 GLU B O 1
ATOM 2960 N N . TYR B 1 78 ? 2.064 -37.312 -0.913 1 96.75 78 TYR B N 1
ATOM 2961 C CA . TYR B 1 78 ? 1.76 -37.906 -2.205 1 96.75 78 TYR B CA 1
ATOM 2962 C C . TYR B 1 78 ? 2.244 -37.031 -3.348 1 96.75 78 TYR B C 1
ATOM 2964 O O . TYR B 1 78 ? 2.963 -37.5 -4.238 1 96.75 78 TYR B O 1
ATOM 2972 N N . ILE B 1 79 ? 1.939 -35.75 -3.287 1 97.38 79 ILE B N 1
ATOM 2973 C CA . ILE B 1 79 ? 2.297 -34.812 -4.324 1 97.38 79 ILE B CA 1
ATOM 2974 C C . ILE B 1 79 ? 3.814 -34.625 -4.383 1 97.38 79 ILE B C 1
ATOM 2976 O O . ILE B 1 79 ? 4.406 -34.656 -5.465 1 97.38 79 ILE B O 1
ATOM 2980 N N . THR B 1 80 ? 4.371 -34.531 -3.217 1 97.75 80 THR B N 1
ATOM 2981 C CA . THR B 1 80 ? 5.82 -34.375 -3.121 1 97.75 80 THR B CA 1
ATOM 2982 C C . THR B 1 80 ? 6.539 -35.594 -3.727 1 97.75 80 THR B C 1
ATOM 2984 O O . THR B 1 80 ? 7.441 -35.438 -4.551 1 97.75 80 THR B O 1
ATOM 2987 N N . ASP B 1 81 ? 6.098 -36.75 -3.371 1 97.38 81 ASP B N 1
ATOM 2988 C CA . ASP B 1 81 ? 6.738 -37.969 -3.857 1 97.38 81 ASP B CA 1
ATOM 2989 C C . ASP B 1 81 ? 6.594 -38.094 -5.371 1 97.38 81 ASP B C 1
ATOM 2991 O O . ASP B 1 81 ? 7.535 -38.5 -6.059 1 97.38 81 ASP B O 1
ATOM 2995 N N . TYR B 1 82 ? 5.48 -37.719 -5.887 1 97.62 82 TYR B N 1
ATOM 2996 C CA . TYR B 1 82 ? 5.246 -37.812 -7.324 1 97.62 82 TYR B CA 1
ATOM 2997 C C . TYR B 1 82 ? 6.156 -36.844 -8.078 1 97.62 82 TYR B C 1
ATOM 2999 O O . TYR B 1 82 ? 6.809 -37.219 -9.047 1 97.62 82 TYR B O 1
ATOM 3007 N N . LEU B 1 83 ? 6.207 -35.656 -7.57 1 97.5 83 LEU B N 1
ATOM 3008 C CA . LEU B 1 83 ? 7.02 -34.625 -8.234 1 97.5 83 LEU B CA 1
ATOM 3009 C C . LEU B 1 83 ? 8.5 -34.969 -8.133 1 97.5 83 LEU B C 1
ATOM 3011 O O . LEU B 1 83 ? 9.266 -34.688 -9.062 1 97.5 83 LEU B O 1
ATOM 3015 N N . LYS B 1 84 ? 8.922 -35.562 -7.027 1 96.81 84 LYS B N 1
ATOM 3016 C CA . LYS B 1 84 ? 10.297 -36.062 -6.91 1 96.81 84 LYS B CA 1
ATOM 3017 C C . LYS B 1 84 ? 10.594 -37.125 -7.945 1 96.81 84 LYS B C 1
ATOM 3019 O O . LYS B 1 84 ? 11.656 -37.125 -8.578 1 96.81 84 LYS B O 1
ATOM 3024 N N . LEU B 1 85 ? 9.633 -37.969 -8.039 1 96.88 85 LEU B N 1
ATOM 3025 C CA . LEU B 1 85 ? 9.758 -39.031 -9.031 1 96.88 85 LEU B CA 1
ATOM 3026 C C . LEU B 1 85 ? 9.898 -38.469 -10.438 1 96.88 85 LEU B C 1
ATOM 3028 O O . LEU B 1 85 ? 10.602 -39 -11.273 1 96.88 85 LEU B O 1
ATOM 3032 N N . LYS B 1 86 ? 9.289 -37.344 -10.656 1 96.5 86 LYS B N 1
ATOM 3033 C CA . LYS B 1 86 ? 9.297 -36.688 -11.953 1 96.5 86 LYS B CA 1
ATOM 3034 C C . LYS B 1 86 ? 10.547 -35.844 -12.117 1 96.5 86 LYS B C 1
ATOM 3036 O O . LYS B 1 86 ? 10.68 -35.094 -13.102 1 96.5 86 LYS B O 1
ATOM 3041 N N . GLY B 1 87 ? 11.438 -35.906 -11.156 1 94.88 87 GLY B N 1
ATOM 3042 C CA . GLY B 1 87 ? 12.711 -35.219 -11.273 1 94.88 87 GLY B CA 1
ATOM 3043 C C . GLY B 1 87 ? 12.656 -33.781 -10.789 1 94.88 87 GLY B C 1
ATOM 3044 O O . GLY B 1 87 ? 13.562 -32.969 -11.062 1 94.88 87 GLY B O 1
ATOM 3045 N N . GLN B 1 88 ? 11.578 -33.375 -10.047 1 95.56 88 GLN B N 1
ATOM 3046 C CA . GLN B 1 88 ? 11.406 -32 -9.602 1 95.56 88 GLN B CA 1
ATOM 3047 C C . GLN B 1 88 ? 11.773 -31.844 -8.133 1 95.56 88 GLN B C 1
ATOM 3049 O O . GLN B 1 88 ? 11.297 -30.922 -7.465 1 95.56 88 GLN B O 1
ATOM 3054 N N . GLY B 1 89 ? 12.531 -32.781 -7.602 1 95.19 89 GLY B N 1
ATOM 3055 C CA . GLY B 1 89 ? 12.867 -32.812 -6.188 1 95.19 89 GLY B CA 1
ATOM 3056 C C . GLY B 1 89 ? 13.523 -31.516 -5.715 1 95.19 89 GLY B C 1
ATOM 3057 O O . GLY B 1 89 ? 13.117 -30.953 -4.699 1 95.19 89 GLY B O 1
ATOM 3058 N N . GLU B 1 90 ? 14.469 -31 -6.414 1 94.44 90 GLU B N 1
ATOM 3059 C CA . GLU B 1 90 ? 15.195 -29.781 -6.043 1 94.44 90 GLU B CA 1
ATOM 3060 C C . GLU B 1 90 ? 14.281 -28.562 -6.098 1 94.44 90 GLU B C 1
ATOM 3062 O O . GLU B 1 90 ? 14.391 -27.656 -5.258 1 94.44 90 GLU B O 1
ATOM 3067 N N . LEU B 1 91 ? 13.414 -28.547 -7.066 1 95.12 91 LEU B N 1
ATOM 3068 C CA . LEU B 1 91 ? 12.492 -27.422 -7.227 1 95.12 91 LEU B CA 1
ATOM 3069 C C . LEU B 1 91 ? 11.531 -27.328 -6.047 1 95.12 91 LEU B C 1
ATOM 3071 O O . LEU B 1 91 ? 11.328 -26.266 -5.48 1 95.12 91 LEU B O 1
ATOM 3075 N N . ILE B 1 92 ? 10.992 -28.406 -5.633 1 95.12 92 ILE B N 1
ATOM 3076 C CA . ILE B 1 92 ? 9.992 -28.391 -4.574 1 95.12 92 ILE B CA 1
ATOM 3077 C C . ILE B 1 92 ? 10.664 -28.125 -3.229 1 95.12 92 ILE B C 1
ATOM 3079 O O . ILE B 1 92 ? 10.031 -27.609 -2.305 1 95.12 92 ILE B O 1
ATOM 3083 N N . LYS B 1 93 ? 11.953 -28.547 -3.146 1 94.56 93 LYS B N 1
ATOM 3084 C CA . LYS B 1 93 ? 12.711 -28.203 -1.948 1 94.56 93 LYS B CA 1
ATOM 3085 C C . LYS B 1 93 ? 12.906 -26.688 -1.836 1 94.56 93 LYS B C 1
ATOM 3087 O O . LYS B 1 93 ? 12.742 -26.109 -0.757 1 94.56 93 LYS B O 1
ATOM 3092 N N . ALA B 1 94 ? 13.188 -26.094 -2.902 1 93.69 94 ALA B N 1
ATOM 3093 C CA . ALA B 1 94 ? 13.43 -24.656 -2.947 1 93.69 94 ALA B CA 1
ATOM 3094 C C . ALA B 1 94 ? 12.125 -23.875 -2.826 1 93.69 94 ALA B C 1
ATOM 3096 O O . ALA B 1 94 ? 12.094 -22.781 -2.248 1 93.69 94 ALA B O 1
ATOM 3097 N N . TYR B 1 95 ? 11.094 -24.391 -3.385 1 94.69 95 TYR B N 1
ATOM 3098 C CA . TYR B 1 95 ? 9.789 -23.734 -3.402 1 94.69 95 TYR B CA 1
ATOM 3099 C C . TYR B 1 95 ? 8.711 -24.656 -2.852 1 94.69 95 TYR B C 1
ATOM 3101 O O . TYR B 1 95 ? 7.828 -25.109 -3.59 1 94.69 95 TYR B O 1
ATOM 3109 N N . PRO B 1 96 ? 8.719 -24.828 -1.61 1 94.44 96 PRO B N 1
ATOM 3110 C CA . PRO B 1 96 ? 7.812 -25.797 -0.996 1 94.44 96 PRO B CA 1
ATOM 3111 C C . PRO B 1 96 ? 6.344 -25.406 -1.134 1 94.44 96 PRO B C 1
ATOM 3113 O O . PRO B 1 96 ? 5.461 -26.266 -1.011 1 94.44 96 PRO B O 1
ATOM 3116 N N . GLU B 1 97 ? 6.086 -24.141 -1.366 1 95.12 97 GLU B N 1
ATOM 3117 C CA . GLU B 1 97 ? 4.707 -23.688 -1.492 1 95.12 97 GLU B CA 1
ATOM 3118 C C . GLU B 1 97 ? 4.02 -24.328 -2.695 1 95.12 97 GLU B C 1
ATOM 3120 O O . GLU B 1 97 ? 2.789 -24.328 -2.785 1 95.12 97 GLU B O 1
ATOM 3125 N N . VAL B 1 98 ? 4.758 -24.844 -3.645 1 95.62 98 VAL B N 1
ATOM 3126 C CA . VAL B 1 98 ? 4.227 -25.453 -4.855 1 95.62 98 VAL B CA 1
ATOM 3127 C C . VAL B 1 98 ? 3.285 -26.594 -4.484 1 95.62 98 VAL B C 1
ATOM 3129 O O . VAL B 1 98 ? 2.186 -26.703 -5.031 1 95.62 98 VAL B O 1
ATOM 3132 N N . VAL B 1 99 ? 3.707 -27.359 -3.572 1 96.31 99 VAL B N 1
ATOM 3133 C CA . VAL B 1 99 ? 2.916 -28.516 -3.15 1 96.31 99 VAL B CA 1
ATOM 3134 C C . VAL B 1 99 ? 1.579 -28.031 -2.584 1 96.31 99 VAL B C 1
ATOM 3136 O O . VAL B 1 99 ? 0.525 -28.578 -2.938 1 96.31 99 VAL B O 1
ATOM 3139 N N . ASN B 1 100 ? 1.678 -27.078 -1.81 1 95.12 100 ASN B N 1
ATOM 3140 C CA . ASN B 1 100 ? 0.46 -26.531 -1.219 1 95.12 100 ASN B CA 1
ATOM 3141 C C . ASN B 1 100 ? -0.453 -25.922 -2.279 1 95.12 100 ASN B C 1
ATOM 3143 O O . ASN B 1 100 ? -1.678 -26.016 -2.174 1 95.12 100 ASN B O 1
ATOM 3147 N N . GLN B 1 101 ? 0.095 -25.312 -3.203 1 93.75 101 GLN B N 1
ATOM 3148 C CA . GLN B 1 101 ? -0.697 -24.719 -4.277 1 93.75 101 GLN B CA 1
ATOM 3149 C C . GLN B 1 101 ? -1.461 -25.781 -5.051 1 93.75 101 GLN B C 1
ATOM 3151 O O . GLN B 1 101 ? -2.643 -25.609 -5.355 1 93.75 101 GLN B O 1
ATOM 3156 N N . ILE B 1 102 ? -0.834 -26.844 -5.277 1 94.19 102 ILE B N 1
ATOM 3157 C CA . ILE B 1 102 ? -1.466 -27.953 -5.996 1 94.19 102 ILE B CA 1
ATOM 3158 C C . ILE B 1 102 ? -2.59 -28.531 -5.148 1 94.19 102 ILE B C 1
ATOM 3160 O O . ILE B 1 102 ? -3.693 -28.766 -5.645 1 94.19 102 ILE B O 1
ATOM 3164 N N . LYS B 1 103 ? -2.281 -28.703 -3.908 1 93.06 103 LYS B N 1
ATOM 3165 C CA . LYS B 1 103 ? -3.281 -29.234 -2.979 1 93.06 103 LYS B CA 1
ATOM 3166 C C . LYS B 1 103 ? -4.504 -28.312 -2.924 1 93.06 103 LYS B C 1
ATOM 3168 O O . LYS B 1 103 ? -5.641 -28.781 -3.033 1 93.06 103 LYS B O 1
ATOM 3173 N N . GLU B 1 104 ? -4.234 -27.062 -2.785 1 91.56 104 GLU B N 1
ATOM 3174 C CA . GLU B 1 104 ? -5.328 -26.094 -2.678 1 91.56 104 GLU B CA 1
ATOM 3175 C C . GLU B 1 104 ? -6.164 -26.062 -3.953 1 91.56 104 GLU B C 1
ATOM 3177 O O . GLU B 1 104 ? -7.391 -25.984 -3.893 1 91.56 104 GLU B O 1
ATOM 3182 N N . GLU B 1 105 ? -5.473 -26.078 -5.078 1 90.25 105 GLU B N 1
ATOM 3183 C CA . GLU B 1 105 ? -6.203 -26.094 -6.344 1 90.25 105 GLU B CA 1
ATOM 3184 C C . GLU B 1 105 ? -7.09 -27.328 -6.449 1 90.25 105 GLU B C 1
ATOM 3186 O O . GLU B 1 105 ? -8.211 -27.266 -6.961 1 90.25 105 GLU B O 1
ATOM 3191 N N . PHE B 1 106 ? -6.66 -28.406 -5.977 1 89.94 106 PHE B N 1
ATOM 3192 C CA . PHE B 1 106 ? -7.414 -29.656 -5.996 1 89.94 106 PHE B CA 1
ATOM 3193 C C . PHE B 1 106 ? -8.68 -29.547 -5.152 1 89.94 106 PHE B C 1
ATOM 3195 O O . PHE B 1 106 ? -9.734 -30.031 -5.543 1 89.94 106 PHE B O 1
ATOM 3202 N N . PHE B 1 107 ? -8.609 -28.797 -4.059 1 85.69 107 PHE B N 1
ATOM 3203 C CA . PHE B 1 107 ? -9.734 -28.734 -3.137 1 85.69 107 PHE B CA 1
ATOM 3204 C C . PHE B 1 107 ? -10.648 -27.562 -3.475 1 85.69 107 PHE B C 1
ATOM 3206 O O . PHE B 1 107 ? -11.844 -27.578 -3.15 1 85.69 107 PHE B O 1
ATOM 3213 N N . THR B 1 108 ? -10.125 -26.281 -3.68 1 74.31 108 THR B N 1
ATOM 3214 C CA . THR B 1 108 ? -10.906 -25.062 -3.822 1 74.31 108 THR B CA 1
ATOM 3215 C C . THR B 1 108 ? -11.344 -24.859 -5.273 1 74.31 108 THR B C 1
ATOM 3217 O O . THR B 1 108 ? -12.219 -24.031 -5.555 1 74.31 108 THR B O 1
ATOM 3220 N N . GLY B 1 109 ? -10.688 -25.359 -6.188 1 57.91 109 GLY B N 1
ATOM 3221 C CA . GLY B 1 109 ? -11 -25 -7.566 1 57.91 109 GLY B CA 1
ATOM 3222 C C . GLY B 1 109 ? -12.43 -25.328 -7.957 1 57.91 109 GLY B C 1
ATOM 3223 O O . GLY B 1 109 ? -13.094 -26.125 -7.293 1 57.91 109 GLY B O 1
ATOM 3224 N N . ASP B 1 110 ? -13.133 -24.344 -8.547 1 55.12 110 ASP B N 1
ATOM 3225 C CA . ASP B 1 110 ? -14.477 -24.609 -9.047 1 55.12 110 ASP B CA 1
ATOM 3226 C C . ASP B 1 110 ? -14.672 -26.109 -9.328 1 55.12 110 ASP B C 1
ATOM 3228 O O . ASP B 1 110 ? -15.805 -26.578 -9.461 1 55.12 110 ASP B O 1
ATOM 3232 N N . PHE B 1 111 ? -13.695 -26.812 -9.891 1 51.88 111 PHE B N 1
ATOM 3233 C CA . PHE B 1 111 ? -13.906 -28.141 -10.477 1 51.88 111 PHE B CA 1
ATOM 3234 C C . PHE B 1 111 ? -13.508 -29.234 -9.492 1 51.88 111 PHE B C 1
ATOM 3236 O O . PHE B 1 111 ? -12.352 -29.672 -9.484 1 51.88 111 PHE B O 1
ATOM 3243 N N . LYS B 1 112 ? -13.852 -29.156 -8.312 1 60.34 112 LYS B N 1
ATOM 3244 C CA . LYS B 1 112 ? -13.734 -30.531 -7.832 1 60.34 112 LYS B CA 1
ATOM 3245 C C . LYS B 1 112 ? -14.281 -31.516 -8.859 1 60.34 112 LYS B C 1
ATOM 3247 O O . LYS B 1 112 ? -15.5 -31.672 -8.984 1 60.34 112 LYS B O 1
ATOM 3252 N N . ASN B 1 113 ? -13.617 -31.312 -9.969 1 63.59 113 ASN B N 1
ATOM 3253 C CA . ASN B 1 113 ? -13.945 -32.25 -11.031 1 63.59 113 ASN B CA 1
ATOM 3254 C C . ASN B 1 113 ? -13.656 -33.688 -10.594 1 63.59 113 ASN B C 1
ATOM 3256 O O . ASN B 1 113 ? -12.508 -34.062 -10.359 1 63.59 113 ASN B O 1
ATOM 3260 N N . PRO B 1 114 ? -14.641 -34.281 -10.227 1 71.62 114 PRO B N 1
ATOM 3261 C CA . PRO B 1 114 ? -14.43 -35.688 -9.82 1 71.62 114 PRO B CA 1
ATOM 3262 C C . PRO B 1 114 ? -13.477 -36.438 -10.742 1 71.62 114 PRO B C 1
ATOM 3264 O O . PRO B 1 114 ? -12.828 -37.406 -10.328 1 71.62 114 PRO B O 1
ATOM 3267 N N . GLY B 1 115 ? -13.367 -35.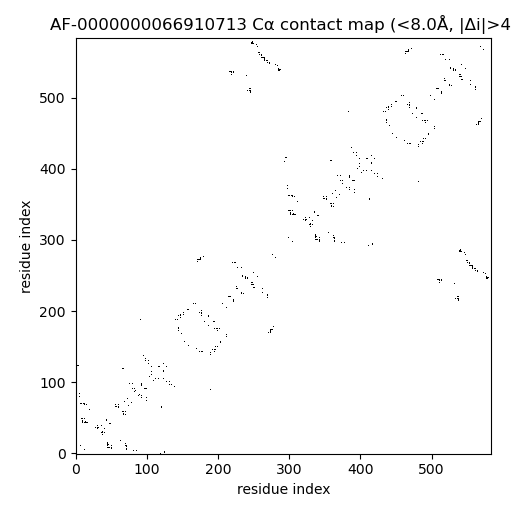844 -11.969 1 79.31 115 GLY B N 1
ATOM 3268 C CA . GLY B 1 115 ? -12.469 -36.438 -12.938 1 79.31 115 GLY B CA 1
ATOM 3269 C C . GLY B 1 115 ? -11.008 -36.25 -12.594 1 79.31 115 GLY B C 1
ATOM 3270 O O . GLY B 1 115 ? -10.141 -36.906 -13.164 1 79.31 115 GLY B O 1
ATOM 3271 N N . TRP B 1 116 ? -10.82 -35.5 -11.484 1 85.5 116 TRP B N 1
ATOM 3272 C CA . TRP B 1 116 ? -9.43 -35.25 -11.133 1 85.5 116 TRP B CA 1
ATOM 3273 C C . TRP B 1 116 ? -8.992 -36.094 -9.945 1 85.5 116 TRP B C 1
ATOM 3275 O O . TRP B 1 116 ? -7.855 -35.969 -9.484 1 85.5 116 TRP B O 1
ATOM 3285 N N . GLU B 1 117 ? -9.82 -36.844 -9.5 1 89.06 117 GLU B N 1
ATOM 3286 C CA . GLU B 1 117 ? -9.5 -37.75 -8.383 1 89.06 117 GLU B CA 1
ATOM 3287 C C . GLU B 1 117 ? -9.18 -39.156 -8.875 1 89.06 117 GLU B C 1
ATOM 3289 O O . GLU B 1 117 ? -9.844 -39.656 -9.773 1 89.06 117 GLU B O 1
ATOM 3294 N N . ASN B 1 118 ? -8.195 -39.688 -8.367 1 91.62 118 ASN B N 1
ATOM 3295 C CA . ASN B 1 118 ? -7.887 -41.062 -8.719 1 91.62 118 ASN B CA 1
ATOM 3296 C C . ASN B 1 118 ? -8.664 -42.031 -7.859 1 91.62 118 ASN B C 1
ATOM 3298 O O . ASN B 1 118 ? -9.547 -41.656 -7.094 1 91.62 118 ASN B O 1
ATOM 3302 N N . GLU B 1 119 ? -8.359 -43.25 -7.922 1 89.12 119 GLU B N 1
ATOM 3303 C CA . GLU B 1 119 ? -9.148 -44.312 -7.312 1 89.12 119 GLU B CA 1
ATOM 3304 C C . GLU B 1 119 ? -9.023 -44.312 -5.793 1 89.12 119 GLU B C 1
ATOM 3306 O O . GLU B 1 119 ? -9.867 -44.844 -5.086 1 89.12 119 GLU B O 1
ATOM 3311 N N . VAL B 1 120 ? -8.008 -43.594 -5.309 1 92.38 120 VAL B N 1
ATOM 3312 C CA . VAL B 1 120 ? -7.809 -43.625 -3.861 1 92.38 120 VAL B CA 1
ATOM 3313 C C . VAL B 1 120 ? -8.188 -42.25 -3.258 1 92.38 120 VAL B C 1
ATOM 3315 O O . VAL B 1 120 ? -7.875 -42 -2.098 1 92.38 120 VAL B O 1
ATOM 3318 N N . GLY B 1 121 ? -8.664 -41.344 -4.062 1 89.25 121 GLY B N 1
ATOM 3319 C CA . GLY B 1 121 ? -9.18 -40.094 -3.562 1 89.25 121 GLY B CA 1
ATOM 3320 C C . GLY B 1 121 ? -8.172 -38.969 -3.613 1 89.25 121 GLY B C 1
ATOM 3321 O O . GLY B 1 121 ? -8.391 -37.906 -3.037 1 89.25 121 GLY B O 1
ATOM 3322 N N . TYR B 1 122 ? -7.113 -39.188 -4.227 1 93.31 122 TYR B N 1
ATOM 3323 C CA . TYR B 1 122 ? -6.066 -38.188 -4.379 1 93.31 122 TYR B CA 1
ATOM 3324 C C . TYR B 1 122 ? -6.055 -37.625 -5.797 1 93.31 122 TYR B C 1
ATOM 3326 O O . TYR B 1 122 ? -6.738 -38.156 -6.684 1 93.31 122 TYR B O 1
ATOM 3334 N N . PRO B 1 123 ? -5.332 -36.594 -6.008 1 93.06 123 PRO B N 1
ATOM 3335 C CA . PRO B 1 123 ? -5.301 -36.031 -7.363 1 93.06 123 PRO B CA 1
ATOM 3336 C C . PRO B 1 123 ? -4.684 -37 -8.383 1 93.06 123 PRO B C 1
ATOM 3338 O O . PRO B 1 123 ? -3.688 -37.656 -8.078 1 93.06 123 PRO B O 1
ATOM 3341 N N . MET B 1 124 ? -5.242 -37 -9.523 1 93.88 124 MET B N 1
ATOM 3342 C CA . MET B 1 124 ? -4.629 -37.75 -10.633 1 93.88 124 MET B CA 1
ATOM 3343 C C . MET B 1 124 ? -3.262 -37.156 -10.969 1 93.88 124 MET B C 1
ATOM 3345 O O . MET B 1 124 ? -3.057 -35.938 -10.891 1 93.88 124 MET B O 1
ATOM 3349 N N . GLU B 1 125 ? -2.451 -38.031 -11.328 1 95.75 125 GLU B N 1
ATOM 3350 C CA . GLU B 1 125 ? -1.104 -37.594 -11.703 1 95.75 125 GLU B CA 1
ATOM 3351 C C . GLU B 1 125 ? -1.141 -36.594 -12.859 1 95.75 125 GLU B C 1
ATOM 3353 O O . GLU B 1 125 ? -0.359 -35.656 -12.883 1 95.75 125 GLU B O 1
ATOM 3358 N N . GLU B 1 126 ? -2.08 -36.812 -13.75 1 93.44 126 GLU B N 1
ATOM 3359 C CA . GLU B 1 126 ? -2.23 -35.906 -14.875 1 93.44 126 GLU B CA 1
ATOM 3360 C C . GLU B 1 126 ? -2.617 -34.5 -14.398 1 93.44 126 GLU B C 1
ATOM 3362 O O . GLU B 1 126 ? -2.17 -33.5 -14.961 1 93.44 126 GLU B O 1
ATOM 3367 N N . PHE B 1 127 ? -3.451 -34.5 -13.43 1 93.38 127 PHE B N 1
ATOM 3368 C CA . PHE B 1 127 ? -3.83 -33.219 -12.828 1 93.38 127 PHE B CA 1
ATOM 3369 C C . PHE B 1 127 ? -2.615 -32.531 -12.234 1 93.38 127 PHE B C 1
ATOM 3371 O O . PHE B 1 127 ? -2.418 -31.328 -12.453 1 93.38 127 PHE B O 1
ATOM 3378 N N . ILE B 1 128 ? -1.823 -33.25 -11.484 1 95.88 128 ILE B N 1
ATOM 3379 C CA . ILE B 1 128 ? -0.628 -32.688 -10.859 1 95.88 128 ILE B CA 1
ATOM 3380 C C . ILE B 1 128 ? 0.311 -32.156 -11.93 1 95.88 128 ILE B C 1
ATOM 3382 O O . ILE B 1 128 ? 0.809 -31.031 -11.82 1 95.88 128 ILE B O 1
ATOM 3386 N N . ASP B 1 129 ? 0.474 -32.938 -12.984 1 95.75 129 ASP B N 1
ATOM 3387 C CA . ASP B 1 129 ? 1.343 -32.531 -14.086 1 95.75 129 ASP B CA 1
ATOM 3388 C C . ASP B 1 129 ? 0.855 -31.219 -14.711 1 95.75 129 ASP B C 1
ATOM 3390 O O . ASP B 1 129 ? 1.646 -30.297 -14.945 1 95.75 129 ASP B O 1
ATOM 3394 N N . ASP B 1 130 ? -0.423 -31.234 -14.969 1 93.69 130 ASP B N 1
ATOM 3395 C CA . ASP B 1 130 ? -1.015 -30.094 -15.656 1 93.69 130 ASP B CA 1
ATOM 3396 C C . ASP B 1 130 ? -0.891 -28.828 -14.82 1 93.69 130 ASP B C 1
ATOM 3398 O O . ASP B 1 130 ? -0.462 -27.781 -15.32 1 93.69 130 ASP B O 1
ATOM 3402 N N . TYR B 1 131 ? -1.215 -28.953 -13.578 1 93.38 131 TYR B N 1
ATOM 3403 C CA . TYR B 1 131 ? -1.171 -27.766 -12.719 1 93.38 131 TYR B CA 1
ATOM 3404 C C . TYR B 1 131 ? 0.267 -27.328 -12.477 1 93.38 131 TYR B C 1
ATOM 3406 O O . TYR B 1 131 ? 0.557 -26.125 -12.438 1 93.38 131 TYR B O 1
ATOM 3414 N N . PHE B 1 132 ? 1.11 -28.234 -12.281 1 95.19 132 PHE B N 1
ATOM 3415 C CA . PHE B 1 132 ? 2.523 -27.922 -12.109 1 95.19 132 PHE B CA 1
ATOM 3416 C C . PHE B 1 132 ? 3.055 -27.156 -13.32 1 95.19 132 PHE B C 1
ATOM 3418 O O . PHE B 1 132 ? 3.783 -26.172 -13.164 1 95.19 132 PHE B O 1
ATOM 3425 N N . ALA B 1 133 ? 2.699 -27.641 -14.477 1 92.75 133 ALA B N 1
ATOM 3426 C CA . ALA B 1 133 ? 3.125 -26.984 -15.711 1 92.75 133 ALA B CA 1
ATOM 3427 C C . ALA B 1 133 ? 2.621 -25.547 -15.75 1 92.75 133 ALA B C 1
ATOM 3429 O O . ALA B 1 133 ? 3.318 -24.641 -16.234 1 92.75 133 ALA B O 1
ATOM 3430 N N . ASP B 1 134 ? 1.462 -25.375 -15.188 1 91 134 ASP B N 1
ATOM 3431 C CA . ASP B 1 134 ? 0.833 -24.062 -15.195 1 91 134 ASP B CA 1
ATOM 3432 C C . ASP B 1 134 ? 1.568 -23.094 -14.266 1 91 134 ASP B C 1
ATOM 3434 O O . ASP B 1 134 ? 1.65 -21.891 -14.547 1 91 134 ASP B O 1
ATOM 3438 N N . ILE B 1 135 ? 2.131 -23.578 -13.188 1 92.31 135 ILE B N 1
ATOM 3439 C CA . ILE B 1 135 ? 2.703 -22.672 -12.203 1 92.31 135 ILE B CA 1
ATOM 3440 C C . ILE B 1 135 ? 4.211 -22.562 -12.406 1 92.31 135 ILE B C 1
ATOM 3442 O O . ILE B 1 135 ? 4.859 -21.672 -11.859 1 92.31 135 ILE B O 1
ATOM 3446 N N . LEU B 1 136 ? 4.77 -23.5 -13.148 1 91.44 136 LEU B N 1
ATOM 3447 C CA . LEU B 1 136 ? 6.211 -23.594 -13.352 1 91.44 136 LEU B CA 1
ATOM 3448 C C . LEU B 1 136 ? 6.773 -22.297 -13.898 1 91.44 136 LEU B C 1
ATOM 3450 O O . LEU B 1 136 ? 7.809 -21.812 -13.43 1 91.44 136 LEU B O 1
ATOM 3454 N N . PRO B 1 137 ? 6.105 -21.625 -14.883 1 87.25 137 PRO B N 1
ATOM 3455 C CA . PRO B 1 137 ? 6.66 -20.375 -15.406 1 87.25 137 PRO B CA 1
ATOM 3456 C C . PRO B 1 137 ? 6.863 -19.328 -14.32 1 87.25 137 PRO B C 1
ATOM 3458 O O . PRO B 1 137 ? 7.895 -18.656 -14.297 1 87.25 137 PRO B O 1
ATOM 3461 N N . GLU B 1 138 ? 5.91 -19.234 -13.453 1 88.81 138 GLU B N 1
ATOM 3462 C CA . GLU B 1 138 ? 6.02 -18.25 -12.367 1 88.81 138 GLU B CA 1
ATOM 3463 C C . GLU B 1 138 ? 7.176 -18.594 -11.43 1 88.81 138 GLU B C 1
ATOM 3465 O O . GLU B 1 138 ? 7.891 -17.719 -10.969 1 88.81 138 GLU B O 1
ATOM 3470 N N . ILE B 1 139 ? 7.336 -19.797 -11.148 1 92.38 139 ILE B N 1
ATOM 3471 C CA . ILE B 1 139 ? 8.422 -20.25 -10.289 1 92.38 139 ILE B CA 1
ATOM 3472 C C . ILE B 1 139 ? 9.766 -19.953 -10.945 1 92.38 139 ILE B C 1
ATOM 3474 O O . ILE B 1 139 ? 10.695 -19.484 -10.273 1 92.38 139 ILE B O 1
ATOM 3478 N N . MET B 1 140 ? 9.852 -20.234 -12.227 1 91.94 140 MET B N 1
ATOM 3479 C CA . MET B 1 140 ? 11.086 -19.984 -12.961 1 91.94 140 MET B CA 1
ATOM 3480 C C . MET B 1 140 ? 11.438 -18.5 -12.961 1 91.94 140 MET B C 1
ATOM 3482 O O . MET B 1 140 ? 12.609 -18.141 -12.867 1 91.94 140 MET B O 1
ATOM 3486 N N . ILE B 1 141 ? 10.461 -17.672 -13.086 1 92.25 141 ILE B N 1
ATOM 3487 C CA . ILE B 1 141 ? 10.68 -16.219 -13.055 1 92.25 141 ILE B CA 1
ATOM 3488 C C . ILE B 1 141 ? 11.297 -15.828 -11.711 1 92.25 141 ILE B C 1
ATOM 3490 O O . ILE B 1 141 ? 12.266 -15.062 -11.664 1 92.25 141 ILE B O 1
ATOM 3494 N N . ARG B 1 142 ? 10.789 -16.344 -10.711 1 92 142 ARG B N 1
ATOM 3495 C CA . ARG B 1 142 ? 11.32 -16.062 -9.383 1 92 142 ARG B CA 1
ATOM 3496 C C . ARG B 1 142 ? 12.75 -16.578 -9.242 1 92 142 ARG B C 1
ATOM 3498 O O . ARG B 1 142 ? 13.602 -15.898 -8.672 1 92 142 ARG B O 1
ATOM 3505 N N . TYR B 1 143 ? 12.883 -17.797 -9.711 1 94.56 143 TYR B N 1
ATOM 3506 C CA . TYR B 1 143 ? 14.203 -18.406 -9.688 1 94.56 143 TYR B CA 1
ATOM 3507 C C . TYR B 1 143 ? 15.227 -17.531 -10.406 1 94.56 143 TYR B C 1
ATOM 3509 O O . TYR B 1 143 ? 16.312 -17.266 -9.867 1 94.56 143 TYR B O 1
ATOM 3517 N N . VAL B 1 144 ? 14.906 -17.094 -11.531 1 95.88 144 VAL B N 1
ATOM 3518 C CA . VAL B 1 144 ? 15.781 -16.25 -12.328 1 95.88 144 VAL B CA 1
ATOM 3519 C C . VAL B 1 144 ? 16 -14.914 -11.609 1 95.88 144 VAL B C 1
ATOM 3521 O O . VAL B 1 144 ? 17.125 -14.422 -11.547 1 95.88 144 VAL B O 1
ATOM 3524 N N . SER B 1 145 ? 14.961 -14.336 -11.07 1 96.06 145 SER B N 1
ATOM 3525 C CA . SER B 1 145 ? 15.055 -13.078 -10.344 1 96.06 145 SER B CA 1
ATOM 3526 C C . SER B 1 145 ? 16.047 -13.18 -9.188 1 96.06 145 SER B C 1
ATOM 3528 O O . SER B 1 145 ? 16.844 -12.273 -8.969 1 96.06 145 SER B O 1
ATOM 3530 N N . ASP B 1 146 ? 15.969 -14.273 -8.477 1 94.94 146 ASP B N 1
ATOM 3531 C CA . ASP B 1 146 ? 16.875 -14.484 -7.355 1 94.94 146 ASP B CA 1
ATOM 3532 C C . ASP B 1 146 ? 18.328 -14.492 -7.824 1 94.94 146 ASP B C 1
ATOM 3534 O O . ASP B 1 146 ? 19.203 -13.875 -7.191 1 94.94 146 ASP B O 1
ATOM 3538 N N . ILE B 1 147 ? 18.547 -15.172 -8.844 1 96.56 147 ILE B N 1
ATOM 3539 C CA . ILE B 1 147 ? 19.891 -15.266 -9.398 1 96.56 147 ILE B CA 1
ATOM 3540 C C . ILE B 1 147 ? 20.344 -13.883 -9.859 1 96.56 147 ILE B C 1
ATOM 3542 O O . ILE B 1 147 ? 21.484 -13.484 -9.602 1 96.56 147 ILE B O 1
ATOM 3546 N N . VAL B 1 148 ? 19.469 -13.172 -10.523 1 97.94 148 VAL B N 1
ATOM 3547 C CA . VAL B 1 148 ? 19.781 -11.836 -11.016 1 97.94 148 VAL B CA 1
ATOM 3548 C C . VAL B 1 148 ? 20.141 -10.922 -9.852 1 97.94 148 VAL B C 1
ATOM 3550 O O . VAL B 1 148 ? 21.141 -10.195 -9.906 1 97.94 148 VAL B O 1
ATOM 3553 N N . ASP B 1 149 ? 19.359 -10.945 -8.836 1 97 149 ASP B N 1
ATOM 3554 C CA . ASP B 1 149 ? 19.609 -10.109 -7.664 1 97 149 ASP B CA 1
ATOM 3555 C C . ASP B 1 149 ? 21 -10.367 -7.082 1 97 149 ASP B C 1
ATOM 3557 O O . ASP B 1 149 ? 21.719 -9.43 -6.75 1 97 149 ASP B O 1
ATOM 3561 N N . GLU B 1 150 ? 21.312 -11.594 -7 1 96.69 150 GLU B N 1
ATOM 3562 C CA . GLU B 1 150 ? 22.609 -11.977 -6.48 1 96.69 150 GLU B CA 1
ATOM 3563 C C . GLU B 1 150 ? 23.734 -11.453 -7.371 1 96.69 150 GLU B C 1
ATOM 3565 O O . GLU B 1 150 ? 24.719 -10.883 -6.875 1 96.69 150 GLU B O 1
ATOM 3570 N N . GLN B 1 151 ? 23.609 -11.656 -8.633 1 97.12 151 GLN B N 1
ATOM 3571 C CA . GLN B 1 151 ? 24.641 -11.25 -9.586 1 97.12 151 GLN B CA 1
ATOM 3572 C C . GLN B 1 151 ? 24.766 -9.734 -9.641 1 97.12 151 GLN B C 1
ATOM 3574 O O . GLN B 1 151 ? 25.875 -9.203 -9.727 1 97.12 151 GLN B O 1
ATOM 3579 N N . VAL B 1 152 ? 23.672 -9.055 -9.57 1 97.12 152 VAL B N 1
ATOM 3580 C CA . VAL B 1 152 ? 23.672 -7.594 -9.617 1 97.12 152 VAL B CA 1
ATOM 3581 C C . VAL B 1 152 ? 24.344 -7.039 -8.359 1 97.12 152 VAL B C 1
ATOM 3583 O O . VAL B 1 152 ? 25.156 -6.117 -8.445 1 97.12 152 VAL B O 1
ATOM 3586 N N . ALA B 1 153 ? 24.031 -7.562 -7.246 1 95.25 153 ALA B N 1
ATOM 3587 C CA . ALA B 1 153 ? 24.578 -7.113 -5.965 1 95.25 153 ALA B CA 1
ATOM 3588 C C . ALA B 1 153 ? 26.094 -7.32 -5.918 1 95.25 153 ALA B C 1
ATOM 3590 O O . ALA B 1 153 ? 26.812 -6.516 -5.328 1 95.25 153 ALA B O 1
ATOM 3591 N N . SER B 1 154 ? 26.562 -8.328 -6.57 1 94.56 154 SER B N 1
ATOM 3592 C CA . SER B 1 154 ? 27.969 -8.688 -6.449 1 94.56 154 SER B CA 1
ATOM 3593 C C . SER B 1 154 ? 28.781 -8.188 -7.645 1 94.56 154 SER B C 1
ATOM 3595 O O . SER B 1 154 ? 30 -8.32 -7.676 1 94.56 154 SER B O 1
ATOM 3597 N N . SER B 1 155 ? 28.125 -7.648 -8.578 1 94.69 155 SER B N 1
ATOM 3598 C CA . SER B 1 155 ? 28.781 -7.281 -9.82 1 94.69 155 SER B CA 1
ATOM 3599 C C . SER B 1 155 ? 29.688 -6.07 -9.633 1 94.69 155 SER B C 1
ATOM 3601 O O . SER B 1 155 ? 29.25 -5.027 -9.141 1 94.69 155 SER B O 1
ATOM 3603 N N . ALA B 1 156 ? 30.891 -6.141 -10.102 1 93.62 156 ALA B N 1
ATOM 3604 C CA . ALA B 1 156 ? 31.844 -5.023 -10.086 1 93.62 156 ALA B CA 1
ATOM 3605 C C . ALA B 1 156 ? 31.453 -3.971 -11.117 1 93.62 156 ALA B C 1
ATOM 3607 O O . ALA B 1 156 ? 31.719 -2.779 -10.922 1 93.62 156 ALA B O 1
ATOM 3608 N N . LYS B 1 157 ? 30.859 -4.422 -12.156 1 93.56 157 LYS B N 1
ATOM 3609 C CA . LYS B 1 157 ? 30.5 -3.537 -13.266 1 93.56 157 LYS B CA 1
ATOM 3610 C C . LYS B 1 157 ? 29.359 -2.596 -12.867 1 93.56 157 LYS B C 1
ATOM 3612 O O . LYS B 1 157 ? 29.203 -1.531 -13.469 1 93.56 157 LYS B O 1
ATOM 3617 N N . LEU B 1 158 ? 28.594 -3.012 -11.867 1 93.69 158 LEU B N 1
ATOM 3618 C CA . LEU B 1 158 ? 27.438 -2.219 -11.461 1 93.69 158 LEU B CA 1
ATOM 3619 C C . LEU B 1 158 ? 27.672 -1.596 -10.086 1 93.69 158 LEU B C 1
ATOM 3621 O O . LEU B 1 158 ? 26.719 -1.131 -9.453 1 93.69 158 LEU B O 1
ATOM 3625 N N . LYS B 1 159 ? 28.859 -1.473 -9.672 1 92 159 LYS B N 1
ATOM 3626 C CA . LYS B 1 159 ? 29.203 -1.043 -8.32 1 92 159 LYS B CA 1
ATOM 3627 C C . LYS B 1 159 ? 28.875 0.432 -8.117 1 92 159 LYS B C 1
ATOM 3629 O O . LYS B 1 159 ? 28.531 0.846 -7 1 92 159 LYS B O 1
ATOM 3634 N N . GLU B 1 160 ? 28.922 1.206 -9.156 1 92.44 160 GLU B N 1
ATOM 3635 C CA . GLU B 1 160 ? 28.75 2.65 -9.047 1 92.44 160 GLU B CA 1
ATOM 3636 C C . GLU B 1 160 ? 27.266 3.031 -9.055 1 92.44 160 GLU B C 1
ATOM 3638 O O . GLU B 1 160 ? 26.922 4.188 -8.805 1 92.44 160 GLU B O 1
ATOM 3643 N N . LEU B 1 161 ? 26.406 2.039 -9.305 1 94.19 161 LEU B N 1
ATOM 3644 C CA . LEU B 1 161 ? 24.969 2.314 -9.352 1 94.19 161 LEU B CA 1
ATOM 3645 C C . LEU B 1 161 ? 24.406 2.506 -7.949 1 94.19 161 LEU B C 1
ATOM 3647 O O . LEU B 1 161 ? 24.875 1.879 -6.996 1 94.19 161 LEU B O 1
ATOM 3651 N N . THR B 1 162 ? 23.406 3.412 -7.863 1 94.94 162 THR B N 1
ATOM 3652 C CA . THR B 1 162 ? 22.672 3.562 -6.613 1 94.94 162 THR B CA 1
ATOM 3653 C C . THR B 1 162 ? 21.828 2.328 -6.332 1 94.94 162 THR B C 1
ATOM 3655 O O . THR B 1 162 ? 21.625 1.492 -7.215 1 94.94 162 THR B O 1
ATOM 3658 N N . ASP B 1 163 ? 21.297 2.141 -5.137 1 95.12 163 ASP B N 1
ATOM 3659 C CA . ASP B 1 163 ? 20.422 1.021 -4.797 1 95.12 163 ASP B CA 1
ATOM 3660 C C . ASP B 1 163 ? 19.172 1.011 -5.676 1 95.12 163 ASP B C 1
ATOM 3662 O O . ASP B 1 163 ? 18.734 -0.049 -6.125 1 95.12 163 ASP B O 1
ATOM 3666 N N . LYS B 1 164 ? 18.688 2.182 -5.895 1 95.5 164 LYS B N 1
ATOM 3667 C CA . LYS B 1 164 ? 17.516 2.299 -6.762 1 95.5 164 LYS B CA 1
ATOM 3668 C C . LYS B 1 164 ? 17.828 1.837 -8.18 1 95.5 164 LYS B C 1
ATOM 3670 O O . LYS B 1 164 ? 17.062 1.084 -8.781 1 95.5 164 LYS B O 1
ATOM 3675 N N . GLU B 1 165 ? 18.922 2.271 -8.695 1 95.5 165 GLU B N 1
ATOM 3676 C CA . GLU B 1 165 ? 19.344 1.897 -10.047 1 95.5 165 GLU B CA 1
ATOM 3677 C C . GLU B 1 165 ? 19.594 0.395 -10.148 1 95.5 165 GLU B C 1
ATOM 3679 O O . GLU B 1 165 ? 19.266 -0.222 -11.172 1 95.5 165 GLU B O 1
ATOM 3684 N N . LYS B 1 166 ? 20.141 -0.162 -9.164 1 96.25 166 LYS B N 1
ATOM 3685 C CA . LYS B 1 166 ? 20.375 -1.602 -9.141 1 96.25 166 LYS B CA 1
ATOM 3686 C C . LYS B 1 166 ? 19.062 -2.381 -9.172 1 96.25 166 LYS B C 1
ATOM 3688 O O . LYS B 1 166 ? 18.953 -3.406 -9.844 1 96.25 166 LYS B O 1
ATOM 3693 N N . GLU B 1 167 ? 18.141 -1.919 -8.445 1 96.94 167 GLU B N 1
ATOM 3694 C CA . GLU B 1 167 ? 16.828 -2.543 -8.461 1 96.94 167 GLU B CA 1
ATOM 3695 C C . GLU B 1 167 ? 16.203 -2.502 -9.859 1 96.94 167 GLU B C 1
ATOM 3697 O O . GLU B 1 167 ? 15.656 -3.498 -10.328 1 96.94 167 GLU B O 1
ATOM 3702 N N . GLU B 1 168 ? 16.312 -1.364 -10.477 1 97.56 168 GLU B N 1
ATOM 3703 C CA . GLU B 1 168 ? 15.781 -1.205 -11.828 1 97.56 168 GLU B CA 1
ATOM 3704 C C . GLU B 1 168 ? 16.516 -2.105 -12.812 1 97.56 168 GLU B C 1
ATOM 3706 O O . GLU B 1 168 ? 15.891 -2.764 -13.648 1 97.56 168 GLU B O 1
ATOM 3711 N N . ALA B 1 169 ? 17.844 -2.107 -12.695 1 97.06 169 ALA B N 1
ATOM 3712 C CA . ALA B 1 169 ? 18.656 -2.982 -13.539 1 97.06 169 ALA B CA 1
ATOM 3713 C C . ALA B 1 169 ? 18.234 -4.441 -13.367 1 97.06 169 ALA B C 1
ATOM 3715 O O . ALA B 1 169 ? 18.109 -5.172 -14.352 1 97.06 169 ALA B O 1
ATOM 3716 N N . ALA B 1 170 ? 18.031 -4.797 -12.133 1 97.5 170 ALA B N 1
ATOM 3717 C CA . ALA B 1 170 ? 17.641 -6.176 -11.844 1 97.5 170 ALA B CA 1
ATOM 3718 C C . ALA B 1 170 ? 16.328 -6.527 -12.523 1 97.5 170 ALA B C 1
ATOM 3720 O O . ALA B 1 170 ? 16.172 -7.629 -13.062 1 97.5 170 ALA B O 1
ATOM 3721 N N . VAL B 1 171 ? 15.383 -5.641 -12.539 1 97.56 171 VAL B N 1
ATOM 3722 C CA . VAL B 1 171 ? 14.086 -5.867 -13.172 1 97.56 171 VAL B CA 1
ATOM 3723 C C . VAL B 1 171 ? 14.266 -6.047 -14.672 1 97.56 171 VAL B C 1
ATOM 3725 O O . VAL B 1 171 ? 13.727 -6.988 -15.258 1 97.56 171 VAL B O 1
ATOM 3728 N N . ILE B 1 172 ? 15.016 -5.199 -15.281 1 96.88 172 ILE B N 1
ATOM 3729 C CA . ILE B 1 172 ? 15.25 -5.234 -16.719 1 96.88 172 ILE B CA 1
ATOM 3730 C C . ILE B 1 172 ? 15.953 -6.539 -17.094 1 96.88 172 ILE B C 1
ATOM 3732 O O . ILE B 1 172 ? 15.523 -7.238 -18.016 1 96.88 172 ILE B O 1
ATOM 3736 N N . ILE B 1 173 ? 17 -6.891 -16.359 1 96.94 173 ILE B N 1
ATOM 3737 C CA . ILE B 1 173 ? 17.781 -8.086 -16.641 1 96.94 173 ILE B CA 1
ATOM 3738 C C . ILE B 1 173 ? 16.922 -9.328 -16.453 1 96.94 173 ILE B C 1
ATOM 3740 O O . ILE B 1 173 ? 17 -10.273 -17.234 1 96.94 173 ILE B O 1
ATOM 3744 N N . THR B 1 174 ? 16.125 -9.344 -15.422 1 96.81 174 THR B N 1
ATOM 3745 C CA . THR B 1 174 ? 15.211 -10.453 -15.203 1 96.81 174 THR B CA 1
ATOM 3746 C C . THR B 1 174 ? 14.273 -10.625 -16.391 1 96.81 174 THR B C 1
ATOM 3748 O O . THR B 1 174 ? 14.109 -11.734 -16.906 1 96.81 174 THR B O 1
ATOM 3751 N N . SER B 1 175 ? 13.688 -9.562 -16.812 1 95.25 175 SER B N 1
ATOM 3752 C CA . SER B 1 175 ? 12.773 -9.594 -17.953 1 95.25 175 SER B CA 1
ATOM 3753 C C . SER B 1 175 ? 13.469 -10.125 -19.203 1 95.25 175 SER B C 1
ATOM 3755 O O . SER B 1 175 ? 12.961 -11.039 -19.859 1 95.25 175 SER B O 1
ATOM 3757 N N . ASP B 1 176 ? 14.609 -9.633 -19.5 1 93.62 176 ASP B N 1
ATOM 3758 C CA . ASP B 1 176 ? 15.344 -10.031 -20.703 1 93.62 176 ASP B CA 1
ATOM 3759 C C . ASP B 1 176 ? 15.773 -11.492 -20.625 1 93.62 176 ASP B C 1
ATOM 3761 O O . ASP B 1 176 ? 15.664 -12.227 -21.609 1 93.62 176 ASP B O 1
ATOM 3765 N N . THR B 1 177 ? 16.266 -11.844 -19.469 1 94.38 177 THR B N 1
ATOM 3766 C CA . THR B 1 177 ? 16.719 -13.227 -19.281 1 94.38 177 THR B CA 1
ATOM 3767 C C . THR B 1 177 ? 15.547 -14.195 -19.438 1 94.38 177 THR B C 1
ATOM 3769 O O . THR B 1 177 ? 15.664 -15.211 -20.109 1 94.38 177 THR B O 1
ATOM 3772 N N . ASN B 1 178 ? 14.445 -13.844 -18.859 1 92.56 178 ASN B N 1
ATOM 3773 C CA . ASN B 1 178 ? 13.266 -14.688 -18.969 1 92.56 178 ASN B CA 1
ATOM 3774 C C . ASN B 1 178 ? 12.789 -14.789 -20.422 1 92.56 178 ASN B C 1
ATOM 3776 O O . ASN B 1 178 ? 12.312 -15.844 -20.844 1 92.56 178 ASN B O 1
ATOM 3780 N N . ASP B 1 179 ? 12.852 -13.742 -21.141 1 90.06 179 ASP B N 1
ATOM 3781 C CA . ASP B 1 179 ? 12.508 -13.766 -22.562 1 90.06 179 ASP B CA 1
ATOM 3782 C C . ASP B 1 179 ? 13.375 -14.758 -23.328 1 90.06 179 ASP B C 1
ATOM 3784 O O . ASP B 1 179 ? 12.867 -15.539 -24.125 1 90.06 179 ASP B O 1
ATOM 3788 N N . PHE B 1 180 ? 14.625 -14.734 -23.016 1 89.38 180 PHE B N 1
ATOM 3789 C CA . PHE B 1 180 ? 15.562 -15.648 -23.672 1 89.38 180 PHE B CA 1
ATOM 3790 C C . PHE B 1 180 ? 15.25 -17.094 -23.297 1 89.38 180 PHE B C 1
ATOM 3792 O O . PHE B 1 180 ? 15.273 -17.984 -24.156 1 89.38 180 PHE B O 1
ATOM 3799 N N . ILE B 1 181 ? 14.93 -17.312 -22.062 1 89.56 181 ILE B N 1
ATOM 3800 C CA . ILE B 1 181 ? 14.625 -18.656 -21.578 1 89.56 181 ILE B CA 1
ATOM 3801 C C . ILE B 1 181 ? 13.367 -19.172 -22.281 1 89.56 181 ILE B C 1
ATOM 3803 O O . ILE B 1 181 ? 13.328 -20.312 -22.719 1 89.56 181 ILE B O 1
ATOM 3807 N N . GLU B 1 182 ? 12.398 -18.391 -22.375 1 84.69 182 GLU B N 1
ATOM 3808 C CA . GLU B 1 182 ? 11.148 -18.781 -23.031 1 84.69 182 GLU B CA 1
ATOM 3809 C C . GLU B 1 182 ? 11.367 -19.094 -24.5 1 84.69 182 GLU B C 1
ATOM 3811 O O . GLU B 1 182 ? 10.836 -20.078 -25.016 1 84.69 182 GLU B O 1
ATOM 3816 N N . MET B 1 183 ? 12.141 -18.328 -25.156 1 84.44 183 MET B N 1
ATOM 3817 C CA . MET B 1 183 ? 12.383 -18.484 -26.594 1 84.44 183 MET B CA 1
ATOM 3818 C C . MET B 1 183 ? 13.219 -19.719 -26.875 1 84.44 183 MET B C 1
ATOM 3820 O O . MET B 1 183 ? 13 -20.422 -27.875 1 84.44 183 MET B O 1
ATOM 3824 N N . SER B 1 184 ? 14.164 -19.938 -25.938 1 82.5 184 SER B N 1
ATOM 3825 C CA . SER B 1 184 ? 15.055 -21.062 -26.156 1 82.5 184 SER B CA 1
ATOM 3826 C C . SER B 1 184 ? 14.391 -22.375 -25.766 1 82.5 184 SER B C 1
ATOM 3828 O O . SER B 1 184 ? 14.656 -23.422 -26.375 1 82.5 184 SER B O 1
ATOM 3830 N N . GLY B 1 185 ? 13.508 -22.344 -24.766 1 75.75 185 GLY B N 1
ATOM 3831 C CA . GLY B 1 185 ? 12.828 -23.531 -24.25 1 75.75 185 GLY B CA 1
ATOM 3832 C C . GLY B 1 185 ? 13.781 -24.562 -23.672 1 75.75 185 GLY B C 1
ATOM 3833 O O . GLY B 1 185 ? 13.398 -25.719 -23.469 1 75.75 185 GLY B O 1
ATOM 3834 N N . GLU B 1 186 ? 15 -24.234 -23.344 1 80.19 186 GLU B N 1
ATOM 3835 C CA . GLU B 1 186 ? 16.031 -25.234 -23.062 1 80.19 186 GLU B CA 1
ATOM 3836 C C . GLU B 1 186 ? 16.516 -25.125 -21.625 1 80.19 186 GLU B C 1
ATOM 3838 O O . GLU B 1 186 ? 17.266 -25.984 -21.141 1 80.19 186 GLU B O 1
ATOM 3843 N N . ILE B 1 187 ? 16.047 -24.094 -20.984 1 88.5 187 ILE B N 1
ATOM 3844 C CA . ILE B 1 187 ? 16.641 -23.922 -19.656 1 88.5 187 ILE B CA 1
ATOM 3845 C C . ILE B 1 187 ? 15.664 -24.453 -18.609 1 88.5 187 ILE B C 1
ATOM 3847 O O . ILE B 1 187 ? 14.492 -24.062 -18.578 1 88.5 187 ILE B O 1
ATOM 3851 N N . LYS B 1 188 ? 16.141 -25.312 -17.797 1 88.31 188 LYS B N 1
ATOM 3852 C CA . LYS B 1 188 ? 15.352 -25.922 -16.734 1 88.31 188 LYS B CA 1
ATOM 3853 C C . LYS B 1 188 ? 15.812 -25.453 -15.352 1 88.31 188 LYS B C 1
ATOM 3855 O O . LYS B 1 188 ? 16.906 -24.906 -15.219 1 88.31 188 LYS B O 1
ATOM 3860 N N . PHE B 1 189 ? 14.938 -25.641 -14.461 1 91.75 189 PHE B N 1
ATOM 3861 C CA . PHE B 1 189 ? 15.32 -25.375 -13.078 1 91.75 189 PHE B CA 1
ATOM 3862 C C . PHE B 1 189 ? 16.578 -26.156 -12.695 1 91.75 189 PHE B C 1
ATOM 3864 O O . PHE B 1 189 ? 16.719 -27.328 -13.062 1 91.75 189 PHE B O 1
ATOM 3871 N N . GLY B 1 190 ? 17.516 -25.547 -11.938 1 91.5 190 GLY B N 1
ATOM 3872 C CA . GLY B 1 190 ? 18.75 -26.188 -11.523 1 91.5 190 GLY B CA 1
ATOM 3873 C C . GLY B 1 190 ? 19.938 -25.828 -12.406 1 91.5 190 GLY B C 1
ATOM 3874 O O . GLY B 1 190 ? 21.078 -26.047 -12.016 1 91.5 190 GLY B O 1
ATOM 3875 N N . GLU B 1 191 ? 19.688 -25.422 -13.57 1 93.06 191 GLU B N 1
ATOM 3876 C CA . GLU B 1 191 ? 20.766 -25.016 -14.477 1 93.06 191 GLU B CA 1
ATOM 3877 C C . GLU B 1 191 ? 21.219 -23.594 -14.188 1 93.06 191 GLU B C 1
ATOM 3879 O O . GLU B 1 191 ? 21.25 -22.75 -15.086 1 93.06 191 GLU B O 1
ATOM 3884 N N . LYS B 1 192 ? 21.656 -23.422 -13.016 1 94.81 192 LYS B N 1
ATOM 3885 C CA . LYS B 1 192 ? 21.984 -22.094 -12.5 1 94.81 192 LYS B CA 1
ATOM 3886 C C . LYS B 1 192 ? 23.141 -21.484 -13.281 1 94.81 192 LYS B C 1
ATOM 3888 O O . LYS B 1 192 ? 23.141 -20.281 -13.57 1 94.81 192 LYS B O 1
ATOM 3893 N N . GLU B 1 193 ? 24.094 -22.312 -13.586 1 95.44 193 GLU B N 1
ATOM 3894 C CA . GLU B 1 193 ? 25.281 -21.812 -14.266 1 95.44 193 GLU B CA 1
ATOM 3895 C C . GLU B 1 193 ? 24.922 -21.203 -15.625 1 95.44 193 GLU B C 1
ATOM 3897 O O . GLU B 1 193 ? 25.5 -20.188 -16.016 1 95.44 193 GLU B O 1
ATOM 3902 N N . LYS B 1 194 ? 24.062 -21.828 -16.328 1 95.31 194 LYS B N 1
ATOM 3903 C CA . LYS B 1 194 ? 23.609 -21.297 -17.609 1 95.31 194 LYS B CA 1
ATOM 3904 C C . LYS B 1 194 ? 22.922 -19.953 -17.438 1 95.31 194 LYS B C 1
ATOM 3906 O O . LYS B 1 194 ? 23.141 -19.031 -18.234 1 95.31 194 LYS B O 1
ATOM 3911 N N . ILE B 1 195 ? 22.141 -19.828 -16.422 1 96.19 195 ILE B N 1
ATOM 3912 C CA . ILE B 1 195 ? 21.406 -18.594 -16.156 1 96.19 195 ILE B CA 1
ATOM 3913 C C . ILE B 1 195 ? 22.391 -17.484 -15.781 1 96.19 195 ILE B C 1
ATOM 3915 O O . ILE B 1 195 ? 22.281 -16.359 -16.25 1 96.19 195 ILE B O 1
ATOM 3919 N N . VAL B 1 196 ? 23.344 -17.828 -14.969 1 97.12 196 VAL B N 1
ATOM 3920 C CA . VAL B 1 196 ? 24.359 -16.859 -14.539 1 97.12 196 VAL B CA 1
ATOM 3921 C C . VAL B 1 196 ? 25.078 -16.297 -15.758 1 97.12 196 VAL B C 1
ATOM 3923 O O . VAL B 1 196 ? 25.328 -15.094 -15.844 1 97.12 196 VAL B O 1
ATOM 3926 N N . LYS B 1 197 ? 25.391 -17.156 -16.656 1 95.56 197 LYS B N 1
ATOM 3927 C CA . LYS B 1 197 ? 26.062 -16.719 -17.875 1 95.56 197 LYS B CA 1
ATOM 3928 C C . LYS B 1 197 ? 25.188 -15.734 -18.656 1 95.56 197 LYS B C 1
ATOM 3930 O O . LYS B 1 197 ? 25.688 -14.719 -19.141 1 95.56 197 LYS B O 1
ATOM 3935 N N . MET B 1 198 ? 23.938 -16.062 -18.781 1 95.38 198 MET B N 1
ATOM 3936 C CA . MET B 1 198 ? 23 -15.172 -19.469 1 95.38 198 MET B CA 1
ATOM 3937 C C . MET B 1 198 ? 22.906 -13.828 -18.75 1 95.38 198 MET B C 1
ATOM 3939 O O . MET B 1 198 ? 22.906 -12.773 -19.406 1 95.38 198 MET B O 1
ATOM 3943 N N . VAL B 1 199 ? 22.828 -13.852 -17.438 1 97 199 VAL B N 1
ATOM 3944 C CA . VAL B 1 199 ? 22.703 -12.648 -16.625 1 97 199 VAL B CA 1
ATOM 3945 C C . VAL B 1 199 ? 23.953 -11.789 -16.797 1 97 199 VAL B C 1
ATOM 3947 O O . VAL B 1 199 ? 23.859 -10.57 -16.938 1 97 199 VAL B O 1
ATOM 3950 N N . ASP B 1 200 ? 25.062 -12.445 -16.828 1 96.12 200 ASP B N 1
ATOM 3951 C CA . ASP B 1 200 ? 26.312 -11.711 -17.016 1 96.12 200 ASP B CA 1
ATOM 3952 C C . ASP B 1 200 ? 26.359 -11.016 -18.359 1 96.12 200 ASP B C 1
ATOM 3954 O O . ASP B 1 200 ? 26.828 -9.883 -18.469 1 96.12 200 ASP B O 1
ATOM 3958 N N . ALA B 1 201 ? 25.906 -11.711 -19.344 1 95.5 201 ALA B N 1
ATOM 3959 C CA . ALA B 1 201 ? 25.828 -11.109 -20.672 1 95.5 201 ALA B CA 1
ATOM 3960 C C . ALA B 1 201 ? 24.922 -9.883 -20.656 1 95.5 201 ALA B C 1
ATOM 3962 O O . ALA B 1 201 ? 25.234 -8.867 -21.297 1 95.5 201 ALA B O 1
ATOM 3963 N N . GLU B 1 202 ? 23.812 -9.953 -19.953 1 95.25 202 GLU B N 1
ATOM 3964 C CA . GLU B 1 202 ? 22.875 -8.836 -19.859 1 95.25 202 GLU B CA 1
ATOM 3965 C C . GLU B 1 202 ? 23.5 -7.672 -19.078 1 95.25 202 GLU B C 1
ATOM 3967 O O . GLU B 1 202 ? 23.25 -6.508 -19.406 1 95.25 202 GLU B O 1
ATOM 3972 N N . ILE B 1 203 ? 24.25 -7.977 -18.062 1 96.44 203 ILE B N 1
ATOM 3973 C CA . ILE B 1 203 ? 24.953 -6.949 -17.281 1 96.44 203 ILE B CA 1
ATOM 3974 C C . ILE B 1 203 ? 25.938 -6.215 -18.188 1 96.44 203 ILE B C 1
ATOM 3976 O O . ILE B 1 203 ? 26.031 -4.988 -18.141 1 96.44 203 ILE B O 1
ATOM 3980 N N . ASP B 1 204 ? 26.641 -6.988 -19.016 1 95.25 204 ASP B N 1
ATOM 3981 C CA . ASP B 1 204 ? 27.562 -6.395 -19.984 1 95.25 204 ASP B CA 1
ATOM 3982 C C . ASP B 1 204 ? 26.828 -5.453 -20.938 1 95.25 204 ASP B C 1
ATOM 3984 O O . ASP B 1 204 ? 27.312 -4.359 -21.234 1 95.25 204 ASP B O 1
ATOM 3988 N N . ASN B 1 205 ? 25.703 -5.902 -21.406 1 93.56 205 ASN B N 1
ATOM 3989 C CA . ASN B 1 205 ? 24.891 -5.102 -22.328 1 93.56 205 ASN B CA 1
ATOM 3990 C C . ASN B 1 205 ? 24.438 -3.799 -21.672 1 93.56 205 ASN B C 1
ATOM 3992 O O . ASN B 1 205 ? 24.469 -2.738 -22.297 1 93.56 205 ASN B O 1
ATOM 3996 N N . LEU B 1 206 ? 24 -3.893 -20.406 1 91.88 206 LEU B N 1
ATOM 3997 C CA . LEU B 1 206 ? 23.516 -2.725 -19.672 1 91.88 206 LEU B CA 1
ATOM 3998 C C . LEU B 1 206 ? 24.656 -1.735 -19.438 1 91.88 206 LEU B C 1
ATOM 4000 O O . LEU B 1 206 ? 24.453 -0.522 -19.531 1 91.88 206 LEU B O 1
ATOM 4004 N N . GLU B 1 207 ? 25.797 -2.266 -19.125 1 89.94 207 GLU B N 1
ATOM 4005 C CA . GLU B 1 207 ? 26.969 -1.421 -18.938 1 89.94 207 GLU B CA 1
ATOM 4006 C C . GLU B 1 207 ? 27.328 -0.67 -20.219 1 89.94 207 GLU B C 1
ATOM 4008 O O . GLU B 1 207 ? 27.641 0.523 -20.172 1 89.94 207 GLU B O 1
ATOM 4013 N N . ARG B 1 208 ? 27.219 -1.334 -21.328 1 90.62 208 ARG B N 1
ATOM 4014 C CA . ARG B 1 208 ? 27.531 -0.733 -22.609 1 90.62 208 ARG B CA 1
ATOM 4015 C C . ARG B 1 208 ? 26.531 0.359 -22.969 1 90.62 208 ARG B C 1
ATOM 4017 O O . ARG B 1 208 ? 26.922 1.403 -23.516 1 90.62 208 ARG B O 1
ATOM 4024 N N . LYS B 1 209 ? 25.234 0.12 -22.641 1 88.75 209 LYS B N 1
ATOM 4025 C CA . LYS B 1 209 ? 24.172 1.09 -22.938 1 88.75 209 LYS B CA 1
ATOM 4026 C C . LYS B 1 209 ? 24.359 2.355 -22.094 1 88.75 209 LYS B C 1
ATOM 4028 O O . LYS B 1 209 ? 24.094 3.461 -22.578 1 88.75 209 LYS B O 1
ATOM 4033 N N . GLY B 1 210 ? 24.812 2.203 -20.875 1 87.19 210 GLY B N 1
ATOM 4034 C CA . GLY B 1 210 ? 25.141 3.33 -20.031 1 87.19 210 GLY B CA 1
ATOM 4035 C C . GLY B 1 210 ? 23.938 3.955 -19.359 1 87.19 210 GLY B C 1
ATOM 4036 O O . GLY B 1 210 ? 24.047 4.977 -18.688 1 87.19 210 GLY B O 1
ATOM 4037 N N . THR B 1 211 ? 22.719 3.482 -19.766 1 89.62 211 THR B N 1
ATOM 4038 C CA . THR B 1 211 ? 21.516 4.004 -19.141 1 89.62 211 THR B CA 1
ATOM 4039 C C . THR B 1 211 ? 20.594 2.863 -18.703 1 89.62 211 THR B C 1
ATOM 4041 O O . THR B 1 211 ? 20.578 1.801 -19.328 1 89.62 211 THR B O 1
ATOM 4044 N N . ILE B 1 212 ? 19.969 3.084 -17.625 1 93.69 212 ILE B N 1
ATOM 4045 C CA . ILE B 1 212 ? 18.969 2.146 -17.125 1 93.69 212 ILE B CA 1
ATOM 4046 C C . ILE B 1 212 ? 17.562 2.67 -17.453 1 93.69 212 ILE B C 1
ATOM 4048 O O . ILE B 1 212 ? 17.062 3.559 -16.75 1 93.69 212 ILE B O 1
ATOM 4052 N N . GLU B 1 213 ? 17.031 2.131 -18.5 1 94.69 213 GLU B N 1
ATOM 4053 C CA . GLU B 1 213 ? 15.711 2.57 -18.969 1 94.69 213 GLU B CA 1
ATOM 4054 C C . GLU B 1 213 ? 14.859 1.386 -19.406 1 94.69 213 GLU B C 1
ATOM 4056 O O . GLU B 1 213 ? 15.352 0.47 -20.062 1 94.69 213 GLU B O 1
ATOM 4061 N N . PHE B 1 214 ? 13.648 1.387 -19.031 1 97 214 PHE B N 1
ATOM 4062 C CA . PHE B 1 214 ? 12.703 0.358 -19.438 1 97 214 PHE B CA 1
ATOM 4063 C C . PHE B 1 214 ? 12.258 0.59 -20.875 1 97 214 PHE B C 1
ATOM 4065 O O . PHE B 1 214 ? 12.156 1.734 -21.328 1 97 214 PHE B O 1
ATOM 4072 N N . SER B 1 215 ? 12.016 -0.506 -21.609 1 94.88 215 SER B N 1
ATOM 4073 C CA . SER B 1 215 ? 11.539 -0.377 -22.984 1 94.88 215 SER B CA 1
ATOM 4074 C C . SER B 1 215 ? 10.211 0.363 -23.031 1 94.88 215 SER B C 1
ATOM 4076 O O . SER B 1 215 ? 9.273 0.019 -22.312 1 94.88 215 SER B O 1
ATOM 4078 N N . GLU B 1 216 ? 10.055 1.283 -23.938 1 95.56 216 GLU B N 1
ATOM 4079 C CA . GLU B 1 216 ? 8.852 2.105 -24.031 1 95.56 216 GLU B CA 1
ATOM 4080 C C . GLU B 1 216 ? 7.961 1.65 -25.188 1 95.56 216 GLU B C 1
ATOM 4082 O O . GLU B 1 216 ? 7.051 2.375 -25.594 1 95.56 216 GLU B O 1
ATOM 4087 N N . GLU B 1 217 ? 8.297 0.486 -25.672 1 94.31 217 GLU B N 1
ATOM 4088 C CA . GLU B 1 217 ? 7.488 -0.059 -26.766 1 94.31 217 GLU B CA 1
ATOM 4089 C C . GLU B 1 217 ? 6.027 -0.201 -26.344 1 94.31 217 GLU B C 1
ATOM 4091 O O . GLU B 1 217 ? 5.121 0.047 -27.141 1 94.31 217 GLU B O 1
ATOM 4096 N N . TYR B 1 218 ? 5.816 -0.598 -25.156 1 95.38 218 TYR B N 1
ATOM 4097 C CA . TYR B 1 218 ? 4.469 -0.723 -24.609 1 95.38 218 TYR B CA 1
ATOM 4098 C C . TYR B 1 218 ? 4.297 0.149 -23.375 1 95.38 218 TYR B C 1
ATOM 4100 O O . TYR B 1 218 ? 5.281 0.641 -22.812 1 95.38 218 TYR B O 1
ATOM 4108 N N . LEU B 1 219 ? 3.094 0.3 -22.938 1 96.44 219 LEU B N 1
ATOM 4109 C CA . LEU B 1 219 ? 2.715 1.276 -21.922 1 96.44 219 LEU B CA 1
ATOM 4110 C C . LEU B 1 219 ? 3.447 1.009 -20.609 1 96.44 219 LEU B C 1
ATOM 4112 O O . LEU B 1 219 ? 3.875 1.945 -19.938 1 96.44 219 LEU B O 1
ATOM 4116 N N . ILE B 1 220 ? 3.637 -0.261 -20.25 1 97.88 220 ILE B N 1
ATOM 4117 C CA . ILE B 1 220 ? 4.141 -0.626 -18.922 1 97.88 220 ILE B CA 1
ATOM 4118 C C . ILE B 1 220 ? 5.535 -0.037 -18.734 1 97.88 220 ILE B C 1
ATOM 4120 O O . ILE B 1 220 ? 5.781 0.68 -17.75 1 97.88 220 ILE B O 1
ATOM 4124 N N . GLY B 1 221 ? 6.453 -0.31 -19.688 1 97.62 221 GLY B N 1
ATOM 4125 C CA . GLY B 1 221 ? 7.793 0.245 -19.562 1 97.62 221 GLY B CA 1
ATOM 4126 C C . GLY B 1 221 ? 7.812 1.762 -19.594 1 97.62 221 GLY B C 1
ATOM 4127 O O . GLY B 1 221 ? 8.562 2.391 -18.844 1 97.62 221 GLY B O 1
ATOM 4128 N N . LYS B 1 222 ? 6.961 2.316 -20.453 1 97.5 222 LYS B N 1
ATOM 4129 C CA . LYS B 1 222 ? 6.852 3.77 -20.531 1 97.5 222 LYS B CA 1
ATOM 4130 C C . LYS B 1 222 ? 6.391 4.367 -19.203 1 97.5 222 LYS B C 1
ATOM 4132 O O . LYS B 1 222 ? 6.965 5.348 -18.734 1 97.5 222 LYS B O 1
ATOM 4137 N N . LEU B 1 223 ? 5.398 3.787 -18.562 1 98.31 223 LEU B N 1
ATOM 4138 C CA . LEU B 1 223 ? 4.887 4.27 -17.297 1 98.31 223 LEU B CA 1
ATOM 4139 C C . LEU B 1 223 ? 5.969 4.211 -16.219 1 98.31 223 LEU B C 1
ATOM 4141 O O . LEU B 1 223 ? 6.109 5.145 -15.422 1 98.31 223 LEU B O 1
ATOM 4145 N N . ILE B 1 224 ? 6.707 3.082 -16.172 1 98.44 224 ILE B N 1
ATOM 4146 C CA . ILE B 1 224 ? 7.75 2.939 -15.164 1 98.44 224 ILE B CA 1
ATOM 4147 C C . ILE B 1 224 ? 8.734 4.102 -15.273 1 98.44 224 ILE B C 1
ATOM 4149 O O . ILE B 1 224 ? 9.117 4.691 -14.266 1 98.44 224 ILE B O 1
ATOM 4153 N N . ASN B 1 225 ? 9.109 4.406 -16.484 1 98.19 225 ASN B N 1
ATOM 4154 C CA . ASN B 1 225 ? 10.031 5.516 -16.703 1 98.19 225 ASN B CA 1
ATOM 4155 C C . ASN B 1 225 ? 9.414 6.852 -16.312 1 98.19 225 ASN B C 1
ATOM 4157 O O . ASN B 1 225 ? 10.039 7.645 -15.609 1 98.19 225 ASN B O 1
ATOM 4161 N N . VAL B 1 226 ? 8.195 7.098 -16.719 1 98.38 226 VAL B N 1
ATOM 4162 C CA . VAL B 1 226 ? 7.504 8.367 -16.5 1 98.38 226 VAL B CA 1
ATOM 4163 C C . VAL B 1 226 ? 7.27 8.586 -15.008 1 98.38 226 VAL B C 1
ATOM 4165 O O . VAL B 1 226 ? 7.5 9.68 -14.5 1 98.38 226 VAL B O 1
ATOM 4168 N N . LEU B 1 227 ? 6.883 7.602 -14.258 1 98.44 227 LEU B N 1
ATOM 4169 C CA . LEU B 1 227 ? 6.48 7.711 -12.859 1 98.44 227 LEU B CA 1
ATOM 4170 C C . LEU B 1 227 ? 7.699 7.887 -11.953 1 98.44 227 LEU B C 1
ATOM 4172 O O . LEU B 1 227 ? 7.555 8.086 -10.75 1 98.44 227 LEU B O 1
ATOM 4176 N N . ASP B 1 228 ? 8.875 7.836 -12.594 1 97.44 228 ASP B N 1
ATOM 4177 C CA . ASP B 1 228 ? 10.102 8.062 -11.844 1 97.44 228 ASP B CA 1
ATOM 4178 C C . ASP B 1 228 ? 10.445 9.547 -11.773 1 97.44 228 ASP B C 1
ATOM 4180 O O . ASP B 1 228 ? 11.367 9.945 -11.07 1 97.44 228 ASP B O 1
ATOM 4184 N N . ASP B 1 229 ? 9.719 10.328 -12.555 1 97.44 229 ASP B N 1
ATOM 4185 C CA . ASP B 1 229 ? 10.008 11.75 -12.719 1 97.44 229 ASP B CA 1
ATOM 4186 C C . ASP B 1 229 ? 8.766 12.602 -12.484 1 97.44 229 ASP B C 1
ATOM 4188 O O . ASP B 1 229 ? 7.727 12.375 -13.109 1 97.44 229 ASP B O 1
ATOM 4192 N N . ASP B 1 230 ? 8.836 13.602 -11.602 1 97.94 230 ASP B N 1
ATOM 4193 C CA . ASP B 1 230 ? 7.691 14.43 -11.227 1 97.94 230 ASP B CA 1
ATOM 4194 C C . ASP B 1 230 ? 7.121 15.164 -12.438 1 97.94 230 ASP B C 1
ATOM 4196 O O . ASP B 1 230 ? 5.902 15.195 -12.633 1 97.94 230 ASP B O 1
ATOM 4200 N N . GLU B 1 231 ? 7.984 15.742 -13.203 1 97.56 231 GLU B N 1
ATOM 4201 C CA . GLU B 1 231 ? 7.543 16.531 -14.344 1 97.56 231 GLU B CA 1
ATOM 4202 C C . GLU B 1 231 ? 6.879 15.648 -15.398 1 97.56 231 GLU B C 1
ATOM 4204 O O . GLU B 1 231 ? 5.836 16 -15.945 1 97.56 231 GLU B O 1
ATOM 4209 N N . ALA B 1 232 ? 7.516 14.492 -15.672 1 97.69 232 ALA B N 1
ATOM 4210 C CA . ALA B 1 232 ? 6.941 13.57 -16.641 1 97.69 232 ALA B CA 1
ATOM 4211 C C . ALA B 1 232 ? 5.594 13.039 -16.156 1 97.69 232 ALA B C 1
ATOM 4213 O O . ALA B 1 232 ? 4.664 12.875 -16.953 1 97.69 232 ALA B O 1
ATOM 4214 N N . THR B 1 233 ? 5.523 12.734 -14.883 1 98.31 233 THR B N 1
ATOM 4215 C CA . THR B 1 233 ? 4.266 12.266 -14.305 1 98.31 233 THR B CA 1
ATOM 4216 C C . THR B 1 233 ? 3.178 13.32 -14.445 1 98.31 233 THR B C 1
ATOM 4218 O O . THR B 1 233 ? 2.041 13.008 -14.805 1 98.31 233 THR B O 1
ATOM 4221 N N . GLU B 1 234 ? 3.529 14.555 -14.133 1 97.69 234 GLU B N 1
ATOM 4222 C CA . GLU B 1 234 ? 2.588 15.664 -14.281 1 97.69 234 GLU B CA 1
ATOM 4223 C C . GLU B 1 234 ? 2.045 15.727 -15.703 1 97.69 234 GLU B C 1
ATOM 4225 O O . GLU B 1 234 ? 0.836 15.867 -15.906 1 97.69 234 GLU B O 1
ATOM 4230 N N . LYS B 1 235 ? 2.928 15.633 -16.688 1 96 235 LYS B N 1
ATOM 4231 C CA . LYS B 1 235 ? 2.531 15.695 -18.094 1 96 235 LYS B CA 1
ATOM 4232 C C . LYS B 1 235 ? 1.588 14.555 -18.453 1 96 235 LYS B C 1
ATOM 4234 O O . LYS B 1 235 ? 0.6 14.758 -19.156 1 96 235 LYS B O 1
ATOM 4239 N N . MET B 1 236 ? 1.914 13.406 -17.953 1 96.44 236 MET B N 1
ATOM 4240 C CA . MET B 1 236 ? 1.055 12.25 -18.188 1 96.44 236 MET B CA 1
ATOM 4241 C C . MET B 1 236 ? -0.34 12.477 -17.609 1 96.44 236 MET B C 1
ATOM 4243 O O . MET B 1 236 ? -1.341 12.211 -18.281 1 96.44 236 MET B O 1
ATOM 4247 N N . ILE B 1 237 ? -0.404 12.945 -16.359 1 97.12 237 ILE B N 1
ATOM 4248 C CA . ILE B 1 237 ? -1.682 13.211 -15.703 1 97.12 237 ILE B CA 1
ATOM 4249 C C . ILE B 1 237 ? -2.461 14.25 -16.5 1 97.12 237 ILE B C 1
ATOM 4251 O O . ILE B 1 237 ? -3.68 14.133 -16.656 1 97.12 237 ILE B O 1
ATOM 4255 N N . SER B 1 238 ? -1.788 15.219 -17.016 1 94.56 238 SER B N 1
ATOM 4256 C CA . SER B 1 238 ? -2.441 16.25 -17.812 1 94.56 238 SER B CA 1
ATOM 4257 C C . SER B 1 238 ? -3.033 15.68 -19.094 1 94.56 238 SER B C 1
ATOM 4259 O O . SER B 1 238 ? -4.133 16.062 -19.5 1 94.56 238 SER B O 1
ATOM 4261 N N . ILE B 1 239 ? -2.334 14.797 -19.75 1 91.31 239 ILE B N 1
ATOM 4262 C CA . ILE B 1 239 ? -2.84 14.117 -20.938 1 91.31 239 ILE B CA 1
ATOM 4263 C C . ILE B 1 239 ? -4.117 13.359 -20.594 1 91.31 239 ILE B C 1
ATOM 4265 O O . ILE B 1 239 ? -5.125 13.477 -21.297 1 91.31 239 ILE B O 1
ATOM 4269 N N . LEU B 1 240 ? -4.023 12.641 -19.562 1 93.56 240 LEU B N 1
ATOM 4270 C CA . LEU B 1 240 ? -5.176 11.867 -19.109 1 93.56 240 LEU B CA 1
ATOM 4271 C C . LEU B 1 240 ? -6.355 12.781 -18.781 1 93.56 240 LEU B C 1
ATOM 4273 O O . LEU B 1 240 ? -7.484 12.516 -19.203 1 93.56 240 LEU B O 1
ATOM 4277 N N . SER B 1 241 ? -6.113 13.852 -18.016 1 94.88 241 SER B N 1
ATOM 4278 C CA . SER B 1 241 ? -7.152 14.805 -17.609 1 94.88 241 SER B CA 1
ATOM 4279 C C . SER B 1 241 ? -7.785 15.461 -18.828 1 94.88 241 SER B C 1
ATOM 4281 O O . SER B 1 241 ? -9.008 15.594 -18.906 1 94.88 241 SER B O 1
ATOM 4283 N N . GLN B 1 242 ? -6.934 15.883 -19.766 1 91.31 242 GLN B N 1
ATOM 4284 C CA . GLN B 1 242 ? -7.438 16.484 -20.984 1 91.31 242 GLN B CA 1
ATOM 4285 C C . GLN B 1 242 ? -8.352 15.523 -21.75 1 91.31 242 GLN B C 1
ATOM 4287 O O . GLN B 1 242 ? -9.406 15.922 -22.234 1 91.31 242 GLN B O 1
ATOM 4292 N N . GLY B 1 243 ? -7.965 14.328 -21.828 1 89.5 243 GLY B N 1
ATOM 4293 C CA . GLY B 1 243 ? -8.727 13.328 -22.562 1 89.5 243 GLY B CA 1
ATOM 4294 C C . GLY B 1 243 ? -10.031 12.969 -21.875 1 89.5 243 GLY B C 1
ATOM 4295 O O . GLY B 1 243 ? -11.023 12.656 -22.531 1 89.5 243 GLY B O 1
ATOM 4296 N N . MET B 1 244 ? -10.016 13.062 -20.578 1 92.94 244 MET B N 1
ATOM 4297 C CA . MET B 1 244 ? -11.164 12.539 -19.844 1 92.94 244 MET B CA 1
ATOM 4298 C C . MET B 1 244 ? -12.102 13.664 -19.422 1 92.94 244 MET B C 1
ATOM 4300 O O . MET B 1 244 ? -13.305 13.453 -19.281 1 92.94 244 MET B O 1
ATOM 4304 N N . THR B 1 245 ? -11.602 14.938 -19.125 1 94.25 245 THR B N 1
ATOM 4305 C CA . THR B 1 245 ? -12.438 16 -18.562 1 94.25 245 THR B CA 1
ATOM 4306 C C . THR B 1 245 ? -12.266 17.281 -19.375 1 94.25 245 THR B C 1
ATOM 4308 O O . THR B 1 245 ? -12.906 18.297 -19.062 1 94.25 245 THR B O 1
ATOM 4311 N N . ASP B 1 246 ? -11.406 17.281 -20.344 1 93.12 246 ASP B N 1
ATOM 4312 C CA . ASP B 1 246 ? -11.133 18.438 -21.188 1 93.12 246 ASP B CA 1
ATOM 4313 C C . ASP B 1 246 ? -10.469 19.562 -20.391 1 93.12 246 ASP B C 1
ATOM 4315 O O . ASP B 1 246 ? -10.711 20.734 -20.641 1 93.12 246 ASP B O 1
ATOM 4319 N N . LYS B 1 247 ? -9.742 19.234 -19.328 1 94.69 247 LYS B N 1
ATOM 4320 C CA . LYS B 1 247 ? -9.008 20.188 -18.5 1 94.69 247 LYS B CA 1
ATOM 4321 C C . LYS B 1 247 ? -7.543 19.766 -18.359 1 94.69 247 LYS B C 1
ATOM 4323 O O . LYS B 1 247 ? -7.234 18.578 -18.266 1 94.69 247 LYS B O 1
ATOM 4328 N N . SER B 1 248 ? -6.664 20.734 -18.344 1 94.5 248 SER B N 1
ATOM 4329 C CA . SER B 1 248 ? -5.25 20.453 -18.109 1 94.5 248 SER B CA 1
ATOM 4330 C C . SER B 1 248 ? -4.934 20.344 -16.625 1 94.5 248 SER B C 1
ATOM 4332 O O . SER B 1 248 ? -5.742 20.75 -15.789 1 94.5 248 SER B O 1
ATOM 4334 N N . PHE B 1 249 ? -3.836 19.797 -16.359 1 96.31 249 PHE B N 1
ATOM 4335 C CA . PHE B 1 249 ? -3.35 19.656 -14.992 1 96.31 249 PHE B CA 1
ATOM 4336 C C . PHE B 1 249 ? -1.951 20.25 -14.852 1 96.31 249 PHE B C 1
ATOM 4338 O O . PHE B 1 249 ? -1.112 20.078 -15.742 1 96.31 249 PHE B O 1
ATOM 4345 N N . SER B 1 250 ? -1.729 20.906 -13.742 1 95.69 250 SER B N 1
ATOM 4346 C CA . SER B 1 250 ? -0.418 21.453 -13.414 1 95.69 250 SER B CA 1
ATOM 4347 C C . SER B 1 250 ? -0.178 21.453 -11.914 1 95.69 250 SER B C 1
ATOM 4349 O O . SER B 1 250 ? -1.119 21.594 -11.125 1 95.69 250 SER B O 1
ATOM 4351 N N . THR B 1 251 ? 1.052 21.328 -11.547 1 95.69 251 THR B N 1
ATOM 4352 C CA . THR B 1 251 ? 1.396 21.328 -10.125 1 95.69 251 THR B CA 1
ATOM 4353 C C . THR B 1 251 ? 1.889 22.719 -9.703 1 95.69 251 THR B C 1
ATOM 4355 O O . THR B 1 251 ? 2.49 22.859 -8.641 1 95.69 251 THR B O 1
ATOM 4358 N N . SER B 1 252 ? 1.664 23.719 -10.453 1 92.44 252 SER B N 1
ATOM 4359 C CA . SER B 1 252 ? 2.143 25.062 -10.18 1 92.44 252 SER B CA 1
ATOM 4360 C C . SER B 1 252 ? 1.533 25.625 -8.898 1 92.44 252 SER B C 1
ATOM 4362 O O . SER B 1 252 ? 2.182 26.375 -8.18 1 92.44 252 SER B O 1
ATOM 4364 N N . PHE B 1 253 ? 0.291 25.359 -8.633 1 90.94 253 PHE B N 1
ATOM 4365 C CA . PHE B 1 253 ? -0.42 25.875 -7.469 1 90.94 253 PHE B CA 1
ATOM 4366 C C . PHE B 1 253 ? -0.914 24.734 -6.582 1 90.94 253 PHE B C 1
ATOM 4368 O O . PHE B 1 253 ? -1.996 24.828 -6 1 90.94 253 PHE B O 1
ATOM 4375 N N . GLY B 1 254 ? -0.132 23.641 -6.648 1 92.88 254 GLY B N 1
ATOM 4376 C CA . GLY B 1 254 ? -0.492 22.438 -5.91 1 92.88 254 GLY B CA 1
ATOM 4377 C C . GLY B 1 254 ? -0.727 21.234 -6.805 1 92.88 254 GLY B C 1
ATOM 4378 O O . GLY B 1 254 ? -0.389 21.266 -7.992 1 92.88 254 GLY B O 1
ATOM 4379 N N . GLY B 1 255 ? -1.098 20.172 -6.184 1 95.12 255 GLY B N 1
ATOM 4380 C CA . GLY B 1 255 ? -1.398 18.984 -6.984 1 95.12 255 GLY B CA 1
ATOM 4381 C C . GLY B 1 255 ? -0.304 17.938 -6.934 1 95.12 255 GLY B C 1
ATOM 4382 O O . GLY B 1 255 ? -0.438 16.859 -7.527 1 95.12 255 GLY B O 1
ATOM 4383 N N . LYS B 1 256 ? 0.699 18.25 -6.176 1 96.88 256 LYS B N 1
ATOM 4384 C CA . LYS B 1 256 ? 1.8 17.297 -6.047 1 96.88 256 LYS B CA 1
ATOM 4385 C C . LYS B 1 256 ? 1.317 15.969 -5.453 1 96.88 256 LYS B C 1
ATOM 4387 O O . LYS B 1 256 ? 1.856 14.906 -5.773 1 96.88 256 LYS B O 1
ATOM 4392 N N . GLU B 1 257 ? 0.306 16.062 -4.617 1 96.81 257 GLU B N 1
ATOM 4393 C CA . GLU B 1 257 ? -0.246 14.859 -3.998 1 96.81 257 GLU B CA 1
ATOM 4394 C C . GLU B 1 257 ? -0.779 13.898 -5.055 1 96.81 257 GLU B C 1
ATOM 4396 O O . GLU B 1 257 ? -0.639 12.68 -4.914 1 96.81 257 GLU B O 1
ATOM 4401 N N . LEU B 1 258 ? -1.382 14.469 -6.082 1 98.19 258 LEU B N 1
ATOM 4402 C CA . LEU B 1 258 ? -1.908 13.625 -7.148 1 98.19 258 LEU B CA 1
ATOM 4403 C C . LEU B 1 258 ? -0.778 12.93 -7.902 1 98.19 258 LEU B C 1
ATOM 4405 O O . LEU B 1 258 ? -0.877 11.75 -8.227 1 98.19 258 LEU B O 1
ATOM 4409 N N . VAL B 1 259 ? 0.277 13.664 -8.18 1 98.5 259 VAL B N 1
ATOM 4410 C CA . VAL B 1 259 ? 1.466 13.109 -8.82 1 98.5 259 VAL B CA 1
ATOM 4411 C C . VAL B 1 259 ? 2.002 11.945 -7.988 1 98.5 259 VAL B C 1
ATOM 4413 O O . VAL B 1 259 ? 2.262 10.867 -8.523 1 98.5 259 VAL B O 1
ATOM 4416 N N . GLU B 1 260 ? 2.045 12.156 -6.711 1 98.38 260 GLU B N 1
ATOM 4417 C CA . GLU B 1 260 ? 2.557 11.133 -5.809 1 98.38 260 GLU B CA 1
ATOM 4418 C C . GLU B 1 260 ? 1.671 9.891 -5.824 1 98.38 260 GLU B C 1
ATOM 4420 O O . GLU B 1 260 ? 2.17 8.766 -5.754 1 98.38 260 GLU B O 1
ATOM 4425 N N . ILE B 1 261 ? 0.415 10.078 -5.875 1 98.62 261 ILE B N 1
ATOM 4426 C CA . ILE B 1 261 ? -0.514 8.953 -5.902 1 98.62 261 ILE B CA 1
ATOM 4427 C C . ILE B 1 261 ? -0.238 8.086 -7.129 1 98.62 261 ILE B C 1
ATOM 4429 O O . ILE B 1 261 ? -0.145 6.859 -7.023 1 98.62 261 ILE B O 1
ATOM 4433 N N . PHE B 1 262 ? -0.046 8.68 -8.281 1 98.69 262 PHE B N 1
ATOM 4434 C CA . PHE B 1 262 ? 0.249 7.922 -9.492 1 98.69 262 PHE B CA 1
ATOM 4435 C C . PHE B 1 262 ? 1.584 7.199 -9.359 1 98.69 262 PHE B C 1
ATOM 4437 O O . PHE B 1 262 ? 1.721 6.051 -9.797 1 98.69 262 PHE B O 1
ATOM 4444 N N . GLN B 1 263 ? 2.494 7.859 -8.75 1 98.62 263 GLN B N 1
ATOM 4445 C CA . GLN B 1 263 ? 3.85 7.328 -8.672 1 98.62 263 GLN B CA 1
ATOM 4446 C C . GLN B 1 263 ? 3.912 6.109 -7.754 1 98.62 263 GLN B C 1
ATOM 4448 O O . GLN B 1 263 ? 4.844 5.309 -7.84 1 98.62 263 GLN B O 1
ATOM 4453 N N . THR B 1 264 ? 2.916 5.906 -6.918 1 98.31 264 THR B N 1
ATOM 4454 C CA . THR B 1 264 ? 2.883 4.758 -6.02 1 98.31 264 THR B CA 1
ATOM 4455 C C . THR B 1 264 ? 2.678 3.465 -6.805 1 98.31 264 THR B C 1
ATOM 4457 O O . THR B 1 264 ? 2.891 2.371 -6.277 1 98.31 264 THR B O 1
ATOM 4460 N N . MET B 1 265 ? 2.305 3.516 -8.016 1 98.31 265 MET B N 1
ATOM 4461 C CA . MET B 1 265 ? 2.078 2.336 -8.844 1 98.31 265 MET B CA 1
ATOM 4462 C C . MET B 1 265 ? 3.4 1.756 -9.336 1 98.31 265 MET B C 1
ATOM 4464 O O . MET B 1 265 ? 3.449 0.612 -9.789 1 98.31 265 MET B O 1
ATOM 4468 N N . ARG B 1 266 ? 4.41 2.514 -9.297 1 98.44 266 ARG B N 1
ATOM 4469 C CA . ARG B 1 266 ? 5.641 2.215 -10.016 1 98.44 266 ARG B CA 1
ATOM 4470 C C . ARG B 1 266 ? 6.227 0.879 -9.578 1 98.44 266 ARG B C 1
ATOM 4472 O O . ARG B 1 266 ? 6.562 0.036 -10.406 1 98.44 266 ARG B O 1
ATOM 4479 N N . PRO B 1 267 ? 6.289 0.558 -8.25 1 97.88 267 PRO B N 1
ATOM 4480 C CA . PRO B 1 267 ? 6.844 -0.737 -7.844 1 97.88 267 PRO B CA 1
ATOM 4481 C C . PRO B 1 267 ? 6.043 -1.917 -8.391 1 97.88 267 PRO B C 1
ATOM 4483 O O . PRO B 1 267 ? 6.625 -2.908 -8.836 1 97.88 267 PRO B O 1
ATOM 4486 N N . ALA B 1 268 ? 4.75 -1.809 -8.375 1 98.38 268 ALA B N 1
ATOM 4487 C CA . ALA B 1 268 ? 3.902 -2.881 -8.891 1 98.38 268 ALA B CA 1
ATOM 4488 C C . ALA B 1 268 ? 4.09 -3.043 -10.398 1 98.38 268 ALA B C 1
ATOM 4490 O O . ALA B 1 268 ? 4.062 -4.164 -10.914 1 98.38 268 ALA B O 1
ATOM 4491 N N . LEU B 1 269 ? 4.223 -1.96 -11.086 1 98.44 269 LEU B N 1
ATOM 4492 C CA . LEU B 1 269 ? 4.469 -1.999 -12.523 1 98.44 269 LEU B CA 1
ATOM 4493 C C . LEU B 1 269 ? 5.805 -2.668 -12.828 1 98.44 269 LEU B C 1
ATOM 4495 O O . LEU B 1 269 ? 5.914 -3.432 -13.797 1 98.44 269 LEU B O 1
ATOM 4499 N N . MET B 1 270 ? 6.816 -2.373 -12.031 1 97.56 270 MET B N 1
ATOM 4500 C CA . MET B 1 270 ? 8.125 -3 -12.203 1 97.56 270 MET B CA 1
ATOM 4501 C C . MET B 1 270 ? 8.031 -4.508 -12 1 97.56 270 MET B C 1
ATOM 4503 O O . MET B 1 270 ? 8.617 -5.277 -12.766 1 97.56 270 MET B O 1
ATOM 4507 N N . LYS B 1 271 ? 7.324 -4.871 -11.031 1 96.62 271 LYS B N 1
ATOM 4508 C CA . LYS B 1 271 ? 7.117 -6.297 -10.797 1 96.62 271 LYS B CA 1
ATOM 4509 C C . LYS B 1 271 ? 6.414 -6.949 -11.992 1 96.62 271 LYS B C 1
ATOM 4511 O O . LYS B 1 271 ? 6.828 -8.016 -12.453 1 96.62 271 LYS B O 1
ATOM 4516 N N . LEU B 1 272 ? 5.398 -6.324 -12.445 1 96.94 272 LEU B N 1
ATOM 4517 C CA . LEU B 1 272 ? 4.652 -6.816 -13.602 1 96.94 272 LEU B CA 1
ATOM 4518 C C . LEU B 1 272 ? 5.559 -6.945 -14.82 1 96.94 272 LEU B C 1
ATOM 4520 O O . LEU B 1 272 ? 5.48 -7.93 -15.555 1 96.94 272 LEU B O 1
ATOM 4524 N N . TYR B 1 273 ? 6.395 -5.984 -15.016 1 96.56 273 TYR B N 1
ATOM 4525 C CA . TYR B 1 273 ? 7.336 -5.945 -16.125 1 96.56 273 TYR B CA 1
ATOM 4526 C C . TYR B 1 273 ? 8.266 -7.156 -16.094 1 96.56 273 TYR B C 1
ATOM 4528 O O . TYR B 1 273 ? 8.547 -7.754 -17.141 1 96.56 273 TYR B O 1
ATOM 4536 N N . ALA B 1 274 ? 8.719 -7.543 -14.938 1 94.12 274 ALA B N 1
ATOM 4537 C CA . ALA B 1 274 ? 9.633 -8.672 -14.781 1 94.12 274 ALA B CA 1
ATOM 4538 C C . ALA B 1 274 ? 8.898 -10 -14.969 1 94.12 274 ALA B C 1
ATOM 4540 O O . ALA B 1 274 ? 9.492 -10.984 -15.414 1 94.12 274 ALA B O 1
ATOM 4541 N N . GLU B 1 275 ? 7.625 -9.992 -14.703 1 92.75 275 GLU B N 1
ATOM 4542 C CA . GLU B 1 275 ? 6.887 -11.242 -14.602 1 92.75 275 GLU B CA 1
ATOM 4543 C C . GLU B 1 275 ? 6.258 -11.625 -15.938 1 92.75 275 GLU B C 1
ATOM 4545 O O . GLU B 1 275 ? 5.902 -12.789 -16.156 1 92.75 275 GLU B O 1
ATOM 4550 N N . LYS B 1 276 ? 6.086 -10.664 -16.781 1 91.62 276 LYS B N 1
ATOM 4551 C CA . LYS B 1 276 ? 5.371 -10.969 -18.016 1 91.62 276 LYS B CA 1
ATOM 4552 C C . LYS B 1 276 ? 6.324 -11.016 -19.203 1 91.62 276 LYS B C 1
ATOM 4554 O O . LYS B 1 276 ? 7.25 -10.203 -19.297 1 91.62 276 LYS B O 1
ATOM 4559 N N . THR B 1 277 ? 6.035 -11.906 -20.078 1 85.38 277 THR B N 1
ATOM 4560 C CA . THR B 1 277 ? 6.852 -12.07 -21.281 1 85.38 277 THR B CA 1
ATOM 4561 C C . THR B 1 277 ? 6.426 -11.086 -22.359 1 85.38 277 THR B C 1
ATOM 4563 O O . THR B 1 277 ? 5.297 -10.594 -22.359 1 85.38 277 THR B O 1
ATOM 4566 N N . PRO B 1 278 ? 7.309 -10.859 -23.297 1 83.31 278 PRO B N 1
ATOM 4567 C CA . PRO B 1 278 ? 6.957 -9.984 -24.422 1 83.31 278 PRO B CA 1
ATOM 4568 C C . PRO B 1 278 ? 5.738 -10.477 -25.188 1 83.31 278 PRO B C 1
ATOM 4570 O O . PRO B 1 278 ? 4.934 -9.672 -25.656 1 83.31 278 PRO B O 1
ATOM 4573 N N . ASP B 1 279 ? 5.594 -11.773 -25.312 1 85.12 279 ASP B N 1
ATOM 4574 C CA . ASP B 1 279 ? 4.449 -12.344 -26.031 1 85.12 279 ASP B CA 1
ATOM 4575 C C . ASP B 1 279 ? 3.145 -12.039 -25.297 1 85.12 279 ASP B C 1
ATOM 4577 O O . ASP B 1 279 ? 2.141 -11.695 -25.922 1 85.12 279 ASP B O 1
ATOM 4581 N N . GLU B 1 280 ? 3.162 -12.203 -24.016 1 88.69 280 GLU B N 1
ATOM 4582 C CA . GLU B 1 280 ? 1.982 -11.883 -23.219 1 88.69 280 GLU B CA 1
ATOM 4583 C C . GLU B 1 280 ? 1.618 -10.406 -23.344 1 88.69 280 GLU B C 1
ATOM 4585 O O . GLU B 1 280 ? 0.451 -10.062 -23.547 1 88.69 280 GLU B O 1
ATOM 4590 N N . ILE B 1 281 ? 2.619 -9.586 -23.281 1 92.5 281 ILE B N 1
ATOM 4591 C CA . ILE B 1 281 ? 2.408 -8.141 -23.344 1 92.5 281 ILE B CA 1
ATOM 4592 C C . ILE B 1 281 ? 1.868 -7.77 -24.719 1 92.5 281 ILE B C 1
ATOM 4594 O O . ILE B 1 281 ? 0.983 -6.918 -24.844 1 92.5 281 ILE B O 1
ATOM 4598 N N . TYR B 1 282 ? 2.461 -8.414 -25.688 1 90.81 282 TYR B N 1
ATOM 4599 C CA . TYR B 1 282 ? 1.985 -8.18 -27.047 1 90.81 282 TYR B CA 1
ATOM 4600 C C . TYR B 1 282 ? 0.492 -8.469 -27.156 1 90.81 282 TYR B C 1
ATOM 4602 O O . TYR B 1 282 ? -0.238 -7.734 -27.828 1 90.81 282 TYR B O 1
ATOM 4610 N N . GLU B 1 283 ? 0.015 -9.445 -26.516 1 92.25 283 GLU B N 1
ATOM 4611 C CA . GLU B 1 283 ? -1.394 -9.828 -26.578 1 92.25 283 GLU B CA 1
ATOM 4612 C C . GLU B 1 283 ? -2.275 -8.773 -25.906 1 92.25 283 GLU B C 1
ATOM 4614 O O . GLU B 1 283 ? -3.436 -8.594 -26.297 1 92.25 283 GLU B O 1
ATOM 4619 N N . TRP B 1 284 ? -1.736 -8.094 -24.922 1 95.62 284 TRP B N 1
ATOM 4620 C CA . TRP B 1 284 ? -2.494 -7.066 -24.219 1 95.62 284 TRP B CA 1
ATOM 4621 C C . TRP B 1 284 ? -2.695 -5.832 -25.078 1 95.62 284 TRP B C 1
ATOM 4623 O O . TRP B 1 284 ? -3.732 -5.172 -25 1 95.62 284 TRP B O 1
ATOM 4633 N N . PHE B 1 285 ? -1.677 -5.52 -25.938 1 93.38 285 PHE B N 1
ATOM 4634 C CA . PHE B 1 285 ? -1.637 -4.223 -26.594 1 93.38 285 PHE B CA 1
ATOM 4635 C C . PHE B 1 285 ? -1.755 -4.383 -28.109 1 93.38 285 PHE B C 1
ATOM 4637 O O . PHE B 1 285 ? -1.884 -3.396 -28.828 1 93.38 285 PHE B O 1
ATOM 4644 N N . GLY B 1 286 ? -1.572 -5.516 -28.844 1 73.69 286 GLY B N 1
ATOM 4645 C CA . GLY B 1 286 ? -1.446 -5.766 -30.266 1 73.69 286 GLY B CA 1
ATOM 4646 C C . GLY B 1 286 ? -2.783 -5.945 -30.969 1 73.69 286 GLY B C 1
ATOM 4647 O O . GLY B 1 286 ? -2.887 -5.762 -32.188 1 73.69 286 GLY B O 1
ATOM 4648 N N . SER B 1 287 ? -3.971 -6.586 -30.422 1 57.69 287 SER B N 1
ATOM 4649 C CA . SER B 1 287 ? -4.98 -7.258 -31.234 1 57.69 287 SER B CA 1
ATOM 4650 C C . SER B 1 287 ? -5.766 -6.262 -32.094 1 57.69 287 SER B C 1
ATOM 4652 O O . SER B 1 287 ? -6.66 -6.648 -32.844 1 57.69 287 SER B O 1
ATOM 4654 N N . TYR B 1 288 ? -5.926 -5 -31.859 1 50.88 288 TYR B N 1
ATOM 4655 C CA . TYR B 1 288 ? -7.02 -4.461 -32.656 1 50.88 288 TYR B CA 1
ATOM 4656 C C . TYR B 1 288 ? -6.594 -4.281 -34.125 1 50.88 288 TYR B C 1
ATOM 4658 O O . TYR B 1 288 ? -7.199 -3.498 -34.844 1 50.88 288 TYR B O 1
ATOM 4666 N N . GLU B 1 289 ? -5.504 -4.852 -34.5 1 41.09 289 GLU B N 1
ATOM 4667 C CA . GLU B 1 289 ? -5.516 -4.625 -35.969 1 41.09 289 GLU B CA 1
ATOM 4668 C C . GLU B 1 289 ? -6.781 -5.188 -36.594 1 41.09 289 GLU B C 1
ATOM 4670 O O . GLU B 1 289 ? -6.832 -5.387 -37.812 1 41.09 289 GLU B O 1
ATOM 4675 N N . GLY B 1 290 ? -7.711 -5.785 -35.938 1 33.78 290 GLY B N 1
ATOM 4676 C CA . GLY B 1 290 ? -8.742 -6.227 -36.844 1 33.78 290 GLY B CA 1
ATOM 4677 C C . GLY B 1 290 ? -9.281 -5.113 -37.75 1 33.78 290 GLY B C 1
ATOM 4678 O O . GLY B 1 290 ? -8.984 -3.938 -37.5 1 33.78 290 GLY B O 1
ATOM 4679 N N . GLY B 1 291 ? -10.578 -5.441 -38.531 1 27.42 291 GLY B N 1
ATOM 4680 C CA . GLY B 1 291 ? -11.359 -5.074 -39.719 1 27.42 291 GLY B CA 1
ATOM 4681 C C . GLY B 1 291 ? -11.906 -3.664 -39.625 1 27.42 291 GLY B C 1
ATOM 4682 O O . GLY B 1 291 ? -12.531 -3.283 -38.656 1 27.42 291 GLY B O 1
ATOM 4683 N N . ILE B 1 292 ? -11.32 -2.67 -40.281 1 21.88 292 ILE B N 1
ATOM 4684 C CA . ILE B 1 292 ? -12.289 -2.086 -41.219 1 21.88 292 ILE B CA 1
ATOM 4685 C C . ILE B 1 292 ? -12.812 -3.164 -42.156 1 21.88 292 ILE B C 1
ATOM 4687 O O . ILE B 1 292 ? -12.031 -3.943 -42.719 1 21.88 292 ILE B O 1
#

Solvent-accessible surface area (backbone atoms only — not comparable to full-atom values): 31964 Å² total; per-residue (Å²): 133,67,70,91,63,68,69,47,31,51,61,27,5,49,49,48,42,49,52,40,55,74,68,68,56,50,64,58,55,53,10,55,76,71,74,39,53,46,71,58,44,49,31,23,38,71,24,76,39,66,74,52,70,72,59,43,49,55,48,20,68,72,71,72,46,55,51,32,38,46,47,49,39,53,69,62,49,41,52,48,52,45,38,35,72,72,69,40,46,68,56,42,68,76,39,55,62,55,53,52,50,52,52,44,48,61,67,66,38,95,61,70,46,70,87,40,42,40,89,47,70,41,73,25,66,67,52,52,51,52,52,46,62,67,47,43,62,60,51,48,48,50,52,47,39,52,51,35,48,52,50,54,72,67,30,74,88,52,61,87,51,51,74,69,53,47,53,52,45,36,36,52,46,30,26,53,51,50,44,50,40,64,73,64,69,72,76,55,93,86,49,54,69,62,50,49,52,51,48,50,53,45,51,51,52,43,58,72,65,71,59,90,75,60,63,51,77,44,52,65,30,36,46,46,55,30,44,73,33,69,67,50,31,39,53,51,51,16,53,50,22,34,75,73,47,72,34,50,49,44,58,87,66,37,51,58,67,58,46,51,53,61,32,66,42,35,66,61,49,47,52,49,52,36,70,49,44,68,69,55,50,42,45,20,37,58,67,79,71,66,82,129,134,67,69,92,64,68,68,48,31,52,60,27,5,50,50,48,43,48,52,39,56,75,69,68,54,49,64,58,55,54,10,54,76,71,74,38,53,46,70,59,43,49,32,24,36,71,24,75,39,66,72,51,69,73,60,41,50,54,48,19,68,74,72,70,46,55,51,32,40,46,47,49,40,54,70,64,50,39,50,49,52,45,40,36,72,71,69,40,46,68,57,43,68,74,40,56,63,56,53,52,51,53,53,46,46,58,69,67,38,94,59,65,40,71,85,39,41,40,89,45,71,40,73,24,68,65,51,53,52,53,52,46,61,67,48,42,62,62,51,50,47,50,53,47,39,54,52,37,48,53,50,54,74,66,31,76,89,51,59,87,51,52,74,69,52,47,52,52,46,37,35,53,45,30,25,54,50,49,44,51,41,64,74,64,69,72,75,54,91,86,49,55,68,62,50,50,52,52,49,50,53,45,51,52,51,43,60,71,67,70,58,90,74,59,63,53,77,45,52,67,29,37,47,45,55,31,44,73,34,72,67,50,30,39,53,50,51,16,53,49,22,33,74,72,46,71,32,49,50,44,59,86,66,38,53,58,66,59,45,50,54,61,31,66,43,34,66,61,49,47,50,49,52,36,70,48,45,68,69,56,51,41,47,20,37,55,68,73,74,63,83,129